Protein AF-0000000071949075 (afdb_homodimer)

pLDDT: mean 72.47, std 21.62, range [27.0, 97.31]

Sequence (476 aa):
MKTLQKVRERFYWNNVRSDVEKCCRKCDSCAACKGPRKRTRGRLQLYNGGAPFERITFNILGPLTRSLDGNNNILVVMDYFTKWHEAYPIPDQDASTVAEVLFQHWMSLFGVPLQLHSDQGRNFDSAVCKRLCEILAIDKTRTTALHPQSDGMAERFNRTILNSLSLLLSSNQEDWDKKLPFFLLVYRSTVHETTGYSPSQMLFGHKLRLPADLLLSRPPDAPLVPEEYIEKFQARMEMKTLQKVRERFYWNNVRSDVEKCCRKCDSCAACKGPRKRTRGRLQLYNGGAPFERITFNILGPLTRSLDGNNNILVVMDYFTKWHEAYPIPDQDASTVAEVLFQHWMSLFGVPLQLHSDQGRNFDSAVCKRLCEILAIDKTRTTALHPQSDGMAERFNRTILNSLSLLLSSNQEDWDKKLPFFLLVYRSTVHETTGYSPSQMLFGHKLRLPADLLLSRPPDAPLVPEEYIEKFQARME

Structure (mmCIF, N/CA/C/O backbone):
data_AF-0000000071949075-model_v1
#
loop_
_entity.id
_entity.type
_entity.pdbx_description
1 polymer 'RNA-directed DNA polymerase'
#
loop_
_atom_site.group_PDB
_atom_site.id
_atom_site.type_symbol
_atom_site.label_atom_id
_atom_site.label_alt_id
_atom_site.label_comp_id
_atom_site.label_asym_id
_atom_site.label_entity_id
_atom_site.label_seq_id
_atom_site.pdbx_PDB_ins_code
_atom_site.Cartn_x
_atom_site.Cartn_y
_atom_site.Cartn_z
_atom_site.occupancy
_atom_site.B_iso_or_equiv
_atom_site.auth_seq_id
_atom_site.auth_comp_id
_atom_site.auth_asym_id
_atom_site.auth_atom_id
_atom_site.pdbx_PDB_model_num
ATOM 1 N N . MET A 1 1 ? -1.582 -19.766 27.672 1 39.97 1 MET A N 1
ATOM 2 C CA . MET A 1 1 ? -2.348 -19.531 26.453 1 39.97 1 MET A CA 1
ATOM 3 C C . MET A 1 1 ? -1.626 -18.547 25.547 1 39.97 1 MET A C 1
ATOM 5 O O . MET A 1 1 ? -1.505 -18.766 24.344 1 39.97 1 MET A O 1
ATOM 9 N N . LYS A 1 2 ? -0.929 -17.406 26.203 1 51.5 2 LYS A N 1
ATOM 10 C CA . LYS A 1 2 ? -0.212 -16.328 25.531 1 51.5 2 LYS A CA 1
ATOM 11 C C . LYS A 1 2 ? 1.067 -16.828 24.891 1 51.5 2 LYS A C 1
ATOM 13 O O . LYS A 1 2 ? 1.38 -16.469 23.75 1 51.5 2 LYS A O 1
ATOM 18 N N . THR A 1 3 ? 1.589 -17.797 25.5 1 50.34 3 THR A N 1
ATOM 19 C CA . THR A 1 3 ? 2.854 -18.391 25.078 1 50.34 3 THR A CA 1
ATOM 20 C C . THR A 1 3 ? 2.643 -19.312 23.875 1 50.34 3 THR A C 1
ATOM 22 O O . THR A 1 3 ? 3.418 -19.266 22.906 1 50.34 3 THR A O 1
ATOM 25 N N . LEU A 1 4 ? 1.52 -19.984 23.953 1 49.19 4 LEU A N 1
ATOM 26 C CA . LEU A 1 4 ? 1.269 -20.938 22.875 1 49.19 4 LEU A CA 1
ATOM 27 C C . LEU A 1 4 ? 0.944 -20.219 21.562 1 49.19 4 LEU A C 1
ATOM 29 O O . LEU A 1 4 ? 1.372 -20.641 20.5 1 49.19 4 LEU A O 1
ATOM 33 N N . GLN A 1 5 ? 0.276 -19.125 21.672 1 57.12 5 GLN A N 1
ATOM 34 C CA . GLN A 1 5 ? -0.067 -18.328 20.5 1 57.12 5 GLN A CA 1
ATOM 35 C C . GLN A 1 5 ? 1.184 -17.75 19.844 1 57.12 5 GLN A C 1
ATOM 37 O O . GLN A 1 5 ? 1.312 -17.766 18.609 1 57.12 5 GLN A O 1
ATOM 42 N N . LYS A 1 6 ? 2.049 -17.438 20.719 1 58.41 6 LYS A N 1
ATOM 43 C CA . LYS A 1 6 ? 3.309 -16.906 20.219 1 58.41 6 LYS A CA 1
ATOM 44 C C . LYS A 1 6 ? 4.109 -17.969 19.469 1 58.41 6 LYS A C 1
ATOM 46 O O . LYS A 1 6 ? 4.707 -17.688 18.438 1 58.41 6 LYS A O 1
ATOM 51 N N . VAL A 1 7 ? 4.102 -19.094 20.031 1 54.06 7 VAL A N 1
ATOM 52 C CA . VAL A 1 7 ? 4.836 -20.188 19.438 1 54.06 7 VAL A CA 1
ATOM 53 C C . VAL A 1 7 ? 4.215 -20.547 18.078 1 54.06 7 VAL A C 1
ATOM 55 O O . VAL A 1 7 ? 4.926 -20.797 17.109 1 54.06 7 VAL A O 1
ATOM 58 N N . ARG A 1 8 ? 2.957 -20.531 18.062 1 58.12 8 ARG A N 1
ATOM 59 C CA . ARG A 1 8 ? 2.246 -20.875 16.828 1 58.12 8 ARG A CA 1
ATOM 60 C C . ARG A 1 8 ? 2.502 -19.828 15.75 1 58.12 8 ARG A C 1
ATOM 62 O O . ARG A 1 8 ? 2.691 -20.188 14.578 1 58.12 8 ARG A O 1
ATOM 69 N N . GLU A 1 9 ? 2.531 -18.703 16.219 1 63.94 9 GLU A N 1
ATOM 70 C CA . GLU A 1 9 ? 2.768 -17.609 15.273 1 63.94 9 GLU A CA 1
ATOM 71 C C . GLU A 1 9 ? 4.195 -17.656 14.734 1 63.94 9 GLU A C 1
ATOM 73 O O . GLU A 1 9 ? 4.418 -17.453 13.531 1 63.94 9 GLU A O 1
ATOM 78 N N . ARG A 1 10 ? 5.051 -17.922 15.617 1 60.84 10 ARG A N 1
ATOM 79 C CA . ARG A 1 10 ? 6.441 -18.062 15.195 1 60.84 10 ARG A CA 1
ATOM 80 C C . ARG A 1 10 ? 6.609 -19.219 14.211 1 60.84 10 ARG A C 1
ATOM 82 O O . ARG A 1 10 ? 7.344 -19.094 13.227 1 60.84 10 ARG A O 1
ATOM 89 N N . PHE A 1 11 ? 5.996 -20.266 14.609 1 59.12 11 PHE A N 1
ATOM 90 C CA . PHE A 1 11 ? 6.035 -21.438 13.734 1 59.12 11 PHE A CA 1
ATOM 91 C C . PHE A 1 11 ? 5.461 -21.094 12.359 1 59.12 11 PHE A C 1
ATOM 93 O O . PHE A 1 11 ? 6.004 -21.516 11.336 1 59.12 11 PHE A O 1
ATOM 100 N N . TYR A 1 12 ? 4.523 -20.391 12.383 1 64.81 12 TYR A N 1
ATOM 101 C CA . TYR A 1 12 ? 3.891 -19.953 11.141 1 64.81 12 TYR A CA 1
ATOM 102 C C . TYR A 1 12 ? 4.852 -19.125 10.297 1 64.81 12 TYR A C 1
ATOM 104 O O . TYR A 1 12 ? 4.996 -19.359 9.094 1 64.81 12 TYR A O 1
ATOM 112 N N . TRP A 1 13 ? 5.52 -18.359 10.961 1 70 13 TRP A N 1
ATOM 113 C CA . TRP A 1 13 ? 6.453 -17.469 10.266 1 70 13 TRP A CA 1
ATOM 114 C C . TRP A 1 13 ? 7.574 -18.281 9.609 1 70 13 TRP A C 1
ATOM 116 O O . TRP A 1 13 ? 7.965 -18 8.477 1 70 13 TRP A O 1
ATOM 126 N N . ASN A 1 14 ? 7.879 -19.203 10.352 1 67.38 14 ASN A N 1
ATOM 127 C CA . ASN A 1 14 ? 8.969 -20.031 9.836 1 67.38 14 ASN A CA 1
ATOM 128 C C . ASN A 1 14 ? 8.539 -20.844 8.617 1 67.38 14 ASN A C 1
ATOM 130 O O . ASN A 1 14 ? 9.297 -20.984 7.66 1 67.38 14 ASN A O 1
ATOM 134 N N . ASN A 1 15 ? 7.383 -21.281 8.734 1 72 15 ASN A N 1
ATOM 135 C CA . ASN A 1 15 ? 6.883 -22.078 7.621 1 72 15 ASN A CA 1
ATOM 136 C C . ASN A 1 15 ? 6.645 -21.219 6.379 1 72 15 ASN A C 1
ATOM 138 O O . ASN A 1 15 ? 6.984 -21.625 5.266 1 72 15 ASN A O 1
ATOM 142 N N . VAL A 1 16 ? 6.156 -20.109 6.598 1 78.38 16 VAL A N 1
ATOM 143 C CA . VAL A 1 16 ? 5.906 -19.219 5.477 1 78.38 16 VAL A CA 1
ATOM 144 C C . VAL A 1 16 ? 7.23 -18.812 4.828 1 78.38 16 VAL A C 1
ATOM 146 O O . VAL A 1 16 ? 7.344 -18.781 3.598 1 78.38 16 VAL A O 1
ATOM 149 N N . ARG A 1 17 ? 8.133 -18.594 5.652 1 80.75 17 ARG A N 1
ATOM 150 C CA . ARG A 1 17 ? 9.438 -18.203 5.125 1 80.75 17 ARG A CA 1
ATOM 151 C C . ARG A 1 17 ? 10.023 -19.312 4.254 1 80.75 17 ARG A C 1
ATOM 153 O O . ARG A 1 17 ? 10.516 -19.047 3.154 1 80.75 17 ARG A O 1
ATOM 160 N N . SER A 1 18 ? 9.969 -20.469 4.785 1 79.62 18 SER A N 1
ATOM 161 C CA . SER A 1 18 ? 10.5 -21.594 4.043 1 79.62 18 SER A CA 1
ATOM 162 C C . SER A 1 18 ? 9.781 -21.766 2.707 1 79.62 18 SER A C 1
ATOM 164 O O . SER A 1 18 ? 10.414 -21.984 1.674 1 79.62 18 SER A O 1
ATOM 166 N N . ASP A 1 19 ? 8.531 -21.703 2.744 1 80.88 19 ASP A N 1
ATOM 167 C CA . ASP A 1 19 ? 7.738 -21.844 1.528 1 80.88 19 ASP A CA 1
ATOM 168 C C . ASP A 1 19 ? 8.055 -20.734 0.527 1 80.88 19 ASP A C 1
ATOM 170 O O . ASP A 1 19 ? 8.156 -21 -0.676 1 80.88 19 ASP A O 1
ATOM 174 N N . VAL A 1 20 ? 8.203 -19.578 1.036 1 85.06 20 VAL A N 1
ATOM 175 C CA . VAL A 1 20 ? 8.492 -18.438 0.173 1 85.06 20 VAL A CA 1
ATOM 176 C C . VAL A 1 20 ? 9.891 -18.594 -0.422 1 85.06 20 VAL A C 1
ATOM 178 O O . VAL A 1 20 ? 10.109 -18.297 -1.599 1 85.06 20 VAL A O 1
ATOM 181 N N . GLU A 1 21 ? 10.797 -19 0.356 1 83.06 21 GLU A N 1
ATOM 182 C CA . GLU A 1 21 ? 12.156 -19.203 -0.139 1 83.06 21 GLU A CA 1
ATOM 183 C C . GLU A 1 21 ? 12.18 -20.234 -1.271 1 83.06 21 GLU A C 1
ATOM 185 O O . GLU A 1 21 ? 12.883 -20.047 -2.268 1 83.06 21 GLU A O 1
ATOM 190 N N . LYS A 1 22 ? 11.477 -21.266 -1.105 1 80.06 22 LYS A N 1
ATOM 191 C CA . LYS A 1 22 ? 11.359 -22.281 -2.156 1 80.06 22 LYS A CA 1
ATOM 192 C C . LYS A 1 22 ? 10.742 -21.688 -3.42 1 80.06 22 LYS A C 1
ATOM 194 O O . LYS A 1 22 ? 11.188 -21.984 -4.531 1 80.06 22 LYS A O 1
ATOM 199 N N . CYS A 1 23 ? 9.766 -20.891 -3.168 1 78.81 23 CYS A N 1
ATOM 200 C CA . CYS A 1 23 ? 9.07 -20.234 -4.266 1 78.81 23 CYS A CA 1
ATOM 201 C C . CYS A 1 23 ? 10.016 -19.344 -5.059 1 78.81 23 CYS A C 1
ATOM 203 O O . CYS A 1 23 ? 9.922 -19.266 -6.285 1 78.81 23 CYS A O 1
ATOM 205 N N . CYS A 1 24 ? 10.891 -18.672 -4.391 1 81.31 24 CYS A N 1
ATOM 206 C CA . CYS A 1 24 ? 11.758 -17.688 -5.008 1 81.31 24 CYS A CA 1
ATOM 207 C C . CYS A 1 24 ? 12.984 -18.344 -5.625 1 81.31 24 CYS A C 1
ATOM 209 O O . CYS A 1 24 ? 13.727 -17.703 -6.375 1 81.31 24 CYS A O 1
ATOM 211 N N . ARG A 1 25 ? 13.195 -19.578 -5.238 1 76.88 25 ARG A N 1
ATOM 212 C CA . ARG A 1 25 ? 14.328 -20.312 -5.793 1 76.88 25 ARG A CA 1
ATOM 213 C C . ARG A 1 25 ? 13.984 -20.875 -7.172 1 76.88 25 ARG A C 1
ATOM 215 O O . ARG A 1 25 ? 12.828 -21.188 -7.457 1 76.88 25 ARG A O 1
ATOM 222 N N . LYS A 1 26 ? 14.992 -20.766 -8.18 1 60.28 26 LYS A N 1
ATOM 223 C CA . LYS A 1 26 ? 14.852 -21.203 -9.57 1 60.28 26 LYS A CA 1
ATOM 224 C C . LYS A 1 26 ? 14.219 -22.594 -9.648 1 60.28 26 LYS A C 1
ATOM 226 O O . LYS A 1 26 ? 14.578 -23.484 -8.883 1 60.28 26 LYS A O 1
ATOM 231 N N . CYS A 1 27 ? 13.055 -22.688 -10.102 1 50.62 27 CYS A N 1
ATOM 232 C CA . CYS A 1 27 ? 12.477 -23.984 -10.383 1 50.62 27 CYS A CA 1
ATOM 233 C C . CYS A 1 27 ? 13.32 -24.75 -11.398 1 50.62 27 CYS A C 1
ATOM 235 O O . CYS A 1 27 ? 13.438 -24.344 -12.555 1 50.62 27 CYS A O 1
ATOM 237 N N . ASP A 1 28 ? 14.336 -25.422 -11.102 1 41.84 28 ASP A N 1
ATOM 238 C CA . ASP A 1 28 ? 14.961 -26.359 -12.023 1 41.84 28 ASP A CA 1
ATOM 239 C C . ASP A 1 28 ? 13.906 -27.172 -12.773 1 41.84 28 ASP A C 1
ATOM 241 O O . ASP A 1 28 ? 14.086 -27.484 -13.953 1 41.84 28 ASP A O 1
ATOM 245 N N . SER A 1 29 ? 12.977 -27.859 -12.117 1 40.5 29 SER A N 1
ATOM 246 C CA . SER A 1 29 ? 12.086 -28.844 -12.727 1 40.5 29 SER A CA 1
ATOM 247 C C . SER A 1 29 ? 11.148 -28.188 -13.727 1 40.5 29 SER A C 1
ATOM 249 O O . SER A 1 29 ? 10.555 -28.859 -14.578 1 40.5 29 SER A O 1
ATOM 251 N N . CYS A 1 30 ? 10.711 -27.031 -13.562 1 40.72 30 CYS A N 1
ATOM 252 C CA . CYS A 1 30 ? 9.93 -26.453 -14.656 1 40.72 30 CYS A CA 1
ATOM 253 C C . CYS A 1 30 ? 10.758 -26.359 -15.93 1 40.72 30 CYS A C 1
ATOM 255 O O . CYS A 1 30 ? 10.227 -26.078 -17 1 40.72 30 CYS A O 1
ATOM 257 N N . ALA A 1 31 ? 12.047 -26.344 -15.891 1 36.66 31 ALA A N 1
ATOM 258 C CA . ALA A 1 31 ? 12.922 -26.672 -17.031 1 36.66 31 ALA A CA 1
ATOM 259 C C . ALA A 1 31 ? 12.789 -28.125 -17.422 1 36.66 31 ALA A C 1
ATOM 261 O O . ALA A 1 31 ? 13.055 -28.5 -18.578 1 36.66 31 ALA A O 1
ATOM 262 N N . ALA A 1 32 ? 12.539 -29.047 -16.531 1 34.22 32 ALA A N 1
ATOM 263 C CA . ALA A 1 32 ? 12.562 -30.469 -16.875 1 34.22 32 ALA A CA 1
ATOM 264 C C . ALA A 1 32 ? 11.352 -30.828 -17.734 1 34.22 32 ALA A C 1
ATOM 266 O O . ALA A 1 32 ? 11.219 -31.984 -18.172 1 34.22 32 ALA A O 1
ATOM 267 N N . CYS A 1 33 ? 10.25 -30.266 -17.766 1 33.16 33 CYS A N 1
ATOM 268 C CA . CYS A 1 33 ? 9.266 -30.75 -18.734 1 33.16 33 CYS A CA 1
ATOM 269 C C . CYS A 1 33 ? 9.789 -30.625 -20.156 1 33.16 33 CYS A C 1
ATOM 271 O O . CYS A 1 33 ? 9.461 -29.656 -20.859 1 33.16 33 CYS A O 1
ATOM 273 N N . LYS A 1 34 ? 11.148 -30.734 -20.375 1 32.72 34 LYS A N 1
ATOM 274 C CA . LYS A 1 34 ? 11.719 -30.969 -21.703 1 32.72 34 LYS A CA 1
ATOM 275 C C . LYS A 1 34 ? 11.266 -32.312 -22.266 1 32.72 34 LYS A C 1
ATOM 277 O O . LYS A 1 34 ? 11.617 -33.375 -21.734 1 32.72 34 LYS A O 1
ATOM 282 N N . GLY A 1 35 ? 10.164 -32.688 -22.734 1 32.75 35 GLY A N 1
ATOM 283 C CA . GLY A 1 35 ? 10.273 -33.656 -23.812 1 32.75 35 GLY A CA 1
ATOM 284 C C . GLY A 1 35 ? 11.484 -33.438 -24.703 1 32.75 35 GLY A C 1
ATOM 285 O O . GLY A 1 35 ? 12.188 -32.438 -24.547 1 32.75 35 GLY A O 1
ATOM 286 N N . PRO A 1 36 ? 11.992 -34.438 -25.641 1 33.34 36 PRO A N 1
ATOM 287 C CA . PRO A 1 36 ? 13.148 -34.469 -26.531 1 33.34 36 PRO A CA 1
ATOM 288 C C . PRO A 1 36 ? 13.406 -33.125 -27.219 1 33.34 36 PRO A C 1
ATOM 290 O O . PRO A 1 36 ? 14.461 -32.938 -27.844 1 33.34 36 PRO A O 1
ATOM 293 N N . ARG A 1 37 ? 12.406 -32.406 -27.703 1 36.25 37 ARG A N 1
ATOM 294 C CA . ARG A 1 37 ? 12.664 -31.656 -28.938 1 36.25 37 ARG A CA 1
ATOM 295 C C . ARG A 1 37 ? 13.812 -30.672 -28.75 1 36.25 37 ARG A C 1
ATOM 297 O O . ARG A 1 37 ? 14.102 -30.25 -27.641 1 36.25 37 ARG A O 1
ATOM 304 N N . LYS A 1 38 ? 14.766 -30.344 -29.75 1 32.59 38 LYS A N 1
ATOM 305 C CA . LYS A 1 38 ? 15.773 -29.375 -30.188 1 32.59 38 LYS A CA 1
ATOM 306 C C . LYS A 1 38 ? 15.445 -27.984 -29.672 1 32.59 38 LYS A C 1
ATOM 308 O O . LYS A 1 38 ? 15.891 -26.984 -30.234 1 32.59 38 LYS A O 1
ATOM 313 N N . ARG A 1 39 ? 14.516 -27.859 -28.844 1 33.06 39 ARG A N 1
ATOM 314 C CA . ARG A 1 39 ? 14.023 -26.484 -28.812 1 33.06 39 ARG A CA 1
ATOM 315 C C . ARG A 1 39 ? 15.094 -25.531 -28.312 1 33.06 39 ARG A C 1
ATOM 317 O O . ARG A 1 39 ? 15.914 -25.891 -27.469 1 33.06 39 ARG A O 1
ATOM 324 N N . THR A 1 40 ? 15.406 -24.438 -29.109 1 29.34 40 THR A N 1
ATOM 325 C CA . THR A 1 40 ? 16.281 -23.281 -29 1 29.34 40 THR A CA 1
ATOM 326 C C . THR A 1 40 ? 16.328 -22.766 -27.562 1 29.34 40 THR A C 1
ATOM 328 O O . THR A 1 40 ? 15.289 -22.594 -26.922 1 29.34 40 THR A O 1
ATOM 331 N N . ARG A 1 41 ? 17.297 -23.125 -26.797 1 33.12 41 ARG A N 1
ATOM 332 C CA . ARG A 1 41 ? 17.828 -22.531 -25.578 1 33.12 41 ARG A CA 1
ATOM 333 C C . ARG A 1 41 ? 17.609 -21.016 -25.562 1 33.12 41 ARG A C 1
ATOM 335 O O . ARG A 1 41 ? 18.516 -20.25 -25.922 1 33.12 41 ARG A O 1
ATOM 342 N N . GLY A 1 42 ? 16.672 -20.562 -26.328 1 31.48 42 GLY A N 1
ATOM 343 C CA . GLY A 1 42 ? 16.641 -19.141 -26.078 1 31.48 42 GLY A CA 1
ATOM 344 C C . GLY A 1 42 ? 16.688 -18.781 -24.609 1 31.48 42 GLY A C 1
ATOM 345 O O . GLY A 1 42 ? 16 -19.406 -23.797 1 31.48 42 GLY A O 1
ATOM 346 N N . ARG A 1 43 ? 17.844 -18.578 -24.141 1 31.75 43 ARG A N 1
ATOM 347 C CA . ARG A 1 43 ? 18.031 -17.859 -22.875 1 31.75 43 ARG A CA 1
ATOM 348 C C . ARG A 1 43 ? 16.781 -17.094 -22.484 1 31.75 43 ARG A C 1
ATOM 350 O O . ARG A 1 43 ? 16.203 -16.375 -23.297 1 31.75 43 ARG A O 1
ATOM 357 N N . LEU A 1 44 ? 16.047 -17.594 -21.656 1 35.72 44 LEU A N 1
ATOM 358 C CA . LEU A 1 44 ? 15.008 -16.781 -21.031 1 35.72 44 LEU A CA 1
ATOM 359 C C . LEU A 1 44 ? 15.352 -15.297 -21.125 1 35.72 44 LEU A C 1
ATOM 361 O O . LEU A 1 44 ? 16.312 -14.836 -20.5 1 35.72 44 LEU A O 1
ATOM 365 N N . GLN A 1 45 ? 15.555 -14.75 -22.266 1 34.69 45 GLN A N 1
ATOM 366 C CA . GLN A 1 45 ? 15.68 -13.297 -22.266 1 34.69 45 GLN A CA 1
ATOM 367 C C . GLN A 1 45 ? 14.75 -12.672 -21.234 1 34.69 45 GLN A C 1
ATOM 369 O O . GLN A 1 45 ? 13.531 -12.648 -21.406 1 34.69 45 GLN A O 1
ATOM 374 N N . LEU A 1 46 ? 14.859 -12.969 -19.969 1 40.72 46 LEU A N 1
ATOM 375 C CA . LEU A 1 46 ? 14.227 -12.164 -18.922 1 40.72 46 LEU A CA 1
ATOM 376 C C . LEU A 1 46 ? 13.945 -10.75 -19.422 1 40.72 46 LEU A C 1
ATOM 378 O O . LEU A 1 46 ? 14.875 -10.016 -19.781 1 40.72 46 LEU A O 1
ATOM 382 N N . TYR A 1 47 ? 13.188 -10.555 -20.297 1 40.44 47 TYR A N 1
ATOM 383 C CA . TYR A 1 47 ? 12.836 -9.172 -20.594 1 40.44 47 TYR A CA 1
ATOM 384 C C . TYR A 1 47 ? 12.719 -8.352 -19.312 1 40.44 47 TYR A C 1
ATOM 386 O O . TYR A 1 47 ? 11.617 -8.102 -18.828 1 40.44 47 TYR A O 1
ATOM 394 N N . ASN A 1 48 ? 13.594 -8.625 -18.344 1 50.12 48 ASN A N 1
ATOM 395 C CA . ASN A 1 48 ? 13.797 -7.727 -17.219 1 50.12 48 ASN A CA 1
ATOM 396 C C . ASN A 1 48 ? 14.016 -6.285 -17.672 1 50.12 48 ASN A C 1
ATOM 398 O O . ASN A 1 48 ? 14.539 -5.461 -16.922 1 50.12 48 ASN A O 1
ATOM 402 N N . GLY A 1 49 ? 13.633 -6.027 -19.078 1 54.69 49 GLY A N 1
ATOM 403 C CA . GLY A 1 49 ? 13.805 -4.645 -19.484 1 54.69 49 GLY A CA 1
ATOM 404 C C . GLY A 1 49 ? 12.68 -3.738 -19.031 1 54.69 49 GLY A C 1
ATOM 405 O O . GLY A 1 49 ? 11.594 -4.211 -18.703 1 54.69 49 GLY A O 1
ATOM 406 N N . GLY A 1 50 ? 13.039 -2.645 -18.469 1 71 50 GLY A N 1
ATOM 407 C CA . GLY A 1 50 ? 12.133 -1.566 -18.094 1 71 50 GLY A CA 1
ATOM 408 C C . GLY A 1 50 ? 12.453 -0.969 -16.734 1 71 50 GLY A C 1
ATOM 409 O O . GLY A 1 50 ? 13.609 -0.958 -16.312 1 71 50 GLY A O 1
ATOM 410 N N . ALA A 1 51 ? 11.555 -0.307 -16.25 1 80.19 51 ALA A N 1
ATOM 411 C CA . ALA A 1 51 ? 11.617 0.366 -14.961 1 80.19 51 ALA A CA 1
ATOM 412 C C . ALA A 1 51 ? 10.516 -0.135 -14.023 1 80.19 51 ALA A C 1
ATOM 414 O O . ALA A 1 51 ? 9.547 -0.746 -14.477 1 80.19 51 ALA A O 1
ATOM 415 N N . PRO A 1 52 ? 10.836 -0.034 -12.812 1 87.56 52 PRO A N 1
ATOM 416 C CA . PRO A 1 52 ? 9.789 -0.451 -11.875 1 87.56 52 PRO A CA 1
ATOM 417 C C . PRO A 1 52 ? 8.406 0.057 -12.266 1 87.56 52 PRO A C 1
ATOM 419 O O . PRO A 1 52 ? 8.266 1.209 -12.68 1 87.56 52 PRO A O 1
ATOM 422 N N . PHE A 1 53 ? 7.453 -0.845 -12.25 1 88.12 53 PHE A N 1
ATOM 423 C CA . PHE A 1 53 ? 6.016 -0.603 -12.32 1 88.12 53 PHE A CA 1
ATOM 424 C C . PHE A 1 53 ? 5.605 -0.201 -13.727 1 88.12 53 PHE A C 1
ATOM 426 O O . PHE A 1 53 ? 4.465 0.209 -13.953 1 88.12 53 PHE A O 1
ATOM 433 N N . GLU A 1 54 ? 6.492 -0.316 -14.703 1 84.06 54 GLU A N 1
ATOM 434 C CA . GLU A 1 54 ? 6.129 -0.073 -16.094 1 84.06 54 GLU A CA 1
ATOM 435 C C . GLU A 1 54 ? 5.23 -1.183 -16.641 1 84.06 54 GLU A C 1
ATOM 437 O O . GLU A 1 54 ? 4.262 -0.912 -17.344 1 84.06 54 GLU A O 1
ATOM 442 N N . ARG A 1 55 ? 5.633 -2.375 -16.328 1 85.88 55 ARG A N 1
ATOM 443 C CA . ARG A 1 55 ? 4.879 -3.547 -16.766 1 85.88 55 ARG A CA 1
ATOM 444 C C . ARG A 1 55 ? 4.422 -4.375 -15.57 1 85.88 55 ARG A C 1
ATOM 446 O O . ARG A 1 55 ? 5.246 -4.863 -14.789 1 85.88 55 ARG A O 1
ATOM 453 N N . ILE A 1 56 ? 3.066 -4.492 -15.523 1 89.25 56 ILE A N 1
ATOM 454 C CA . ILE A 1 56 ? 2.545 -5.281 -14.414 1 89.25 56 ILE A CA 1
ATOM 455 C C . ILE A 1 56 ? 1.605 -6.363 -14.938 1 89.25 56 ILE A C 1
ATOM 457 O O . ILE A 1 56 ? 1.054 -6.234 -16.031 1 89.25 56 ILE A O 1
ATOM 461 N N . THR A 1 57 ? 1.572 -7.449 -14.219 1 88.62 57 THR A N 1
ATOM 462 C CA . THR A 1 57 ? 0.591 -8.5 -14.469 1 88.62 57 THR A CA 1
ATOM 463 C C . THR A 1 57 ? -0.311 -8.695 -13.258 1 88.62 57 THR A C 1
ATOM 465 O O . THR A 1 57 ? 0.065 -8.352 -12.133 1 88.62 57 THR A O 1
ATOM 468 N N . PHE A 1 58 ? -1.53 -9.07 -13.609 1 92.19 58 PHE A N 1
ATOM 469 C CA . PHE A 1 58 ? -2.41 -9.406 -12.492 1 92.19 58 PHE A CA 1
ATOM 470 C C . PHE A 1 58 ? -3.236 -10.641 -12.805 1 92.19 58 PHE A C 1
ATOM 472 O O . PHE A 1 58 ? -3.393 -11.016 -13.977 1 92.19 58 PHE A O 1
ATOM 479 N N . ASN A 1 59 ? -3.631 -11.352 -11.828 1 91.88 59 ASN A N 1
ATOM 480 C CA . ASN A 1 59 ? -4.535 -12.492 -11.891 1 91.88 59 ASN A CA 1
ATOM 481 C C . ASN A 1 59 ? -5.43 -12.57 -10.656 1 91.88 59 ASN A C 1
ATOM 483 O O . ASN A 1 59 ? -5.203 -11.867 -9.672 1 91.88 59 ASN A O 1
ATOM 487 N N . ILE A 1 60 ? -6.461 -13.336 -10.766 1 94.88 60 ILE A N 1
ATOM 488 C CA . ILE A 1 60 ? -7.41 -13.469 -9.664 1 94.88 60 ILE A CA 1
ATOM 489 C C . ILE A 1 60 ? -7.414 -14.914 -9.164 1 94.88 60 ILE A C 1
ATOM 491 O O . ILE A 1 60 ? -7.637 -15.844 -9.945 1 94.88 60 ILE A O 1
ATOM 495 N N . LEU A 1 61 ? -7.133 -15.016 -7.836 1 93.81 61 LEU A N 1
ATOM 496 C CA . LEU A 1 61 ? -7.215 -16.312 -7.172 1 93.81 61 LEU A CA 1
ATOM 497 C C . LEU A 1 61 ? -8.562 -16.484 -6.477 1 93.81 61 LEU A C 1
ATOM 499 O O . LEU A 1 61 ? -8.984 -15.617 -5.711 1 93.81 61 LEU A O 1
ATOM 503 N N . GLY A 1 62 ? -9.133 -17.656 -6.688 1 90.5 62 GLY A N 1
ATOM 504 C CA . GLY A 1 62 ? -10.406 -17.953 -6.039 1 90.5 62 GLY A CA 1
ATOM 505 C C . GLY A 1 62 ? -11.375 -18.688 -6.941 1 90.5 62 GLY A C 1
ATOM 506 O O . GLY A 1 62 ? -11.023 -19.078 -8.055 1 90.5 62 GLY A O 1
ATOM 507 N N . PRO A 1 63 ? -12.516 -19 -6.512 1 92 63 PRO A N 1
ATOM 508 C CA . PRO A 1 63 ? -13.062 -18.531 -5.238 1 92 63 PRO A CA 1
ATOM 509 C C . PRO A 1 63 ? -12.5 -19.297 -4.039 1 92 63 PRO A C 1
ATOM 511 O O . PRO A 1 63 ? -12.266 -20.5 -4.125 1 92 63 PRO A O 1
ATOM 514 N N . LEU A 1 64 ? -12.281 -18.531 -2.99 1 91.75 64 LEU A N 1
ATOM 515 C CA . LEU A 1 64 ? -11.922 -19.047 -1.673 1 91.75 64 LEU A CA 1
ATOM 516 C C . LEU A 1 64 ? -13.125 -19 -0.729 1 91.75 64 LEU A C 1
ATOM 518 O O . LEU A 1 64 ? -14.195 -18.516 -1.106 1 91.75 64 LEU A O 1
ATOM 522 N N . THR A 1 65 ? -12.883 -19.609 0.438 1 90.88 65 THR A N 1
ATOM 523 C CA . THR A 1 65 ? -13.891 -19.438 1.473 1 90.88 65 THR A CA 1
ATOM 524 C C . THR A 1 65 ? -14.094 -17.953 1.786 1 90.88 65 THR A C 1
ATOM 526 O O . THR A 1 65 ? -13.125 -17.188 1.888 1 90.88 65 THR A O 1
ATOM 529 N N . ARG A 1 66 ? -15.375 -17.625 1.913 1 93.69 66 ARG A N 1
ATOM 530 C CA . ARG A 1 66 ? -15.656 -16.234 2.191 1 93.69 66 ARG A CA 1
ATOM 531 C C . ARG A 1 66 ? -15.102 -15.812 3.551 1 93.69 66 ARG A C 1
ATOM 533 O O . ARG A 1 66 ? -15.328 -16.5 4.551 1 93.69 66 ARG A O 1
ATOM 540 N N . SER A 1 67 ? -14.391 -14.758 3.516 1 92.75 67 SER A N 1
ATOM 541 C CA . SER A 1 67 ? -13.82 -14.25 4.758 1 92.75 67 SER A CA 1
ATOM 542 C C . SER A 1 67 ? -14.852 -13.484 5.574 1 92.75 67 SER A C 1
ATOM 544 O O . SER A 1 67 ? -15.938 -13.172 5.074 1 92.75 67 SER A O 1
ATOM 546 N N . LEU A 1 68 ? -14.492 -13.203 6.785 1 89.75 68 LEU A N 1
ATOM 547 C CA . LEU A 1 68 ? -15.359 -12.406 7.66 1 89.75 68 LEU A CA 1
ATOM 548 C C . LEU A 1 68 ? -15.547 -11 7.105 1 89.75 68 LEU A C 1
ATOM 550 O O . LEU A 1 68 ? -16.578 -10.359 7.359 1 89.75 68 LEU A O 1
ATOM 554 N N . ASP A 1 69 ? -14.625 -10.57 6.301 1 91.5 69 ASP A N 1
ATOM 555 C CA . ASP A 1 69 ? -14.695 -9.234 5.719 1 91.5 69 ASP A CA 1
ATOM 556 C C . ASP A 1 69 ? -15.414 -9.258 4.375 1 91.5 69 ASP A C 1
ATOM 558 O O . ASP A 1 69 ? -15.477 -8.242 3.68 1 91.5 69 ASP A O 1
ATOM 562 N N . GLY A 1 70 ? -15.906 -10.375 3.963 1 94.19 70 GLY A N 1
ATOM 563 C CA . GLY A 1 70 ? -16.75 -10.477 2.785 1 94.19 70 GLY A CA 1
ATOM 564 C C . GLY A 1 70 ? -15.977 -10.742 1.512 1 94.19 70 GLY A C 1
ATOM 565 O O . GLY A 1 70 ? -16.516 -10.617 0.41 1 94.19 70 GLY A O 1
ATOM 566 N N . ASN A 1 71 ? -14.68 -11.141 1.642 1 95.94 71 ASN A N 1
ATOM 567 C CA . ASN A 1 71 ? -13.844 -11.422 0.478 1 95.94 71 ASN A CA 1
ATOM 568 C C . ASN A 1 71 ? -13.797 -12.914 0.165 1 95.94 71 ASN A C 1
ATOM 570 O O . ASN A 1 71 ? -13.82 -13.742 1.075 1 95.94 71 ASN A O 1
ATOM 574 N N . ASN A 1 72 ? -13.734 -13.227 -1.124 1 96.12 72 ASN A N 1
ATOM 575 C CA . ASN A 1 72 ? -13.602 -14.641 -1.455 1 96.12 72 ASN A CA 1
ATOM 576 C C . ASN A 1 72 ? -12.648 -14.852 -2.629 1 96.12 72 ASN A C 1
ATOM 578 O O . ASN A 1 72 ? -12.609 -15.93 -3.219 1 96.12 72 ASN A O 1
ATOM 582 N N . ASN A 1 73 ? -11.992 -13.797 -3.051 1 96.56 73 ASN A N 1
ATOM 583 C CA . ASN A 1 73 ? -10.953 -13.828 -4.07 1 96.56 73 ASN A CA 1
ATOM 584 C C . ASN A 1 73 ? -9.727 -13.031 -3.65 1 96.56 73 ASN A C 1
ATOM 586 O O . ASN A 1 73 ? -9.805 -12.195 -2.742 1 96.56 73 ASN A O 1
ATOM 590 N N . ILE A 1 74 ? -8.617 -13.336 -4.254 1 96.94 74 ILE A N 1
ATOM 591 C CA . ILE A 1 74 ? -7.41 -12.531 -4.094 1 96.94 74 ILE A CA 1
ATOM 592 C C . ILE A 1 74 ? -6.965 -11.992 -5.449 1 96.94 74 ILE A C 1
ATOM 594 O O . ILE A 1 74 ? -6.73 -12.758 -6.387 1 96.94 74 ILE A O 1
ATOM 598 N N . LEU A 1 75 ? -6.98 -10.688 -5.629 1 97.12 75 LEU A N 1
ATOM 599 C CA . LEU A 1 75 ? -6.336 -10.047 -6.773 1 97.12 75 LEU A CA 1
ATOM 600 C C . LEU A 1 75 ? -4.828 -9.961 -6.566 1 97.12 75 LEU A C 1
ATOM 602 O O . LEU A 1 75 ? -4.359 -9.242 -5.672 1 97.12 75 LEU A O 1
ATOM 606 N N . VAL A 1 76 ? -4.094 -10.703 -7.34 1 96.44 76 VAL A N 1
ATOM 607 C CA . VAL A 1 76 ? -2.637 -10.703 -7.246 1 96.44 76 VAL A CA 1
ATOM 608 C C . VAL A 1 76 ? -2.043 -9.852 -8.359 1 96.44 76 VAL A C 1
ATOM 610 O O . VAL A 1 76 ? -2.377 -10.031 -9.531 1 96.44 76 VAL A O 1
ATOM 613 N N . VAL A 1 77 ? -1.201 -8.883 -7.984 1 95.06 77 VAL A N 1
ATOM 614 C CA . VAL A 1 77 ? -0.549 -7.984 -8.93 1 95.06 77 VAL A CA 1
ATOM 615 C C . VAL A 1 77 ? 0.967 -8.086 -8.781 1 95.06 77 VAL A C 1
ATOM 617 O O . VAL A 1 77 ? 1.486 -8.133 -7.664 1 95.06 77 VAL A O 1
ATOM 620 N N . MET A 1 78 ? 1.669 -8.133 -9.883 1 93.56 78 MET A N 1
ATOM 621 C CA . MET A 1 78 ? 3.121 -8.281 -9.828 1 93.56 78 MET A CA 1
ATOM 622 C C . MET A 1 78 ? 3.801 -7.316 -10.797 1 93.56 78 MET A C 1
ATOM 624 O O . MET A 1 78 ? 3.334 -7.125 -11.922 1 93.56 78 MET A O 1
ATOM 628 N N . ASP A 1 79 ? 4.82 -6.676 -10.297 1 91.19 79 ASP A N 1
ATOM 629 C CA . ASP A 1 79 ? 5.727 -5.914 -11.148 1 91.19 79 ASP A CA 1
ATOM 630 C C . ASP A 1 79 ? 6.793 -6.824 -11.766 1 91.19 79 ASP A C 1
ATOM 632 O O . ASP A 1 79 ? 7.512 -7.52 -11.047 1 91.19 79 ASP A O 1
ATOM 636 N N . TYR A 1 80 ? 6.973 -6.742 -13.023 1 84.88 80 TYR A N 1
ATOM 637 C CA . TYR A 1 80 ? 7.891 -7.637 -13.727 1 84.88 80 TYR A CA 1
ATOM 638 C C . TYR A 1 80 ? 9.336 -7.316 -13.367 1 84.88 80 TYR A C 1
ATOM 640 O O . TYR A 1 80 ? 10.18 -8.211 -13.312 1 84.88 80 TYR A O 1
ATOM 648 N N . PHE A 1 81 ? 9.57 -6.078 -13.195 1 85.5 81 PHE A N 1
ATOM 649 C CA . PHE A 1 81 ? 10.953 -5.637 -13.047 1 85.5 81 PHE A CA 1
ATOM 650 C C . PHE A 1 81 ? 11.484 -5.98 -11.664 1 85.5 81 PHE A C 1
ATOM 652 O O . PHE A 1 81 ? 12.531 -6.617 -11.539 1 85.5 81 PHE A O 1
ATOM 659 N N . THR A 1 82 ? 10.789 -5.637 -10.625 1 89.44 82 THR A N 1
ATOM 660 C CA . THR A 1 82 ? 11.273 -5.781 -9.258 1 89.44 82 THR A CA 1
ATOM 661 C C . THR A 1 82 ? 10.805 -7.102 -8.648 1 89.44 82 THR A C 1
ATOM 663 O O . THR A 1 82 ? 11.297 -7.52 -7.602 1 89.44 82 THR A O 1
ATOM 666 N N . LYS A 1 83 ? 9.781 -7.738 -9.219 1 90.5 83 LYS A N 1
ATOM 667 C CA . LYS A 1 83 ? 9.133 -8.938 -8.695 1 90.5 83 LYS A CA 1
ATOM 668 C C . LYS A 1 83 ? 8.336 -8.625 -7.434 1 90.5 83 LYS A C 1
ATOM 670 O O . LYS A 1 83 ? 8.031 -9.523 -6.648 1 90.5 83 LYS A O 1
ATOM 675 N N . TRP A 1 84 ? 8.047 -7.352 -7.312 1 93.88 84 TRP A N 1
ATOM 676 C CA . TRP A 1 84 ? 7.164 -6.918 -6.23 1 93.88 84 TRP A CA 1
ATOM 677 C C . TRP A 1 84 ? 5.742 -7.43 -6.449 1 93.88 84 TRP A C 1
ATOM 679 O O . TRP A 1 84 ? 5.18 -7.273 -7.531 1 93.88 84 TRP A O 1
ATOM 689 N N . HIS A 1 85 ? 5.23 -8.102 -5.383 1 95.19 85 HIS A N 1
ATOM 690 C CA . HIS A 1 85 ? 3.869 -8.617 -5.43 1 95.19 85 HIS A CA 1
ATOM 691 C C . HIS A 1 85 ? 2.963 -7.875 -4.449 1 95.19 85 HIS A C 1
ATOM 693 O O . HIS A 1 85 ? 3.385 -7.539 -3.342 1 95.19 85 HIS A O 1
ATOM 699 N N . GLU A 1 86 ? 1.764 -7.629 -4.934 1 96.62 86 GLU A N 1
ATOM 700 C CA . GLU A 1 86 ? 0.645 -7.258 -4.074 1 96.62 86 GLU A CA 1
ATOM 701 C C . GLU A 1 86 ? -0.481 -8.289 -4.16 1 96.62 86 GLU A C 1
ATOM 703 O O . GLU A 1 86 ? -0.669 -8.922 -5.195 1 96.62 86 GLU A O 1
ATOM 708 N N . ALA A 1 87 ? -1.143 -8.469 -3.055 1 96.75 87 ALA A N 1
ATOM 709 C CA . ALA A 1 87 ? -2.311 -9.344 -2.979 1 96.75 87 ALA A CA 1
ATOM 710 C C . ALA A 1 87 ? -3.459 -8.664 -2.242 1 96.75 87 ALA A C 1
ATOM 712 O O . ALA A 1 87 ? -3.338 -8.336 -1.059 1 96.75 87 ALA A O 1
ATOM 713 N N . TYR A 1 88 ? -4.543 -8.469 -3.006 1 97.06 88 TYR A N 1
ATOM 714 C CA . TYR A 1 88 ? -5.691 -7.762 -2.447 1 97.06 88 TYR A CA 1
ATOM 715 C C . TYR A 1 88 ? -6.891 -8.688 -2.318 1 97.06 88 TYR A C 1
ATOM 717 O O . TYR A 1 88 ? -7.332 -9.289 -3.303 1 97.06 88 TYR A O 1
ATOM 725 N N . PRO A 1 89 ? -7.398 -8.844 -1.081 1 96.69 89 PRO A N 1
ATOM 726 C CA . PRO A 1 89 ? -8.68 -9.547 -0.994 1 96.69 89 PRO A CA 1
ATOM 727 C C . PRO A 1 89 ? -9.82 -8.773 -1.667 1 96.69 89 PRO A C 1
ATOM 729 O O . PRO A 1 89 ? -9.938 -7.562 -1.495 1 96.69 89 PRO A O 1
ATOM 732 N N . ILE A 1 90 ? -10.602 -9.422 -2.502 1 97.31 90 ILE A N 1
ATOM 733 C CA . ILE A 1 90 ? -11.703 -8.766 -3.199 1 97.31 90 ILE A CA 1
ATOM 734 C C . ILE A 1 90 ? -12.953 -9.648 -3.131 1 97.31 90 ILE A C 1
ATOM 736 O O . ILE A 1 90 ? -12.852 -10.875 -3.053 1 97.31 90 ILE A O 1
ATOM 740 N N . PRO A 1 91 ? -14.141 -9 -3.156 1 97.06 91 PRO A N 1
ATOM 741 C CA . PRO A 1 91 ? -15.383 -9.75 -2.967 1 97.06 91 PRO A CA 1
ATOM 742 C C . PRO A 1 91 ? -15.844 -10.461 -4.238 1 97.06 91 PRO A C 1
ATOM 744 O O . PRO A 1 91 ? -16.672 -11.375 -4.172 1 97.06 91 PRO A O 1
ATOM 747 N N . ASP A 1 92 ? -15.375 -10 -5.371 1 96.81 92 ASP A N 1
ATOM 748 C CA . ASP A 1 92 ? -15.789 -10.586 -6.645 1 96.81 92 ASP A CA 1
ATOM 749 C C . ASP A 1 92 ? -14.742 -10.344 -7.727 1 96.81 92 ASP A C 1
ATOM 751 O O . ASP A 1 92 ? -13.727 -9.695 -7.484 1 96.81 92 ASP A O 1
ATOM 755 N N . GLN A 1 93 ? -15.008 -10.914 -8.859 1 95.75 93 GLN A N 1
ATOM 756 C CA . GLN A 1 93 ? -14.023 -10.852 -9.938 1 95.75 93 GLN A CA 1
ATOM 757 C C . GLN A 1 93 ? -14.484 -9.914 -11.047 1 95.75 93 GLN A C 1
ATOM 759 O O . GLN A 1 93 ? -14.102 -10.086 -12.211 1 95.75 93 GLN A O 1
ATOM 764 N N . ASP A 1 94 ? -15.32 -8.969 -10.688 1 95.75 94 ASP A N 1
ATOM 765 C CA . ASP A 1 94 ? -15.805 -8.023 -11.695 1 95.75 94 ASP A CA 1
ATOM 766 C C . ASP A 1 94 ? -14.688 -7.07 -12.133 1 95.75 94 ASP A C 1
ATOM 768 O O . ASP A 1 94 ? -13.891 -6.621 -11.305 1 95.75 94 ASP A O 1
ATOM 772 N N . ALA A 1 95 ? -14.703 -6.711 -13.438 1 93.5 95 ALA A N 1
ATOM 773 C CA . ALA A 1 95 ? -13.711 -5.793 -13.984 1 93.5 95 ALA A CA 1
ATOM 774 C C . ALA A 1 95 ? -13.719 -4.461 -13.234 1 93.5 95 ALA A C 1
ATOM 776 O O . ALA A 1 95 ? -12.672 -3.859 -13.008 1 93.5 95 ALA A O 1
ATOM 777 N N . SER A 1 96 ? -14.898 -4.062 -12.883 1 93.62 96 SER A N 1
ATOM 778 C CA . SER A 1 96 ? -15.023 -2.793 -12.172 1 93.62 96 SER A CA 1
ATOM 779 C C . SER A 1 96 ? -14.367 -2.865 -10.797 1 93.62 96 SER A C 1
ATOM 781 O O . SER A 1 96 ? -13.656 -1.939 -10.391 1 93.62 96 SER A O 1
ATOM 783 N N . THR A 1 97 ? -14.641 -4 -10.117 1 95.5 97 THR A N 1
ATOM 784 C CA . THR A 1 97 ? -14.016 -4.207 -8.812 1 95.5 97 THR A CA 1
ATOM 785 C C . THR A 1 97 ? -12.492 -4.238 -8.945 1 95.5 97 THR A C 1
ATOM 787 O O . THR A 1 97 ? -11.789 -3.566 -8.188 1 95.5 97 THR A O 1
ATOM 790 N N . VAL A 1 98 ? -12.031 -4.93 -9.867 1 95.5 98 VAL A N 1
ATOM 791 C CA . VAL A 1 98 ? -10.602 -5.082 -10.094 1 95.5 98 VAL A CA 1
ATOM 792 C C . VAL A 1 98 ? -9.984 -3.725 -10.445 1 95.5 98 VAL A C 1
ATOM 794 O O . VAL A 1 98 ? -8.953 -3.346 -9.891 1 95.5 98 VAL A O 1
ATOM 797 N N . ALA A 1 99 ? -10.617 -2.994 -11.328 1 92.56 99 ALA A N 1
ATOM 798 C CA . ALA A 1 99 ? -10.117 -1.677 -11.719 1 92.56 99 ALA A CA 1
ATOM 799 C C . ALA A 1 99 ? -10.047 -0.739 -10.516 1 92.56 99 ALA A C 1
ATOM 801 O O . ALA A 1 99 ? -9.062 -0.024 -10.336 1 92.56 99 ALA A O 1
ATOM 802 N N . GLU A 1 100 ? -11.031 -0.777 -9.742 1 92 100 GLU A N 1
ATOM 803 C CA . GLU A 1 100 ? -11.086 0.093 -8.57 1 92 100 GLU A CA 1
ATOM 804 C C . GLU A 1 100 ? -9.977 -0.245 -7.578 1 92 100 GLU A C 1
ATOM 806 O O . GLU A 1 100 ? -9.312 0.65 -7.059 1 92 100 GLU A O 1
ATOM 811 N N . VAL A 1 101 ? -9.82 -1.495 -7.367 1 94.88 101 VAL A N 1
ATOM 812 C CA . VAL A 1 101 ? -8.805 -1.94 -6.426 1 94.88 101 VAL A CA 1
ATOM 813 C C . VAL A 1 101 ? -7.414 -1.628 -6.98 1 94.88 101 VAL A C 1
ATOM 815 O O . VAL A 1 101 ? -6.531 -1.177 -6.246 1 94.88 101 VAL A O 1
ATOM 818 N N . LEU A 1 102 ? -7.199 -1.818 -8.242 1 93.56 102 LEU A N 1
ATOM 819 C CA . LEU A 1 102 ? -5.926 -1.493 -8.875 1 93.56 102 LEU A CA 1
ATOM 820 C C . LEU A 1 102 ? -5.609 -0.009 -8.727 1 93.56 102 LEU A C 1
ATOM 822 O O . LEU A 1 102 ? -4.469 0.357 -8.43 1 93.56 102 LEU A O 1
ATOM 826 N N . PHE A 1 103 ? -6.57 0.779 -8.906 1 88.88 103 PHE A N 1
ATOM 827 C CA . PHE A 1 103 ? -6.324 2.207 -8.75 1 88.88 103 PHE A CA 1
ATOM 828 C C . PHE A 1 103 ? -6.066 2.553 -7.285 1 88.88 103 PHE A C 1
ATOM 830 O O . PHE A 1 103 ? -5.047 3.162 -6.957 1 88.88 103 PHE A O 1
ATOM 837 N N . GLN A 1 104 ? -6.926 2.154 -6.43 1 91 104 GLN A N 1
ATOM 838 C CA . GLN A 1 104 ? -6.922 2.586 -5.039 1 91 104 GLN A CA 1
ATOM 839 C C . GLN A 1 104 ? -5.672 2.098 -4.312 1 91 104 GLN A C 1
ATOM 841 O O . GLN A 1 104 ? -5.152 2.787 -3.432 1 91 104 GLN A O 1
ATOM 846 N N . HIS A 1 105 ? -5.238 0.959 -4.73 1 93.62 105 HIS A N 1
ATOM 847 C CA . HIS A 1 105 ? -4.211 0.353 -3.889 1 93.62 105 HIS A CA 1
ATOM 848 C C . HIS A 1 105 ? -2.895 0.206 -4.645 1 93.62 105 HIS A C 1
ATOM 850 O O . HIS A 1 105 ? -1.82 0.414 -4.078 1 93.62 105 HIS A O 1
ATOM 856 N N . TRP A 1 106 ? -2.941 -0.098 -5.887 1 93.94 106 TRP A N 1
ATOM 857 C CA . TRP A 1 106 ? -1.689 -0.243 -6.625 1 93.94 106 TRP A CA 1
ATOM 858 C C . TRP A 1 106 ? -1.252 1.089 -7.223 1 93.94 106 TRP A C 1
ATOM 860 O O . TRP A 1 106 ? -0.199 1.622 -6.863 1 93.94 106 TRP A O 1
ATOM 870 N N . MET A 1 107 ? -2.096 1.695 -7.992 1 90.38 107 MET A N 1
ATOM 871 C CA . MET A 1 107 ? -1.688 2.857 -8.773 1 90.38 107 MET A CA 1
ATOM 872 C C . MET A 1 107 ? -1.504 4.078 -7.883 1 90.38 107 MET A C 1
ATOM 874 O O . MET A 1 107 ? -0.653 4.93 -8.148 1 90.38 107 MET A O 1
ATOM 878 N N . SER A 1 108 ? -2.252 4.145 -6.848 1 91.5 108 SER A N 1
ATOM 879 C CA . SER A 1 108 ? -2.086 5.258 -5.922 1 91.5 108 SER A CA 1
ATOM 880 C C . SER A 1 108 ? -0.74 5.188 -5.207 1 91.5 108 SER A C 1
ATOM 882 O O . SER A 1 108 ? -0.254 6.191 -4.688 1 91.5 108 SER A O 1
ATOM 884 N N . LEU A 1 109 ? -0.148 4.043 -5.164 1 93.75 109 LEU A N 1
ATOM 885 C CA . LEU A 1 109 ? 1.139 3.861 -4.5 1 93.75 109 LEU A CA 1
ATOM 886 C C . LEU A 1 109 ? 2.283 3.938 -5.504 1 93.75 109 LEU A C 1
ATOM 888 O O . LEU A 1 109 ? 3.307 4.57 -5.238 1 93.75 109 LEU A O 1
ATOM 892 N N . PHE A 1 110 ? 2.035 3.324 -6.664 1 92.69 110 PHE A N 1
ATOM 893 C CA . PHE A 1 110 ? 3.176 3.066 -7.535 1 92.69 110 PHE A CA 1
ATOM 894 C C . PHE A 1 110 ? 3.023 3.811 -8.859 1 92.69 110 PHE A C 1
ATOM 896 O O . PHE A 1 110 ? 3.922 3.775 -9.703 1 92.69 110 PHE A O 1
ATOM 903 N N . GLY A 1 111 ? 1.896 4.449 -9.047 1 87.88 111 GLY A N 1
ATOM 904 C CA . GLY A 1 111 ? 1.659 5.148 -10.305 1 87.88 111 GLY A CA 1
ATOM 905 C C . GLY A 1 111 ? 0.986 4.281 -11.352 1 87.88 111 GLY A C 1
ATOM 906 O O . GLY A 1 111 ? 0.721 3.104 -11.109 1 87.88 111 GLY A O 1
ATOM 907 N N . VAL A 1 112 ? 0.733 4.879 -12.453 1 85.12 112 VAL A N 1
ATOM 908 C CA . VAL A 1 112 ? 0.067 4.199 -13.562 1 85.12 112 VAL A CA 1
ATOM 909 C C . VAL A 1 112 ? 1.089 3.402 -14.367 1 85.12 112 VAL A C 1
ATOM 911 O O . VAL A 1 112 ? 2.117 3.941 -14.781 1 85.12 112 VAL A O 1
ATOM 914 N N . PRO A 1 113 ? 0.768 2.08 -14.547 1 86.31 113 PRO A N 1
ATOM 915 C CA . PRO A 1 113 ? 1.7 1.293 -15.359 1 86.31 113 PRO A CA 1
ATOM 916 C C . PRO A 1 113 ? 1.59 1.6 -16.844 1 86.31 113 PRO A C 1
ATOM 918 O O . PRO A 1 113 ? 0.581 2.15 -17.297 1 86.31 113 PRO A O 1
ATOM 921 N N . LEU A 1 114 ? 2.586 1.239 -17.594 1 80.31 114 LEU A N 1
ATOM 922 C CA . LEU A 1 114 ? 2.557 1.354 -19.047 1 80.31 114 LEU A CA 1
ATOM 923 C C . LEU A 1 114 ? 1.783 0.195 -19.672 1 80.31 114 LEU A C 1
ATOM 925 O O . LEU A 1 114 ? 1.104 0.37 -20.688 1 80.31 114 LEU A O 1
ATOM 929 N N . GLN A 1 115 ? 2.006 -0.931 -19.016 1 81.62 115 GLN A N 1
ATOM 930 C CA . GLN A 1 115 ? 1.381 -2.143 -19.531 1 81.62 115 GLN A CA 1
ATOM 931 C C . GLN A 1 115 ? 0.768 -2.973 -18.406 1 81.62 115 GLN A C 1
ATOM 933 O O . GLN A 1 115 ? 1.396 -3.178 -17.359 1 81.62 115 GLN A O 1
ATOM 938 N N . LEU A 1 116 ? -0.454 -3.373 -18.766 1 85.44 116 LEU A N 1
ATOM 939 C CA . LEU A 1 116 ? -1.205 -4.23 -17.859 1 85.44 116 LEU A CA 1
ATOM 940 C C . LEU A 1 116 ? -1.66 -5.504 -18.562 1 85.44 116 LEU A C 1
ATOM 942 O O . LEU A 1 116 ? -2.215 -5.445 -19.656 1 85.44 116 LEU A O 1
ATOM 946 N N . HIS A 1 117 ? -1.407 -6.664 -17.875 1 83.06 117 HIS A N 1
ATOM 947 C CA . HIS A 1 117 ? -1.829 -7.93 -18.469 1 83.06 117 HIS A CA 1
ATOM 948 C C . HIS A 1 117 ? -2.301 -8.906 -17.391 1 83.06 117 HIS A C 1
ATOM 950 O O . HIS A 1 117 ? -1.809 -8.875 -16.266 1 83.06 117 HIS A O 1
ATOM 956 N N . SER A 1 118 ? -3.344 -9.727 -17.844 1 83.88 118 SER A N 1
ATOM 957 C CA . SER A 1 118 ? -3.787 -10.797 -16.953 1 83.88 118 SER A CA 1
ATOM 958 C C . SER A 1 118 ? -3.996 -12.094 -17.719 1 83.88 118 SER A C 1
ATOM 960 O O . SER A 1 118 ? -3.928 -12.117 -18.953 1 83.88 118 SER A O 1
ATOM 962 N N . ASP A 1 119 ? -4.156 -13.18 -17 1 77.75 119 ASP A N 1
ATOM 963 C CA . ASP A 1 119 ? -4.488 -14.469 -17.609 1 77.75 119 ASP A CA 1
ATOM 964 C C . ASP A 1 119 ? -6 -14.648 -17.719 1 77.75 119 ASP A C 1
ATOM 966 O O . ASP A 1 119 ? -6.473 -15.719 -18.109 1 77.75 119 ASP A O 1
ATOM 970 N N . GLN A 1 120 ? -6.797 -13.625 -17.469 1 81.94 120 GLN A N 1
ATOM 971 C CA . GLN A 1 120 ? -8.25 -13.711 -17.531 1 81.94 120 GLN A CA 1
ATOM 972 C C . GLN A 1 120 ? -8.742 -13.555 -18.969 1 81.94 120 GLN A C 1
ATOM 974 O O . GLN A 1 120 ? -9.906 -13.836 -19.266 1 81.94 120 GLN A O 1
ATOM 979 N N . GLY A 1 121 ? -7.91 -13.078 -19.766 1 81.12 121 GLY A N 1
ATOM 980 C CA . GLY A 1 121 ? -8.266 -12.93 -21.172 1 81.12 121 GLY A CA 1
ATOM 981 C C . GLY A 1 121 ? -8.297 -11.484 -21.625 1 81.12 121 GLY A C 1
ATOM 982 O O . GLY A 1 121 ? -8.438 -10.57 -20.797 1 81.12 121 GLY A O 1
ATOM 983 N N . ARG A 1 122 ? -8.297 -11.328 -22.859 1 80.12 122 ARG A N 1
ATOM 984 C CA . ARG A 1 122 ? -8.18 -10.008 -23.484 1 80.12 122 ARG A CA 1
ATOM 985 C C . ARG A 1 122 ? -9.422 -9.164 -23.203 1 80.12 122 ARG A C 1
ATOM 987 O O . ARG A 1 122 ? -9.32 -7.957 -22.984 1 80.12 122 ARG A O 1
ATOM 994 N N . ASN A 1 123 ? -10.555 -9.797 -23.344 1 81.62 123 ASN A N 1
ATOM 995 C CA . ASN A 1 123 ? -11.789 -9.07 -23.094 1 81.62 123 ASN A CA 1
ATOM 996 C C . ASN A 1 123 ? -11.844 -8.523 -21.672 1 81.62 123 ASN A C 1
ATOM 998 O O . ASN A 1 123 ? -12.273 -7.387 -21.453 1 81.62 123 ASN A O 1
ATOM 1002 N N . PHE A 1 124 ? -11.422 -9.273 -20.797 1 88 124 PHE A N 1
ATOM 1003 C CA . PHE A 1 124 ? -11.375 -8.844 -19.406 1 88 124 PHE A CA 1
ATOM 1004 C C . PHE A 1 124 ? -10.375 -7.703 -19.219 1 88 124 PHE A C 1
ATOM 1006 O O . PHE A 1 124 ? -10.695 -6.695 -18.578 1 88 124 PHE A O 1
ATOM 1013 N N . ASP A 1 125 ? -9.281 -7.844 -19.781 1 85.25 125 ASP A N 1
ATOM 1014 C CA . ASP A 1 125 ? -8.25 -6.812 -19.688 1 85.25 125 ASP A CA 1
ATOM 1015 C C . ASP A 1 125 ? -8.75 -5.488 -20.25 1 85.25 125 ASP A C 1
ATOM 1017 O O . ASP A 1 125 ? -8.5 -4.422 -19.688 1 85.25 125 ASP A O 1
ATOM 1021 N N . SER A 1 126 ? -9.391 -5.637 -21.297 1 84.81 126 SER A N 1
ATOM 1022 C CA . SER A 1 126 ? -9.93 -4.438 -21.938 1 84.81 126 SER A CA 1
ATOM 1023 C C . SER A 1 126 ? -10.969 -3.762 -21.047 1 84.81 126 SER A C 1
ATOM 1025 O O . SER A 1 126 ? -11.008 -2.533 -20.953 1 84.81 126 SER A O 1
ATOM 1027 N N . ALA A 1 127 ? -11.789 -4.551 -20.453 1 89.38 127 ALA A N 1
ATOM 1028 C CA . ALA A 1 127 ? -12.805 -4.016 -19.547 1 89.38 127 ALA A CA 1
ATOM 1029 C C . ALA A 1 127 ? -12.164 -3.326 -18.344 1 89.38 127 ALA A C 1
ATOM 1031 O O . ALA A 1 127 ? -12.602 -2.252 -17.922 1 89.38 127 ALA A O 1
ATOM 1032 N N . VAL A 1 128 ? -11.172 -3.943 -17.828 1 89.44 128 VAL A N 1
ATOM 1033 C CA . VAL A 1 128 ? -10.438 -3.363 -16.703 1 89.44 128 VAL A CA 1
ATOM 1034 C C . VAL A 1 128 ? -9.797 -2.043 -17.125 1 89.44 128 VAL A C 1
ATOM 1036 O O . VAL A 1 128 ? -9.914 -1.034 -16.422 1 89.44 128 VAL A O 1
ATOM 1039 N N . CYS A 1 129 ? -9.18 -2.057 -18.234 1 84.81 129 CYS A N 1
ATOM 1040 C CA . CYS A 1 129 ? -8.516 -0.861 -18.734 1 84.81 129 CYS A CA 1
ATOM 1041 C C . CYS A 1 129 ? -9.516 0.266 -18.953 1 84.81 129 CYS A C 1
ATOM 1043 O O . CYS A 1 129 ? -9.242 1.419 -18.625 1 84.81 129 CYS A O 1
ATOM 1045 N N . LYS A 1 130 ? -10.531 -0.109 -19.578 1 84.69 130 LYS A N 1
ATOM 1046 C CA . LYS A 1 130 ? -11.578 0.879 -19.828 1 84.69 130 LYS A CA 1
ATOM 1047 C C . LYS A 1 130 ? -12.031 1.534 -18.516 1 84.69 130 LYS A C 1
ATOM 1049 O O . LYS A 1 130 ? -12.156 2.758 -18.453 1 84.69 130 LYS A O 1
ATOM 1054 N N . ARG A 1 131 ? -12.25 0.754 -17.531 1 86.5 131 ARG A N 1
ATOM 1055 C CA . ARG A 1 131 ? -12.688 1.281 -16.25 1 86.5 131 ARG A CA 1
ATOM 1056 C C . ARG A 1 131 ? -11.586 2.121 -15.594 1 86.5 131 ARG A C 1
ATOM 1058 O O . ARG A 1 131 ? -11.867 3.156 -14.992 1 86.5 131 ARG A O 1
ATOM 1065 N N . LEU A 1 132 ? -10.398 1.668 -15.695 1 83.75 132 LEU A N 1
ATOM 1066 C CA . LEU A 1 132 ? -9.281 2.439 -15.172 1 83.75 132 LEU A CA 1
ATOM 1067 C C . LEU A 1 132 ? -9.195 3.805 -15.844 1 83.75 132 LEU A C 1
ATOM 1069 O O . LEU A 1 132 ? -8.953 4.816 -15.18 1 83.75 132 LEU A O 1
ATOM 1073 N N . CYS A 1 133 ? -9.375 3.811 -17.109 1 78.12 133 CYS A N 1
ATOM 1074 C CA . CYS A 1 133 ? -9.367 5.07 -17.844 1 78.12 133 CYS A CA 1
ATOM 1075 C C . CYS A 1 133 ? -10.469 6 -17.344 1 78.12 133 CYS A C 1
ATOM 1077 O O . CYS A 1 133 ? -10.273 7.211 -17.25 1 78.12 133 CYS A O 1
ATOM 1079 N N . GLU A 1 134 ? -11.539 5.43 -17.031 1 79 134 GLU A N 1
ATOM 1080 C CA . GLU A 1 134 ? -12.648 6.203 -16.484 1 79 134 GLU A CA 1
ATOM 1081 C C . GLU A 1 134 ? -12.289 6.789 -15.125 1 79 134 GLU A C 1
ATOM 1083 O O . GLU A 1 134 ? -12.562 7.957 -14.852 1 79 134 GLU A O 1
ATOM 1088 N N . ILE A 1 135 ? -11.695 5.969 -14.328 1 76.62 135 ILE A N 1
ATOM 1089 C CA . ILE A 1 135 ? -11.328 6.391 -12.977 1 76.62 135 ILE A CA 1
ATOM 1090 C C . ILE A 1 135 ? -10.281 7.5 -13.055 1 76.62 135 ILE A C 1
ATOM 1092 O O . ILE A 1 135 ? -10.352 8.484 -12.312 1 76.62 135 ILE A O 1
ATOM 1096 N N . LEU A 1 136 ? -9.375 7.266 -14 1 72.62 136 LEU A N 1
ATOM 1097 C CA . LEU A 1 136 ? -8.219 8.148 -14.078 1 72.62 136 LEU A CA 1
ATOM 1098 C C . LEU A 1 136 ? -8.5 9.336 -14.992 1 72.62 136 LEU A C 1
ATOM 1100 O O . LEU A 1 136 ? -7.691 10.266 -15.086 1 72.62 136 LEU A O 1
ATOM 1104 N N . ALA A 1 137 ? -9.633 9.258 -15.562 1 66.25 137 ALA A N 1
ATOM 1105 C CA . ALA A 1 137 ? -10.039 10.281 -16.516 1 66.25 137 ALA A CA 1
ATOM 1106 C C . ALA A 1 137 ? -8.992 10.461 -17.609 1 66.25 137 ALA A C 1
ATOM 1108 O O . ALA A 1 137 ? -8.602 11.594 -17.922 1 66.25 137 ALA A O 1
ATOM 1109 N N . ILE A 1 138 ? -8.5 9.258 -17.984 1 62.5 138 ILE A N 1
ATOM 1110 C CA . ILE A 1 138 ? -7.523 9.25 -19.078 1 62.5 138 ILE A CA 1
ATOM 1111 C C . ILE A 1 138 ? -8.062 8.438 -20.25 1 62.5 138 ILE A C 1
ATOM 1113 O O . ILE A 1 138 ? -9 7.652 -20.094 1 62.5 138 ILE A O 1
ATOM 1117 N N . ASP A 1 139 ? -7.574 8.742 -21.5 1 55.81 139 ASP A N 1
ATOM 1118 C CA . ASP A 1 139 ? -8.094 8.102 -22.719 1 55.81 139 ASP A CA 1
ATOM 1119 C C . ASP A 1 139 ? -7.355 6.801 -23.016 1 55.81 139 ASP A C 1
ATOM 1121 O O . ASP A 1 139 ? -7.902 5.898 -23.641 1 55.81 139 ASP A O 1
ATOM 1125 N N . LYS A 1 140 ? -6.07 6.688 -22.859 1 54.78 140 LYS A N 1
ATOM 1126 C CA . LYS A 1 140 ? -5.535 5.43 -23.375 1 54.78 140 LYS A CA 1
ATOM 1127 C C . LYS A 1 140 ? -4.559 4.801 -22.391 1 54.78 140 LYS A C 1
ATOM 1129 O O . LYS A 1 140 ? -3.732 5.5 -21.797 1 54.78 140 LYS A O 1
ATOM 1134 N N . THR A 1 141 ? -4.898 3.709 -21.766 1 55.06 141 THR A N 1
ATOM 1135 C CA . THR A 1 141 ? -3.945 2.76 -21.203 1 55.06 141 THR A CA 1
ATOM 1136 C C . THR A 1 141 ? -3.928 1.467 -22.016 1 55.06 141 THR A C 1
ATOM 1138 O O . THR A 1 141 ? -4.922 1.111 -22.641 1 55.06 141 THR A O 1
ATOM 1141 N N . ARG A 1 142 ? -2.605 1.038 -22.469 1 56.19 142 ARG A N 1
ATOM 1142 C CA . ARG A 1 142 ? -2.568 -0.112 -23.359 1 56.19 142 ARG A CA 1
ATOM 1143 C C . ARG A 1 142 ? -2.316 -1.402 -22.594 1 56.19 142 ARG A C 1
ATOM 1145 O O . ARG A 1 142 ? -1.711 -1.381 -21.516 1 56.19 142 ARG A O 1
ATOM 1152 N N . THR A 1 143 ? -3.084 -2.33 -22.812 1 56.44 143 THR A N 1
ATOM 1153 C CA . THR A 1 143 ? -2.814 -3.705 -22.406 1 56.44 143 THR A CA 1
ATOM 1154 C C . THR A 1 143 ? -2.037 -4.445 -23.484 1 56.44 143 THR A C 1
ATOM 1156 O O . THR A 1 143 ? -2.176 -4.148 -24.672 1 56.44 143 THR A O 1
ATOM 1159 N N . THR A 1 144 ? -0.825 -4.977 -23.172 1 53.53 144 THR A N 1
ATOM 1160 C CA . THR A 1 144 ? -0.121 -5.805 -24.141 1 53.53 144 THR A CA 1
ATOM 1161 C C . THR A 1 144 ? -0.295 -7.285 -23.828 1 53.53 144 THR A C 1
ATOM 1163 O O . THR A 1 144 ? -0.566 -7.645 -22.672 1 53.53 144 THR A O 1
ATOM 1166 N N . ALA A 1 145 ? -0.279 -8.125 -24.953 1 51.03 145 ALA A N 1
ATOM 1167 C CA . ALA A 1 145 ? -0.348 -9.578 -24.828 1 51.03 145 ALA A CA 1
ATOM 1168 C C . ALA A 1 145 ? 0.777 -10.102 -23.938 1 51.03 145 ALA A C 1
ATOM 1170 O O . ALA A 1 145 ? 1.902 -9.594 -23.984 1 51.03 145 ALA A O 1
ATOM 1171 N N . LEU A 1 146 ? 0.397 -10.969 -22.953 1 53.47 146 LEU A N 1
ATOM 1172 C CA . LEU A 1 146 ? 1.229 -11.633 -21.969 1 53.47 146 LEU A CA 1
ATOM 1173 C C . LEU A 1 146 ? 2.385 -12.375 -22.625 1 53.47 146 LEU A C 1
ATOM 1175 O O . LEU A 1 146 ? 2.203 -13.008 -23.672 1 53.47 146 LEU A O 1
ATOM 1179 N N . HIS A 1 147 ? 3.598 -12.164 -22.094 1 54.91 147 HIS A N 1
ATOM 1180 C CA . HIS A 1 147 ? 4.688 -13.047 -22.484 1 54.91 147 HIS A CA 1
ATOM 1181 C C . HIS A 1 147 ? 4.66 -14.344 -21.672 1 54.91 147 HIS A C 1
ATOM 1183 O O . HIS A 1 147 ? 4.324 -14.328 -20.484 1 54.91 147 HIS A O 1
ATOM 1189 N N . PRO A 1 148 ? 4.902 -15.555 -22.234 1 52.31 148 PRO A N 1
ATOM 1190 C CA . PRO A 1 148 ? 4.895 -16.906 -21.656 1 52.31 148 PRO A CA 1
ATOM 1191 C C . PRO A 1 148 ? 5.664 -16.984 -20.344 1 52.31 148 PRO A C 1
ATOM 1193 O O . PRO A 1 148 ? 5.258 -17.719 -19.438 1 52.31 148 PRO A O 1
ATOM 1196 N N . GLN A 1 149 ? 6.754 -16.359 -20.109 1 52 149 GLN A N 1
ATOM 1197 C CA . GLN A 1 149 ? 7.609 -16.531 -18.953 1 52 149 GLN A CA 1
ATOM 1198 C C . GLN A 1 149 ? 6.953 -15.961 -17.688 1 52 149 GLN A C 1
ATOM 1200 O O . GLN A 1 149 ? 7.164 -16.469 -16.594 1 52 149 GLN A O 1
ATOM 1205 N N . SER A 1 150 ? 6.102 -14.969 -17.797 1 57.19 150 SER A N 1
ATOM 1206 C CA . SER A 1 150 ? 5.414 -14.367 -16.656 1 57.19 150 SER A CA 1
ATOM 1207 C C . SER A 1 150 ? 4.383 -15.32 -16.062 1 57.19 150 SER A C 1
ATOM 1209 O O . SER A 1 150 ? 4.109 -15.281 -14.867 1 57.19 150 SER A O 1
ATOM 1211 N N . ASP A 1 151 ? 4.137 -16.344 -16.859 1 64.5 151 ASP A N 1
ATOM 1212 C CA . ASP A 1 151 ? 3.07 -17.25 -16.453 1 64.5 151 ASP A CA 1
ATOM 1213 C C . ASP A 1 151 ? 3.568 -18.25 -15.414 1 64.5 151 ASP A C 1
ATOM 1215 O O . ASP A 1 151 ? 2.875 -18.531 -14.438 1 64.5 151 ASP A O 1
ATOM 1219 N N . GLY A 1 152 ? 4.812 -18.641 -15.539 1 71 152 GLY A N 1
ATOM 1220 C CA . GLY A 1 152 ? 5.328 -19.594 -14.57 1 71 152 GLY A CA 1
ATOM 1221 C C . GLY A 1 152 ? 5.523 -19 -13.188 1 71 152 GLY A C 1
ATOM 1222 O O . GLY A 1 152 ? 5.191 -19.625 -12.18 1 71 152 GLY A O 1
ATOM 1223 N N . MET A 1 153 ? 5.945 -17.812 -13.102 1 76.69 153 MET A N 1
ATOM 1224 C CA . MET A 1 153 ? 6.188 -17.125 -11.836 1 76.69 153 MET A CA 1
ATOM 1225 C C . MET A 1 153 ? 4.879 -16.859 -11.102 1 76.69 153 MET A C 1
ATOM 1227 O O . MET A 1 153 ? 4.785 -17.047 -9.891 1 76.69 153 MET A O 1
ATOM 1231 N N . ALA A 1 154 ? 3.943 -16.422 -11.898 1 81.12 154 ALA A N 1
ATOM 1232 C CA . ALA A 1 154 ? 2.631 -16.156 -11.32 1 81.12 154 ALA A CA 1
ATOM 1233 C C . ALA A 1 154 ? 2.021 -17.422 -10.727 1 81.12 154 ALA A C 1
ATOM 1235 O O . ALA A 1 154 ? 1.446 -17.375 -9.633 1 81.12 154 ALA A O 1
ATOM 1236 N N . GLU A 1 155 ? 2.182 -18.516 -11.461 1 82.44 155 GLU A N 1
ATOM 1237 C CA . GLU A 1 155 ? 1.643 -19.781 -11 1 82.44 155 GLU A CA 1
ATOM 1238 C C . GLU A 1 155 ? 2.316 -20.234 -9.703 1 82.44 155 GLU A C 1
ATOM 1240 O O . GLU A 1 155 ? 1.648 -20.703 -8.773 1 82.44 155 GLU A O 1
ATOM 1245 N N . ARG A 1 156 ? 3.568 -20.109 -9.625 1 83.88 156 ARG A N 1
ATOM 1246 C CA . ARG A 1 156 ? 4.309 -20.5 -8.43 1 83.88 156 ARG A CA 1
ATOM 1247 C C . ARG A 1 156 ? 3.926 -19.641 -7.238 1 83.88 156 ARG A C 1
ATOM 1249 O O . ARG A 1 156 ? 3.742 -20.141 -6.129 1 83.88 156 ARG A O 1
ATOM 1256 N N . PHE A 1 157 ? 3.904 -18.422 -7.516 1 89.94 157 PHE A N 1
ATOM 1257 C CA . PHE A 1 157 ? 3.494 -17.5 -6.461 1 89.94 157 PHE A CA 1
ATOM 1258 C C . PHE A 1 157 ? 2.113 -17.875 -5.934 1 89.94 157 PHE A C 1
ATOM 1260 O O . PHE A 1 157 ? 1.9 -17.922 -4.719 1 89.94 157 PHE A O 1
ATOM 1267 N N . ASN A 1 158 ? 1.198 -18.141 -6.844 1 89.06 158 ASN A N 1
ATOM 1268 C CA . ASN A 1 158 ? -0.172 -18.469 -6.469 1 89.06 158 ASN A CA 1
ATOM 1269 C C . ASN A 1 158 ? -0.232 -19.75 -5.629 1 89.06 158 ASN A C 1
ATOM 1271 O O . ASN A 1 158 ? -0.95 -19.797 -4.629 1 89.06 158 ASN A O 1
ATOM 1275 N N . ARG A 1 159 ? 0.521 -20.672 -5.996 1 86.81 159 ARG A N 1
ATOM 1276 C CA . ARG A 1 159 ? 0.586 -21.906 -5.223 1 86.81 159 ARG A CA 1
ATOM 1277 C C . ARG A 1 159 ? 1.145 -21.656 -3.826 1 86.81 159 ARG A C 1
ATOM 1279 O O . ARG A 1 159 ? 0.625 -22.172 -2.84 1 86.81 159 ARG A O 1
ATOM 1286 N N . THR A 1 160 ? 2.115 -20.875 -3.814 1 86.94 160 THR A N 1
ATOM 1287 C CA . THR A 1 160 ? 2.793 -20.594 -2.553 1 86.94 160 THR A CA 1
ATOM 1288 C C . THR A 1 160 ? 1.878 -19.828 -1.601 1 86.94 160 THR A C 1
ATOM 1290 O O . THR A 1 160 ? 1.795 -20.156 -0.415 1 86.94 160 THR A O 1
ATOM 1293 N N . ILE A 1 161 ? 1.216 -18.828 -2.08 1 89.94 161 ILE A N 1
ATOM 1294 C CA . ILE A 1 161 ? 0.336 -18.047 -1.223 1 89.94 161 ILE A CA 1
ATOM 1295 C C . ILE A 1 161 ? -0.821 -18.922 -0.734 1 89.94 161 ILE A C 1
ATOM 1297 O O . ILE A 1 161 ? -1.206 -18.844 0.436 1 89.94 161 ILE A O 1
ATOM 1301 N N . LEU A 1 162 ? -1.33 -19.75 -1.585 1 87.38 162 LEU A N 1
ATOM 1302 C CA . LEU A 1 162 ? -2.428 -20.625 -1.189 1 87.38 162 LEU A CA 1
ATOM 1303 C C . LEU A 1 162 ? -1.972 -21.625 -0.131 1 87.38 162 LEU A C 1
ATOM 1305 O O . LEU A 1 162 ? -2.688 -21.875 0.842 1 87.38 162 LEU A O 1
ATOM 1309 N N . ASN A 1 163 ? -0.833 -22.156 -0.358 1 83.38 163 ASN A N 1
ATOM 1310 C CA . ASN A 1 163 ? -0.284 -23.078 0.631 1 83.38 163 ASN A CA 1
ATOM 1311 C C . ASN A 1 163 ? -0.068 -22.391 1.977 1 83.38 163 ASN A C 1
ATOM 1313 O O . ASN A 1 163 ? -0.342 -22.969 3.027 1 83.38 163 ASN A O 1
ATOM 1317 N N . SER A 1 164 ? 0.443 -21.219 1.91 1 81.88 164 SER A N 1
ATOM 1318 C CA . SER A 1 164 ? 0.699 -20.453 3.129 1 81.88 164 SER A CA 1
ATOM 1319 C C . SER A 1 164 ? -0.598 -20.141 3.871 1 81.88 164 SER A C 1
ATOM 1321 O O . SER A 1 164 ? -0.632 -20.156 5.102 1 81.88 164 SER A O 1
ATOM 1323 N N . LEU A 1 165 ? -1.596 -19.859 3.131 1 81.19 165 LEU A N 1
ATOM 1324 C CA . LEU A 1 165 ? -2.879 -19.516 3.736 1 81.19 165 LEU A CA 1
ATOM 1325 C C . LEU A 1 165 ? -3.557 -20.766 4.309 1 81.19 165 LEU A C 1
ATOM 1327 O O . LEU A 1 165 ? -4.289 -20.672 5.297 1 81.19 165 LEU A O 1
ATOM 1331 N N . SER A 1 166 ? -3.342 -21.812 3.656 1 76 166 SER A N 1
ATOM 1332 C CA . SER A 1 166 ? -3.906 -23.062 4.145 1 76 166 SER A CA 1
ATOM 1333 C C . SER A 1 166 ? -3.279 -23.469 5.473 1 76 166 SER A C 1
ATOM 1335 O O . SER A 1 166 ? -3.938 -24.094 6.312 1 76 166 SER A O 1
ATOM 1337 N N . LEU A 1 167 ? -2.051 -23.172 5.602 1 63.69 167 LEU A N 1
ATOM 1338 C CA . LEU A 1 167 ? -1.324 -23.516 6.82 1 63.69 167 LEU A CA 1
ATOM 1339 C C . LEU A 1 167 ? -1.799 -22.656 7.988 1 63.69 167 LEU A C 1
ATOM 1341 O O . LEU A 1 167 ? -1.719 -23.078 9.148 1 63.69 167 LEU A O 1
ATOM 1345 N N . LEU A 1 168 ? -2.09 -21.406 7.605 1 59.47 168 LEU A N 1
ATOM 1346 C CA . LEU A 1 168 ? -2.549 -20.469 8.625 1 59.47 168 LEU A CA 1
ATOM 1347 C C . LEU A 1 168 ? -3.996 -20.75 9.008 1 59.47 168 LEU A C 1
ATOM 1349 O O . LEU A 1 168 ? -4.465 -20.281 10.047 1 59.47 168 LEU A O 1
ATOM 1353 N N . LEU A 1 169 ? -4.68 -21.328 8.117 1 54.25 169 LEU A N 1
ATOM 1354 C CA . LEU A 1 169 ? -6.105 -21.578 8.328 1 54.25 169 LEU A CA 1
ATOM 1355 C C . LEU A 1 169 ? -6.332 -22.438 9.562 1 54.25 169 LEU A C 1
ATOM 1357 O O . LEU A 1 169 ? -5.938 -23.609 9.594 1 54.25 169 LEU A O 1
ATOM 1361 N N . SER A 1 170 ? -6.043 -21.719 10.648 1 51.44 170 SER A N 1
ATOM 1362 C CA . SER A 1 170 ? -6.629 -22.328 11.836 1 51.44 170 SER A CA 1
ATOM 1363 C C . SER A 1 170 ? -7.961 -23 11.516 1 51.44 170 SER A C 1
ATOM 1365 O O . SER A 1 170 ? -8.461 -22.875 10.398 1 51.44 170 SER A O 1
ATOM 1367 N N . SER A 1 171 ? -8.695 -23.281 12.758 1 52.22 171 SER A N 1
ATOM 1368 C CA . SER A 1 171 ? -10 -23.938 12.82 1 52.22 171 SER A CA 1
ATOM 1369 C C . SER A 1 171 ? -11.039 -23.172 12.008 1 52.22 171 SER A C 1
ATOM 1371 O O . SER A 1 171 ? -12.023 -23.75 11.547 1 52.22 171 SER A O 1
ATOM 1373 N N . ASN A 1 172 ? -10.727 -21.719 11.891 1 57.03 172 ASN A N 1
ATOM 1374 C CA . ASN A 1 172 ? -11.766 -21.016 11.148 1 57.03 172 ASN A CA 1
ATOM 1375 C C . ASN A 1 172 ? -11.195 -20.344 9.906 1 57.03 172 ASN A C 1
ATOM 1377 O O . ASN A 1 172 ? -10.391 -19.406 10.016 1 57.03 172 ASN A O 1
ATOM 1381 N N . GLN A 1 173 ? -11.195 -20.844 8.68 1 68.44 173 GLN A N 1
ATOM 1382 C CA . GLN A 1 173 ? -10.75 -20.484 7.336 1 68.44 173 GLN A CA 1
ATOM 1383 C C . GLN A 1 173 ? -11.297 -19.125 6.918 1 68.44 173 GLN A C 1
ATOM 1385 O O . GLN A 1 173 ? -11.078 -18.672 5.789 1 68.44 173 GLN A O 1
ATOM 1390 N N . GLU A 1 174 ? -11.766 -18.359 7.98 1 83.12 174 GLU A N 1
ATOM 1391 C CA . GLU A 1 174 ? -12.484 -17.156 7.562 1 83.12 174 GLU A CA 1
ATOM 1392 C C . GLU A 1 174 ? -11.641 -15.906 7.773 1 83.12 174 GLU A C 1
ATOM 1394 O O . GLU A 1 174 ? -12.109 -14.789 7.543 1 83.12 174 GLU A O 1
ATOM 1399 N N . ASP A 1 175 ? -10.336 -16.078 8.141 1 85.38 175 ASP A N 1
ATOM 1400 C CA . ASP A 1 175 ? -9.531 -14.875 8.352 1 85.38 175 ASP A CA 1
ATOM 1401 C C . ASP A 1 175 ? -8.297 -14.875 7.457 1 85.38 175 ASP A C 1
ATOM 1403 O O . ASP A 1 175 ? -7.289 -14.242 7.777 1 85.38 175 ASP A O 1
ATOM 1407 N N . TRP A 1 176 ? -8.422 -15.594 6.332 1 87.81 176 TRP A N 1
ATOM 1408 C CA . TRP A 1 176 ? -7.277 -15.742 5.445 1 87.81 176 TRP A CA 1
ATOM 1409 C C . TRP A 1 176 ? -6.797 -14.391 4.938 1 87.81 176 TRP A C 1
ATOM 1411 O O . TRP A 1 176 ? -5.605 -14.195 4.695 1 87.81 176 TRP A O 1
ATOM 1421 N N . ASP A 1 177 ? -7.719 -13.461 4.719 1 90.62 177 ASP A N 1
ATOM 1422 C CA . ASP A 1 177 ? -7.352 -12.164 4.148 1 90.62 177 ASP A CA 1
ATOM 1423 C C . ASP A 1 177 ? -6.531 -11.344 5.141 1 90.62 177 ASP A C 1
ATOM 1425 O O . ASP A 1 177 ? -5.734 -10.492 4.738 1 90.62 177 ASP A O 1
ATOM 1429 N N . LYS A 1 178 ? -6.621 -11.641 6.441 1 86.69 178 LYS A N 1
ATOM 1430 C CA . LYS A 1 178 ? -5.844 -10.938 7.457 1 86.69 178 LYS A CA 1
ATOM 1431 C C . LYS A 1 178 ? -4.414 -11.469 7.52 1 86.69 178 LYS A C 1
ATOM 1433 O O . LYS A 1 178 ? -3.541 -10.836 8.125 1 86.69 178 LYS A O 1
ATOM 1438 N N . LYS A 1 179 ? -4.168 -12.531 6.895 1 84.56 179 LYS A N 1
ATOM 1439 C CA . LYS A 1 179 ? -2.85 -13.156 6.949 1 84.56 179 LYS A CA 1
ATOM 1440 C C . LYS A 1 179 ? -2.021 -12.805 5.719 1 84.56 179 LYS A C 1
ATOM 1442 O O . LYS A 1 179 ? -0.804 -13 5.707 1 84.56 179 LYS A O 1
ATOM 1447 N N . LEU A 1 180 ? -2.645 -12.25 4.73 1 91.31 180 LEU A N 1
ATOM 1448 C CA . LEU A 1 180 ? -1.985 -11.945 3.465 1 91.31 180 LEU A CA 1
ATOM 1449 C C . LEU A 1 180 ? -0.814 -10.992 3.682 1 91.31 180 LEU A C 1
ATOM 1451 O O . LEU A 1 180 ? 0.265 -11.188 3.117 1 91.31 180 LEU A O 1
ATOM 1455 N N . PRO A 1 181 ? -1.045 -10 4.559 1 90.69 181 PRO A N 1
ATOM 1456 C CA . PRO A 1 181 ? 0.054 -9.055 4.75 1 90.69 181 PRO A CA 1
ATOM 1457 C C . PRO A 1 181 ? 1.315 -9.711 5.301 1 90.69 181 PRO A C 1
ATOM 1459 O O . PRO A 1 181 ? 2.43 -9.32 4.941 1 90.69 181 PRO A O 1
ATOM 1462 N N . PHE A 1 182 ? 1.169 -10.703 6.082 1 84.69 182 PHE A N 1
ATOM 1463 C CA . PHE A 1 182 ? 2.311 -11.422 6.629 1 84.69 182 PHE A CA 1
ATOM 1464 C C . PHE A 1 182 ? 3.07 -12.148 5.527 1 84.69 182 PHE A C 1
ATOM 1466 O O . PHE A 1 182 ? 4.297 -12.07 5.453 1 84.69 182 PHE A O 1
ATOM 1473 N N . PHE A 1 183 ? 2.338 -12.82 4.805 1 88.56 183 PHE A N 1
ATOM 1474 C CA . PHE A 1 183 ? 2.922 -13.547 3.682 1 88.56 183 PHE A CA 1
ATOM 1475 C C . PHE A 1 183 ? 3.699 -12.602 2.771 1 88.56 183 PHE A C 1
ATOM 1477 O O . PHE A 1 183 ? 4.824 -12.906 2.373 1 88.56 183 PHE A O 1
ATOM 1484 N N . LEU A 1 184 ? 3.105 -11.5 2.449 1 93.06 184 LEU A N 1
ATOM 1485 C CA . LEU A 1 184 ? 3.715 -10.539 1.53 1 93.06 184 LEU A CA 1
ATOM 1486 C C . LEU A 1 184 ? 4.988 -9.953 2.123 1 93.06 184 LEU A C 1
ATOM 1488 O O . LEU A 1 184 ? 5.969 -9.727 1.407 1 93.06 184 LEU A O 1
ATOM 1492 N N . LEU A 1 185 ? 4.922 -9.656 3.398 1 90.12 185 LEU A N 1
ATOM 1493 C CA . LEU A 1 185 ? 6.102 -9.125 4.07 1 90.12 185 LEU A CA 1
ATOM 1494 C C . LEU A 1 185 ? 7.281 -10.086 3.936 1 90.12 185 LEU A C 1
ATOM 1496 O O . LEU A 1 185 ? 8.398 -9.672 3.619 1 90.12 185 LEU A O 1
ATOM 1500 N N . VAL A 1 186 ? 7.047 -11.328 4.133 1 87.25 186 VAL A N 1
ATOM 1501 C CA . VAL A 1 186 ? 8.086 -12.344 4.008 1 87.25 186 VAL A CA 1
ATOM 1502 C C . VAL A 1 186 ? 8.555 -12.43 2.559 1 87.25 186 VAL A C 1
ATOM 1504 O O . VAL A 1 186 ? 9.758 -12.43 2.289 1 87.25 186 VAL A O 1
ATOM 1507 N N . TYR A 1 187 ? 7.664 -12.484 1.713 1 90.5 187 TYR A N 1
ATOM 1508 C CA . TYR A 1 187 ? 8 -12.602 0.298 1 90.5 187 TYR A CA 1
ATOM 1509 C C . TYR A 1 187 ? 8.859 -11.43 -0.162 1 90.5 187 TYR A C 1
ATOM 1511 O O . TYR A 1 187 ? 9.875 -11.633 -0.837 1 90.5 187 TYR A O 1
ATOM 1519 N N . ARG A 1 188 ? 8.438 -10.195 0.151 1 92.06 188 ARG A N 1
ATOM 1520 C CA . ARG A 1 188 ? 9.125 -8.984 -0.279 1 92.06 188 ARG A CA 1
ATOM 1521 C C . ARG A 1 188 ? 10.539 -8.93 0.277 1 92.06 188 ARG A C 1
ATOM 1523 O O . ARG A 1 188 ? 11.391 -8.203 -0.242 1 92.06 188 ARG A O 1
ATOM 1530 N N . SER A 1 189 ? 10.727 -9.648 1.342 1 89.88 189 SER A N 1
ATOM 1531 C CA . SER A 1 189 ? 12.023 -9.609 2.021 1 89.88 189 SER A CA 1
ATOM 1532 C C . SER A 1 189 ? 12.898 -10.789 1.615 1 89.88 189 SER A C 1
ATOM 1534 O O . SER A 1 189 ? 14.023 -10.93 2.094 1 89.88 189 SER A O 1
ATOM 1536 N N . THR A 1 190 ? 12.391 -11.625 0.791 1 88.75 190 THR A N 1
ATOM 1537 C CA . THR A 1 190 ? 13.117 -12.828 0.386 1 88.75 190 THR A CA 1
ATOM 1538 C C . THR A 1 190 ? 13.82 -12.617 -0.948 1 88.75 190 THR A C 1
ATOM 1540 O O . THR A 1 190 ? 13.234 -12.086 -1.891 1 88.75 190 THR A O 1
ATOM 1543 N N . VAL A 1 191 ? 15.039 -13.078 -1.019 1 88 191 VAL A N 1
ATOM 1544 C CA . VAL A 1 191 ? 15.828 -12.922 -2.238 1 88 191 VAL A CA 1
ATOM 1545 C C . VAL A 1 191 ? 15.234 -13.781 -3.35 1 88 191 VAL A C 1
ATOM 1547 O O . VAL A 1 191 ? 14.945 -14.961 -3.143 1 88 191 VAL A O 1
ATOM 1550 N N . HIS A 1 192 ? 14.984 -13.102 -4.363 1 85.81 192 HIS A N 1
ATOM 1551 C CA . HIS A 1 192 ? 14.477 -13.781 -5.551 1 85.81 192 HIS A CA 1
ATOM 1552 C C . HIS A 1 192 ? 15.617 -14.242 -6.449 1 85.81 192 HIS A C 1
ATOM 1554 O O . HIS A 1 192 ? 16.516 -13.453 -6.785 1 85.81 192 HIS A O 1
ATOM 1560 N N . GLU A 1 193 ? 15.586 -15.453 -6.895 1 81.25 193 GLU A N 1
ATOM 1561 C CA . GLU A 1 193 ? 16.672 -16.031 -7.695 1 81.25 193 GLU A CA 1
ATOM 1562 C C . GLU A 1 193 ? 16.781 -15.336 -9.047 1 81.25 193 GLU A C 1
ATOM 1564 O O . GLU A 1 193 ? 17.891 -15.188 -9.586 1 81.25 193 GLU A O 1
ATOM 1569 N N . THR A 1 194 ? 15.641 -14.961 -9.57 1 77.5 194 THR A N 1
ATOM 1570 C CA . THR A 1 194 ? 15.609 -14.336 -10.891 1 77.5 194 THR A CA 1
ATOM 1571 C C . THR A 1 194 ? 16.422 -13.047 -10.898 1 77.5 194 THR A C 1
ATOM 1573 O O . THR A 1 194 ? 17.141 -12.758 -11.867 1 77.5 194 THR A O 1
ATOM 1576 N N . THR A 1 195 ? 16.422 -12.227 -9.797 1 81.56 195 THR A N 1
ATOM 1577 C CA . THR A 1 195 ? 17.062 -10.914 -9.773 1 81.56 195 THR A CA 1
ATOM 1578 C C . THR A 1 195 ? 18.312 -10.938 -8.914 1 81.56 195 THR A C 1
ATOM 1580 O O . THR A 1 195 ? 19.172 -10.055 -9.023 1 81.56 195 THR A O 1
ATOM 1583 N N . GLY A 1 196 ? 18.359 -11.922 -8.039 1 85.56 196 GLY A N 1
ATOM 1584 C CA . GLY A 1 196 ? 19.453 -11.961 -7.07 1 85.56 196 GLY A CA 1
ATOM 1585 C C . GLY A 1 196 ? 19.219 -11.047 -5.883 1 85.56 196 GLY A C 1
ATOM 1586 O O . GLY A 1 196 ? 20.094 -10.922 -5.012 1 85.56 196 GLY A O 1
ATOM 1587 N N . TYR A 1 197 ? 18.156 -10.336 -5.871 1 88 197 TYR A N 1
ATOM 1588 C CA . TYR A 1 197 ? 17.766 -9.414 -4.809 1 88 197 TYR A CA 1
ATOM 1589 C C . TYR A 1 197 ? 16.344 -9.672 -4.355 1 88 197 TYR A C 1
ATOM 1591 O O . TYR A 1 197 ? 15.555 -10.281 -5.086 1 88 197 TYR A O 1
ATOM 1599 N N . SER A 1 198 ? 16.109 -9.281 -3.113 1 90.5 198 SER A N 1
ATOM 1600 C CA . SER A 1 198 ? 14.703 -9.281 -2.719 1 90.5 198 SER A CA 1
ATOM 1601 C C . SER A 1 198 ? 13.922 -8.188 -3.438 1 90.5 198 SER A C 1
ATOM 1603 O O . SER A 1 198 ? 14.5 -7.184 -3.863 1 90.5 198 SER A O 1
ATOM 1605 N N . PRO A 1 199 ? 12.625 -8.391 -3.564 1 93.06 199 PRO A N 1
ATOM 1606 C CA . PRO A 1 199 ? 11.812 -7.32 -4.148 1 93.06 199 PRO A CA 1
ATOM 1607 C C . PRO A 1 199 ? 11.977 -5.988 -3.422 1 93.06 199 PRO A C 1
ATOM 1609 O O . PRO A 1 199 ? 12.039 -4.938 -4.062 1 93.06 199 PRO A O 1
ATOM 1612 N N . SER A 1 200 ? 12.109 -6.012 -2.1 1 92.62 200 SER A N 1
ATOM 1613 C CA . SER A 1 200 ? 12.297 -4.781 -1.341 1 92.62 200 SER A CA 1
ATOM 1614 C C . SER A 1 200 ? 13.641 -4.129 -1.671 1 92.62 200 SER A C 1
ATOM 1616 O O . SER A 1 200 ? 13.727 -2.904 -1.777 1 92.62 200 SER A O 1
ATOM 1618 N N . GLN A 1 201 ? 14.609 -4.902 -1.814 1 89.12 201 GLN A N 1
ATOM 1619 C CA . GLN A 1 201 ? 15.906 -4.367 -2.201 1 89.12 201 GLN A CA 1
ATOM 1620 C C . GLN A 1 201 ? 15.852 -3.73 -3.586 1 89.12 201 GLN A C 1
ATOM 1622 O O . GLN A 1 201 ? 16.469 -2.688 -3.82 1 89.12 201 GLN A O 1
ATOM 1627 N N . MET A 1 202 ? 15.172 -4.418 -4.426 1 88 202 MET A N 1
ATOM 1628 C CA . MET A 1 202 ? 15.031 -3.893 -5.777 1 88 202 MET A CA 1
ATOM 1629 C C . MET A 1 202 ? 14.266 -2.576 -5.777 1 88 202 MET A C 1
ATOM 1631 O O . MET A 1 202 ? 14.578 -1.669 -6.551 1 88 202 MET A O 1
ATOM 1635 N N . LEU A 1 203 ? 13.305 -2.498 -4.906 1 90.25 203 LEU A N 1
ATOM 1636 C CA . LEU A 1 203 ? 12.391 -1.364 -4.957 1 90.25 203 LEU A CA 1
ATOM 1637 C C . LEU A 1 203 ? 12.891 -0.221 -4.082 1 90.25 203 LEU A C 1
ATOM 1639 O O . LEU A 1 203 ? 12.828 0.944 -4.48 1 90.25 203 LEU A O 1
ATOM 1643 N N . PHE A 1 204 ? 13.336 -0.539 -2.877 1 88.25 204 PHE A N 1
ATOM 1644 C CA . PHE A 1 204 ? 13.664 0.499 -1.907 1 88.25 204 PHE A CA 1
ATOM 1645 C C . PHE A 1 204 ? 15.172 0.673 -1.792 1 88.25 204 PHE A C 1
ATOM 1647 O O . PHE A 1 204 ? 15.648 1.631 -1.179 1 88.25 204 PHE A O 1
ATOM 1654 N N . GLY A 1 205 ? 15.922 -0.2 -2.32 1 82.06 205 GLY A N 1
ATOM 1655 C CA . GLY A 1 205 ? 17.375 -0.13 -2.225 1 82.06 205 GLY A CA 1
ATOM 1656 C C . GLY A 1 205 ? 17.922 -0.703 -0.929 1 82.06 205 GLY A C 1
ATOM 1657 O O . GLY A 1 205 ? 19.109 -0.617 -0.659 1 82.06 205 GLY A O 1
ATOM 1658 N N . HIS A 1 206 ? 16.984 -1.2 -0.131 1 81.94 206 HIS A N 1
ATOM 1659 C CA . HIS A 1 206 ? 17.438 -1.777 1.133 1 81.94 206 HIS A CA 1
ATOM 1660 C C . HIS A 1 206 ? 16.531 -2.926 1.563 1 81.94 206 HIS A C 1
ATOM 1662 O O . HIS A 1 206 ? 15.43 -3.09 1.026 1 81.94 206 HIS A O 1
ATOM 1668 N N . LYS A 1 207 ? 17.031 -3.713 2.539 1 85 207 LYS A N 1
ATOM 1669 C CA . LYS A 1 207 ? 16.266 -4.805 3.117 1 85 207 LYS A CA 1
ATOM 1670 C C . LYS A 1 207 ? 15.219 -4.273 4.105 1 85 207 LYS A C 1
ATOM 1672 O O . LYS A 1 207 ? 15.477 -3.305 4.82 1 85 207 LYS A O 1
ATOM 1677 N N . LEU A 1 208 ? 14.117 -4.945 4.133 1 87.06 208 LEU A N 1
ATOM 1678 C CA . LEU A 1 208 ? 13.094 -4.605 5.113 1 87.06 208 LEU A CA 1
ATOM 1679 C C . LEU A 1 208 ? 13.484 -5.098 6.504 1 87.06 208 LEU A C 1
ATOM 1681 O O . LEU A 1 208 ? 14.047 -6.184 6.645 1 87.06 208 LEU A O 1
ATOM 1685 N N . ARG A 1 209 ? 13.188 -4.27 7.418 1 80.25 209 ARG A N 1
ATOM 1686 C CA . ARG A 1 209 ? 13.281 -4.738 8.797 1 80.25 209 ARG A CA 1
ATOM 1687 C C . ARG A 1 209 ? 12.094 -5.625 9.156 1 80.25 209 ARG A C 1
ATOM 1689 O O . ARG A 1 209 ? 10.945 -5.211 9.031 1 80.25 209 ARG A O 1
ATOM 1696 N N . LEU A 1 210 ? 12.484 -6.844 9.5 1 77.56 210 LEU A N 1
ATOM 1697 C CA . LEU A 1 210 ? 11.453 -7.816 9.836 1 77.56 210 LEU A CA 1
ATOM 1698 C C . LEU A 1 210 ? 11.32 -7.961 11.352 1 77.56 210 LEU A C 1
ATOM 1700 O O . LEU A 1 210 ? 12.242 -7.633 12.094 1 77.56 210 LEU A O 1
ATOM 1704 N N . PRO A 1 211 ? 10.172 -8.305 11.711 1 68.94 211 PRO A N 1
ATOM 1705 C CA . PRO A 1 211 ? 10.055 -8.617 13.141 1 68.94 211 PRO A CA 1
ATOM 1706 C C . PRO A 1 211 ? 11.102 -9.633 13.602 1 68.94 211 PRO A C 1
ATOM 1708 O O . PRO A 1 211 ? 11.516 -10.5 12.828 1 68.94 211 PRO A O 1
ATOM 1711 N N . ALA A 1 212 ? 11.914 -9.195 14.664 1 54.69 212 ALA A N 1
ATOM 1712 C CA . ALA A 1 212 ? 13.039 -9.945 15.219 1 54.69 212 ALA A CA 1
ATOM 1713 C C . ALA A 1 212 ? 12.828 -11.445 15.062 1 54.69 212 ALA A C 1
ATOM 1715 O O . ALA A 1 212 ? 13.773 -12.18 14.766 1 54.69 212 ALA A O 1
ATOM 1716 N N . ASP A 1 213 ? 11.773 -11.836 15.445 1 50.31 213 ASP A N 1
ATOM 1717 C CA . ASP A 1 213 ? 11.625 -13.289 15.406 1 50.31 213 ASP A CA 1
ATOM 1718 C C . ASP A 1 213 ? 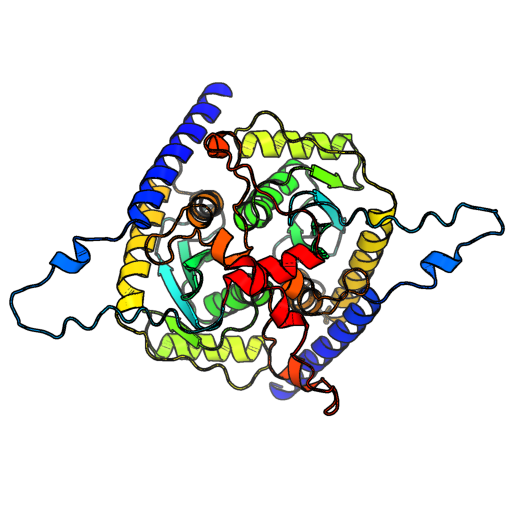11.75 -13.812 13.984 1 50.31 213 ASP A C 1
ATOM 1720 O O . ASP A 1 213 ? 12.109 -14.977 13.773 1 50.31 213 ASP A O 1
ATOM 1724 N N . LEU A 1 214 ? 11.445 -12.977 13.047 1 50.88 214 LEU A N 1
ATOM 1725 C CA . LEU A 1 214 ? 11.688 -13.391 11.664 1 50.88 214 LEU A CA 1
ATOM 1726 C C . LEU A 1 214 ? 13.18 -13.367 11.344 1 50.88 214 LEU A C 1
ATOM 1728 O O . LEU A 1 214 ? 13.648 -14.133 10.5 1 50.88 214 LEU A O 1
ATOM 1732 N N . LEU A 1 215 ? 13.969 -12.406 12 1 44.94 215 LEU A N 1
ATOM 1733 C CA . LEU A 1 215 ? 15.406 -12.266 11.789 1 44.94 215 LEU A CA 1
ATOM 1734 C C . LEU A 1 215 ? 16.172 -13.398 12.461 1 44.94 215 LEU A C 1
ATOM 1736 O O . LEU A 1 215 ? 17.219 -13.828 11.977 1 44.94 215 LEU A O 1
ATOM 1740 N N . LEU A 1 216 ? 15.844 -13.688 13.656 1 41.66 216 LEU A N 1
ATOM 1741 C CA . LEU A 1 216 ? 16.641 -14.672 14.391 1 41.66 216 LEU A CA 1
ATOM 1742 C C . LEU A 1 216 ? 16.688 -15.992 13.633 1 41.66 216 LEU A C 1
ATOM 1744 O O . LEU A 1 216 ? 17.391 -16.922 14.055 1 41.66 216 LEU A O 1
ATOM 1748 N N . SER A 1 217 ? 15.938 -16.219 12.68 1 37.62 217 SER A N 1
ATOM 1749 C CA . SER A 1 217 ? 16.188 -17.531 12.094 1 37.62 217 SER A CA 1
ATOM 1750 C C . SER A 1 217 ? 17.406 -17.5 11.18 1 37.62 217 SER A C 1
ATOM 1752 O O . SER A 1 217 ? 17.625 -18.422 10.391 1 37.62 217 SER A O 1
ATOM 1754 N N . ARG A 1 218 ? 18.078 -16.406 10.844 1 35.38 218 ARG A N 1
ATOM 1755 C CA . ARG A 1 218 ? 19.297 -16.578 10.047 1 35.38 218 ARG A CA 1
ATOM 1756 C C . ARG A 1 218 ? 20.375 -17.312 10.844 1 35.38 218 ARG A C 1
ATOM 1758 O O . ARG A 1 218 ? 20.562 -17.047 12.031 1 35.38 218 ARG A O 1
ATOM 1765 N N . PRO A 1 219 ? 21.047 -18.406 10.227 1 31.53 219 PRO A N 1
ATOM 1766 C CA . PRO A 1 219 ? 22.281 -18.938 10.812 1 31.53 219 PRO A CA 1
ATOM 1767 C C . PRO A 1 219 ? 23.344 -17.859 11.047 1 31.53 219 PRO A C 1
ATOM 1769 O O . PRO A 1 219 ? 23.328 -16.828 10.367 1 31.53 219 PRO A O 1
ATOM 1772 N N . PRO A 1 220 ? 24.281 -17.891 12.125 1 30.2 220 PRO A N 1
ATOM 1773 C CA . PRO A 1 220 ? 25.438 -17.062 12.5 1 30.2 220 PRO A CA 1
ATOM 1774 C C . PRO A 1 220 ? 26.297 -16.672 11.305 1 30.2 220 PRO A C 1
ATOM 1776 O O . PRO A 1 220 ? 27.094 -15.734 11.391 1 30.2 220 PRO A O 1
ATOM 1779 N N . ASP A 1 221 ? 26.719 -17.547 10.336 1 28.36 221 ASP A N 1
ATOM 1780 C CA . ASP A 1 221 ? 27.922 -17.469 9.531 1 28.36 221 ASP A CA 1
ATOM 1781 C C . ASP A 1 221 ? 27.766 -16.453 8.391 1 28.36 221 ASP A C 1
ATOM 1783 O O . ASP A 1 221 ? 28.547 -16.469 7.434 1 28.36 221 ASP A O 1
ATOM 1787 N N . ALA A 1 222 ? 26.656 -16.078 8.039 1 29.81 222 ALA A N 1
ATOM 1788 C CA . ALA A 1 222 ? 26.781 -15.523 6.691 1 29.81 222 ALA A CA 1
ATOM 1789 C C . ALA A 1 222 ? 27.656 -14.273 6.695 1 29.81 222 ALA A C 1
ATOM 1791 O O . ALA A 1 222 ? 27.469 -13.375 7.516 1 29.81 222 ALA A O 1
ATOM 1792 N N . PRO A 1 223 ? 28.828 -14.336 6.035 1 27.72 223 PRO A N 1
ATOM 1793 C CA . PRO A 1 223 ? 29.891 -13.328 5.895 1 27.72 223 PRO A CA 1
ATOM 1794 C C . PRO A 1 223 ? 29.359 -11.977 5.426 1 27.72 223 PRO A C 1
ATOM 1796 O O . PRO A 1 223 ? 28.297 -11.914 4.789 1 27.72 223 PRO A O 1
ATOM 1799 N N . LEU A 1 224 ? 29.969 -10.867 5.812 1 28.62 224 LEU A N 1
ATOM 1800 C CA . LEU A 1 224 ? 29.984 -9.414 5.77 1 28.62 224 LEU A CA 1
ATOM 1801 C C . LEU A 1 224 ? 29.969 -8.906 4.332 1 28.62 224 LEU A C 1
ATOM 1803 O O . LEU A 1 224 ? 29.672 -7.734 4.082 1 28.62 224 LEU A O 1
ATOM 1807 N N . VAL A 1 225 ? 30.047 -9.492 3.238 1 27.19 225 VAL A N 1
ATOM 1808 C CA . VAL A 1 225 ? 30.906 -8.641 2.426 1 27.19 225 VAL A CA 1
ATOM 1809 C C . VAL A 1 225 ? 30.078 -7.535 1.775 1 27.19 225 VAL A C 1
ATOM 1811 O O . VAL A 1 225 ? 29.188 -7.809 0.968 1 27.19 225 VAL A O 1
ATOM 1814 N N . PRO A 1 226 ? 29.594 -6.488 2.555 1 29.03 226 PRO A N 1
ATOM 1815 C CA . PRO A 1 226 ? 28.844 -5.254 2.289 1 29.03 226 PRO A CA 1
ATOM 1816 C C . PRO A 1 226 ? 29.328 -4.539 1.025 1 29.03 226 PRO A C 1
ATOM 1818 O O . PRO A 1 226 ? 28.641 -3.635 0.531 1 29.03 226 PRO A O 1
ATOM 1821 N N . GLU A 1 227 ? 30.438 -4.91 0.573 1 27.44 227 GLU A N 1
ATOM 1822 C CA . GLU A 1 227 ? 31.297 -4.027 -0.201 1 27.44 227 GLU A CA 1
ATOM 1823 C C . GLU A 1 227 ? 30.625 -3.582 -1.494 1 27.44 227 GLU A C 1
ATOM 1825 O O . GLU A 1 227 ? 30.609 -2.391 -1.812 1 27.44 227 GLU A O 1
ATOM 1830 N N . GLU A 1 228 ? 30.422 -4.605 -2.391 1 29.59 228 GLU A N 1
ATOM 1831 C CA . GLU A 1 228 ? 30.422 -4.137 -3.773 1 29.59 228 GLU A CA 1
ATOM 1832 C C . GLU A 1 228 ? 29.062 -3.543 -4.148 1 29.59 228 GLU A C 1
ATOM 1834 O O . GLU A 1 228 ? 28.984 -2.658 -5 1 29.59 228 GLU A O 1
ATOM 1839 N N . TYR A 1 229 ? 28.125 -3.842 -3.309 1 27 229 TYR A N 1
ATOM 1840 C CA . TYR A 1 229 ? 26.797 -3.5 -3.793 1 27 229 TYR A CA 1
ATOM 1841 C C . TYR A 1 229 ? 26.5 -2.023 -3.566 1 27 229 TYR A C 1
ATOM 1843 O O . TYR A 1 229 ? 25.906 -1.364 -4.426 1 27 229 TYR A O 1
ATOM 1851 N N . ILE A 1 230 ? 27 -1.461 -2.445 1 31.47 230 ILE A N 1
ATOM 1852 C CA . ILE A 1 230 ? 26.953 -0.042 -2.105 1 31.47 230 ILE A CA 1
ATOM 1853 C C . ILE A 1 230 ? 27.688 0.766 -3.17 1 31.47 230 ILE A C 1
ATOM 1855 O O . ILE A 1 230 ? 27.375 1.936 -3.4 1 31.47 230 ILE A O 1
ATOM 1859 N N . GLU A 1 231 ? 28.578 0.202 -3.879 1 31.3 231 GLU A N 1
ATOM 1860 C CA . GLU A 1 231 ? 29.406 0.907 -4.859 1 31.3 231 GLU A CA 1
ATOM 1861 C C . GLU A 1 231 ? 28.547 1.575 -5.926 1 31.3 231 GLU A C 1
ATOM 1863 O O . GLU A 1 231 ? 28.75 2.742 -6.258 1 31.3 231 GLU A O 1
ATOM 1868 N N . LYS A 1 232 ? 27.469 0.871 -6.367 1 31.62 232 LYS A N 1
ATOM 1869 C CA . LYS A 1 232 ? 26.703 1.361 -7.516 1 31.62 232 LYS A CA 1
ATOM 1870 C C . LYS A 1 232 ? 25.594 2.322 -7.07 1 31.62 232 LYS A C 1
ATOM 1872 O O . LYS A 1 232 ? 25.25 3.252 -7.801 1 31.62 232 LYS A O 1
ATOM 1877 N N . PHE A 1 233 ? 25.047 2.199 -5.996 1 31.56 233 PHE A N 1
ATOM 1878 C CA . PHE A 1 233 ? 24.016 3.141 -5.559 1 31.56 233 PHE A CA 1
ATOM 1879 C C . PHE A 1 233 ? 24.609 4.531 -5.367 1 31.56 233 PHE A C 1
ATOM 1881 O O . PHE A 1 233 ? 24 5.531 -5.754 1 31.56 233 PHE A O 1
ATOM 1888 N N . GLN A 1 234 ? 25.812 4.734 -5.008 1 32.03 234 GLN A N 1
ATOM 1889 C CA . GLN A 1 234 ? 26.656 5.906 -4.801 1 32.03 234 GLN A CA 1
ATOM 1890 C C . GLN A 1 234 ? 26.984 6.59 -6.121 1 32.03 234 GLN A C 1
ATOM 1892 O O . GLN A 1 234 ? 27.047 7.82 -6.191 1 32.03 234 GLN A O 1
ATOM 1897 N N . ALA A 1 235 ? 27.141 5.934 -7.223 1 32.16 235 ALA A N 1
ATOM 1898 C CA . ALA A 1 235 ? 27.469 6.449 -8.547 1 32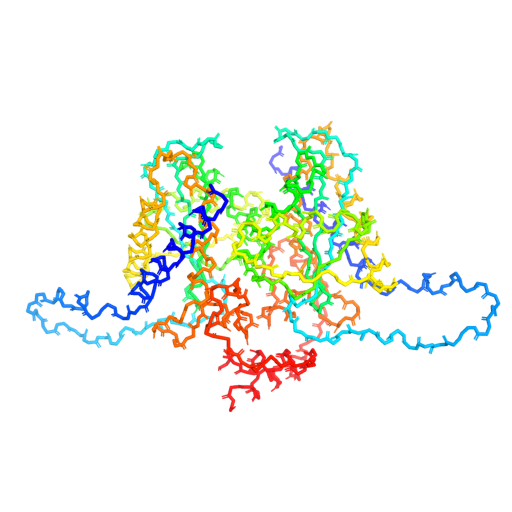.16 235 ALA A CA 1
ATOM 1899 C C . ALA A 1 235 ? 26.312 7.258 -9.125 1 32.16 235 ALA A C 1
ATOM 1901 O O . ALA A 1 235 ? 26.531 8.227 -9.859 1 32.16 235 ALA A O 1
ATOM 1902 N N . ARG A 1 236 ? 25.094 7.156 -8.734 1 31.47 236 ARG A N 1
ATOM 1903 C CA . ARG A 1 236 ? 23.953 7.855 -9.328 1 31.47 236 ARG A CA 1
ATOM 1904 C C . ARG A 1 236 ? 23.766 9.234 -8.695 1 31.47 236 ARG A C 1
ATOM 1906 O O . ARG A 1 236 ? 23.125 10.102 -9.281 1 31.47 236 ARG A O 1
ATOM 1913 N N . MET A 1 237 ? 24.203 9.562 -7.539 1 30.64 237 MET A N 1
ATOM 1914 C CA . MET A 1 237 ? 24.266 10.852 -6.855 1 30.64 237 MET A CA 1
ATOM 1915 C C . MET A 1 237 ? 25.484 11.656 -7.312 1 30.64 237 MET A C 1
ATOM 1917 O O . MET A 1 237 ? 25.656 12.812 -6.93 1 30.64 237 MET A O 1
ATOM 1921 N N . GLU A 1 238 ? 26.375 11.219 -8.039 1 33.12 238 GLU A N 1
ATOM 1922 C CA . GLU A 1 238 ? 27.344 12.094 -8.672 1 33.12 238 GLU A CA 1
ATOM 1923 C C . GLU A 1 238 ? 26.766 12.75 -9.93 1 33.12 238 GLU A C 1
ATOM 1925 O O . GLU A 1 238 ? 25.953 12.148 -10.625 1 33.12 238 GLU A O 1
ATOM 1930 N N . MET B 1 1 ? -23.281 13.883 -20.047 1 40.5 1 MET B N 1
ATOM 1931 C CA . MET B 1 1 ? -23.125 13.562 -18.625 1 40.5 1 MET B CA 1
ATOM 1932 C C . MET B 1 1 ? -21.734 13.023 -18.344 1 40.5 1 MET B C 1
ATOM 1934 O O . MET B 1 1 ? -21.078 13.453 -17.375 1 40.5 1 MET B O 1
ATOM 1938 N N . LYS B 1 2 ? -21.141 12.117 -19.359 1 51.75 2 LYS B N 1
ATOM 1939 C CA . LYS B 1 2 ? -19.844 11.461 -19.266 1 51.75 2 LYS B CA 1
ATOM 1940 C C . LYS B 1 2 ? -18.703 12.477 -19.375 1 51.75 2 LYS B C 1
ATOM 1942 O O . LYS B 1 2 ? -17.734 12.406 -18.609 1 51.75 2 LYS B O 1
ATOM 1947 N N . THR B 1 3 ? -19 13.438 -20.094 1 51.31 3 THR B N 1
ATOM 1948 C CA . THR B 1 3 ? -18.016 14.477 -20.375 1 51.31 3 THR B CA 1
ATOM 1949 C C . THR B 1 3 ? -17.875 15.422 -19.188 1 51.31 3 THR B C 1
ATOM 1951 O O . THR B 1 3 ? -16.766 15.789 -18.797 1 51.31 3 THR B O 1
ATOM 1954 N N . LEU B 1 4 ? -19.031 15.656 -18.578 1 50.94 4 LEU B N 1
ATOM 1955 C CA . LEU B 1 4 ? -19.016 16.594 -17.469 1 50.94 4 LEU B CA 1
ATOM 1956 C C . LEU B 1 4 ? -18.297 16 -16.266 1 50.94 4 LEU B C 1
ATOM 1958 O O . LEU B 1 4 ? -17.562 16.703 -15.562 1 50.94 4 LEU B O 1
ATOM 1962 N N . GLN B 1 5 ? -18.453 14.742 -16.078 1 58.19 5 GLN B N 1
ATOM 1963 C CA . GLN B 1 5 ? -17.781 14.039 -14.977 1 58.19 5 GLN B CA 1
ATOM 1964 C C . GLN B 1 5 ? -16.266 14.039 -15.156 1 58.19 5 GLN B C 1
ATOM 1966 O O . GLN B 1 5 ? -15.531 14.266 -14.203 1 58.19 5 GLN B O 1
ATOM 1971 N N . LYS B 1 6 ? -15.961 13.945 -16.359 1 59.97 6 LYS B N 1
ATOM 1972 C CA . LYS B 1 6 ? -14.531 13.961 -16.672 1 59.97 6 LYS B CA 1
ATOM 1973 C C . LYS B 1 6 ? -13.922 15.336 -16.391 1 59.97 6 LYS B C 1
ATOM 1975 O O . LYS B 1 6 ? -12.812 15.43 -15.875 1 59.97 6 LYS B O 1
ATOM 1980 N N . VAL B 1 7 ? -14.641 16.281 -16.75 1 55.41 7 VAL B N 1
ATOM 1981 C CA . VAL B 1 7 ? -14.172 17.641 -16.547 1 55.41 7 VAL B CA 1
ATOM 1982 C C . VAL B 1 7 ? -14.062 17.938 -15.047 1 55.41 7 VAL B C 1
ATOM 1984 O O . VAL B 1 7 ? -13.094 18.547 -14.602 1 55.41 7 VAL B O 1
ATOM 1987 N N . ARG B 1 8 ? -15 17.484 -14.367 1 59.22 8 ARG B N 1
ATOM 1988 C CA . ARG B 1 8 ? -15.016 17.703 -12.93 1 59.22 8 ARG B CA 1
ATOM 1989 C C . ARG B 1 8 ? -13.852 16.984 -12.25 1 59.22 8 ARG B C 1
ATOM 1991 O O . ARG B 1 8 ? -13.219 17.516 -11.344 1 59.22 8 ARG B O 1
ATOM 1998 N N . GLU B 1 9 ? -13.664 15.875 -12.734 1 64.62 9 GLU B N 1
ATOM 1999 C CA . GLU B 1 9 ? -12.578 15.086 -12.172 1 64.62 9 GLU B CA 1
ATOM 2000 C C . GLU B 1 9 ? -11.219 15.711 -12.484 1 64.62 9 GLU B C 1
ATOM 2002 O O . GLU B 1 9 ? -10.344 15.758 -11.617 1 64.62 9 GLU B O 1
ATOM 2007 N N . ARG B 1 10 ? -11.172 16.188 -13.641 1 61.62 10 ARG B N 1
ATOM 2008 C CA . ARG B 1 10 ? -9.938 16.859 -14.023 1 61.62 10 ARG B CA 1
ATOM 2009 C C . ARG B 1 10 ? -9.719 18.109 -13.18 1 61.62 10 ARG B C 1
ATOM 2011 O O . ARG B 1 10 ? -8.594 18.391 -12.766 1 61.62 10 ARG B O 1
ATOM 2018 N N . PHE B 1 11 ? -10.781 18.844 -13.078 1 60.25 11 PHE B N 1
ATOM 2019 C CA . PHE B 1 11 ? -10.719 20.047 -12.258 1 60.25 11 PHE B CA 1
ATOM 2020 C C . PHE B 1 11 ? -10.297 19.703 -10.828 1 60.25 11 PHE B C 1
ATOM 2022 O O . PHE B 1 11 ? -9.492 20.406 -10.227 1 60.25 11 PHE B O 1
ATOM 2029 N N . TYR B 1 12 ? -10.758 18.719 -10.391 1 65.06 12 TYR B N 1
ATOM 2030 C CA . TYR B 1 12 ? -10.422 18.266 -9.047 1 65.06 12 TYR B CA 1
ATOM 2031 C C . TYR B 1 12 ? -8.938 17.922 -8.945 1 65.06 12 TYR B C 1
ATOM 2033 O O . TYR B 1 12 ? -8.266 18.344 -7.996 1 65.06 12 TYR B O 1
ATOM 2041 N N . TRP B 1 13 ? -8.492 17.344 -9.93 1 69.88 13 TRP B N 1
ATOM 2042 C CA . TRP B 1 13 ? -7.094 16.953 -9.938 1 69.88 13 TRP B CA 1
ATOM 2043 C C . TRP B 1 13 ? -6.18 18.172 -9.914 1 69.88 13 TRP B C 1
ATOM 2045 O O . TRP B 1 13 ? -5.172 18.188 -9.203 1 69.88 13 TRP B O 1
ATOM 2055 N N . ASN B 1 14 ? -6.691 19.078 -10.602 1 67.62 14 ASN B N 1
ATOM 2056 C CA . ASN B 1 14 ? -5.875 20.297 -10.672 1 67.62 14 ASN B CA 1
ATOM 2057 C C . ASN B 1 14 ? -5.859 21.031 -9.336 1 67.62 14 ASN B C 1
ATOM 2059 O O . ASN B 1 14 ? -4.824 21.562 -8.93 1 67.62 14 ASN B O 1
ATOM 2063 N N . ASN B 1 15 ? -6.949 21.016 -8.758 1 72.94 15 ASN B N 1
ATOM 2064 C CA . ASN B 1 15 ? -7.023 21.703 -7.473 1 72.94 15 ASN B CA 1
ATOM 2065 C C . ASN B 1 15 ? -6.227 20.969 -6.398 1 72.94 15 ASN B C 1
ATOM 2067 O O . ASN B 1 15 ? -5.531 21.609 -5.598 1 72.94 15 ASN B O 1
ATOM 2071 N N . VAL B 1 16 ? -6.324 19.75 -6.438 1 78.44 16 VAL B N 1
ATOM 2072 C CA . VAL B 1 16 ? -5.578 18.953 -5.465 1 78.44 16 VAL B CA 1
ATOM 2073 C C . VAL B 1 16 ? -4.078 19.156 -5.68 1 78.44 16 VAL B C 1
ATOM 2075 O O . VAL B 1 16 ? -3.322 19.312 -4.715 1 78.44 16 VAL B O 1
ATOM 2078 N N . ARG B 1 17 ? -3.771 19.172 -6.875 1 81.12 17 ARG B N 1
ATOM 2079 C CA . ARG B 1 17 ? -2.357 19.359 -7.184 1 81.12 17 ARG B CA 1
ATOM 2080 C C . ARG B 1 17 ? -1.854 20.703 -6.648 1 81.12 17 ARG B C 1
ATOM 2082 O O . ARG B 1 17 ? -0.792 20.766 -6.027 1 81.12 17 ARG B O 1
ATOM 2089 N N . SER B 1 18 ? -2.615 21.688 -6.918 1 80.5 18 SER B N 1
ATOM 2090 C CA . SER B 1 18 ? -2.234 23.016 -6.457 1 80.5 18 SER B CA 1
ATOM 2091 C C . SER B 1 18 ? -2.125 23.062 -4.938 1 80.5 18 SER B C 1
ATOM 2093 O O . SER B 1 18 ? -1.167 23.625 -4.395 1 80.5 18 SER B O 1
ATOM 2095 N N . ASP B 1 19 ? -3.055 22.531 -4.301 1 81.62 19 ASP B N 1
ATOM 2096 C CA . ASP B 1 19 ? -3.059 22.516 -2.84 1 81.62 19 ASP B CA 1
ATOM 2097 C C . ASP B 1 19 ? -1.874 21.719 -2.293 1 81.62 19 ASP B C 1
ATOM 2099 O O . ASP B 1 19 ? -1.25 22.125 -1.31 1 81.62 19 ASP B O 1
ATOM 2103 N N . VAL B 1 20 ? -1.604 20.641 -2.936 1 85.88 20 VAL B N 1
ATOM 2104 C CA . VAL B 1 20 ? -0.494 19.797 -2.5 1 85.88 20 VAL B CA 1
ATOM 2105 C C . VAL B 1 20 ? 0.829 20.516 -2.736 1 85.88 20 VAL B C 1
ATOM 2107 O O . VAL B 1 20 ? 1.735 20.469 -1.903 1 85.88 20 VAL B O 1
ATOM 2110 N N . GLU B 1 21 ? 0.935 21.156 -3.822 1 83.75 21 GLU B N 1
ATOM 2111 C CA . GLU B 1 21 ? 2.15 21.906 -4.113 1 83.75 21 GLU B CA 1
ATOM 2112 C C . GLU B 1 21 ? 2.393 22.984 -3.066 1 83.75 21 GLU B C 1
ATOM 2114 O O . GLU B 1 21 ? 3.527 23.203 -2.637 1 83.75 21 GLU B O 1
ATOM 2119 N N . LYS B 1 22 ? 1.375 23.672 -2.703 1 80.81 22 LYS B N 1
ATOM 2120 C CA . LYS B 1 22 ? 1.478 24.672 -1.653 1 80.81 22 LYS B CA 1
ATOM 2121 C C . LYS B 1 22 ? 1.904 24.047 -0.329 1 80.81 22 LYS B C 1
ATOM 2123 O O . LYS B 1 22 ? 2.729 24.609 0.395 1 80.81 22 LYS B O 1
ATOM 2128 N N . CYS B 1 23 ? 1.332 22.922 -0.102 1 80.19 23 CYS B N 1
ATOM 2129 C CA . CYS B 1 23 ? 1.635 22.188 1.119 1 80.19 23 CYS B CA 1
ATOM 2130 C C . CYS B 1 23 ? 3.109 21.812 1.177 1 80.19 23 CYS B C 1
ATOM 2132 O O . CYS B 1 23 ? 3.723 21.844 2.244 1 80.19 23 CYS B O 1
ATOM 2134 N N . CYS B 1 24 ? 3.654 21.453 0.07 1 82.25 24 CYS B N 1
ATOM 2135 C CA . CYS B 1 24 ? 5.016 20.938 0.012 1 82.25 24 CYS B CA 1
ATOM 2136 C C . CYS B 1 24 ? 6.031 22.062 -0.054 1 82.25 24 CYS B C 1
ATOM 2138 O O . CYS B 1 24 ? 7.23 21.844 0.12 1 82.25 24 CYS B O 1
ATOM 2140 N N . ARG B 1 25 ? 5.52 23.203 -0.358 1 77.5 25 ARG B N 1
ATOM 2141 C CA . ARG B 1 25 ? 6.395 24.359 -0.408 1 77.5 25 ARG B CA 1
ATOM 2142 C C . ARG B 1 25 ? 6.668 24.906 0.991 1 77.5 25 ARG B C 1
ATOM 2144 O O . ARG B 1 25 ? 5.828 24.781 1.884 1 77.5 25 ARG B O 1
ATOM 2151 N N . LYS B 1 26 ? 8.008 25.281 1.278 1 60.59 26 LYS B N 1
ATOM 2152 C CA . LYS B 1 26 ? 8.492 25.781 2.564 1 60.59 26 LYS B CA 1
ATOM 2153 C C . LYS B 1 26 ? 7.531 26.812 3.152 1 60.59 26 LYS B C 1
ATOM 2155 O O . LYS B 1 26 ? 7.035 27.688 2.438 1 60.59 26 LYS B O 1
ATOM 2160 N N . CYS B 1 27 ? 6.852 26.469 4.16 1 51.25 27 CYS B N 1
ATOM 2161 C CA . CYS B 1 27 ? 6.074 27.469 4.883 1 51.25 27 CYS B CA 1
ATOM 2162 C C . CYS B 1 27 ? 6.969 28.594 5.379 1 51.25 27 CYS B C 1
ATOM 2164 O O . CYS B 1 27 ? 7.828 28.391 6.238 1 51.25 27 CYS B O 1
ATOM 2166 N N . ASP B 1 28 ? 7.355 29.531 4.668 1 42.19 28 ASP B N 1
ATOM 2167 C CA . ASP B 1 28 ? 7.973 30.734 5.227 1 42.19 28 ASP B CA 1
ATOM 2168 C C . ASP B 1 28 ? 7.262 31.172 6.504 1 42.19 28 ASP B C 1
ATOM 2170 O O . ASP B 1 28 ? 7.902 31.656 7.441 1 42.19 28 ASP B O 1
ATOM 2174 N N . SER B 1 29 ? 5.973 31.391 6.504 1 41.06 29 SER B N 1
ATOM 2175 C CA . SER B 1 29 ? 5.242 32.031 7.586 1 41.06 29 SER B CA 1
ATOM 2176 C C . SER B 1 29 ? 5.246 31.172 8.852 1 41.06 29 SER B C 1
ATOM 2178 O O . SER B 1 29 ? 5.004 31.672 9.945 1 41.06 29 SER B O 1
ATOM 2180 N N . CYS B 1 30 ? 5.203 29.922 8.789 1 41.44 30 CYS B N 1
ATOM 2181 C CA . CYS B 1 30 ? 5.32 29.219 10.055 1 41.44 30 CYS B CA 1
ATOM 2182 C C . CYS B 1 30 ? 6.652 29.516 10.727 1 41.44 30 CYS B C 1
ATOM 2184 O O . CYS B 1 30 ? 6.867 29.141 11.891 1 41.44 30 CYS B O 1
ATOM 2186 N N . ALA B 1 31 ? 7.68 29.906 10.055 1 36.78 31 ALA B N 1
ATOM 2187 C CA . ALA B 1 31 ? 8.828 30.609 10.633 1 36.78 31 ALA B CA 1
ATOM 2188 C C . ALA B 1 31 ? 8.422 31.953 11.219 1 36.78 31 ALA B C 1
ATOM 2190 O O . ALA B 1 31 ? 9.094 32.469 12.109 1 36.78 31 ALA B O 1
ATOM 2191 N N . ALA B 1 32 ? 7.43 32.594 10.672 1 34.22 32 ALA B N 1
ATOM 2192 C CA . ALA B 1 32 ? 7.125 33.969 11.117 1 34.22 32 ALA B CA 1
ATOM 2193 C C . ALA B 1 32 ? 6.453 33.938 12.484 1 34.22 32 ALA B C 1
ATOM 2195 O O . ALA B 1 32 ? 6.188 35 13.055 1 34.22 32 ALA B O 1
ATOM 2196 N N . CYS B 1 33 ? 5.766 33.031 12.961 1 33.28 33 CYS B N 1
ATOM 2197 C CA . CYS B 1 33 ? 5.254 33.25 14.305 1 33.28 33 CYS B CA 1
ATOM 2198 C C . CYS B 1 33 ? 6.391 33.406 15.305 1 33.28 33 CYS B C 1
ATOM 2200 O O . CYS B 1 33 ? 6.758 32.469 16 1 33.28 33 CYS B O 1
ATOM 2202 N N . LYS B 1 34 ? 7.582 34.031 14.867 1 33.06 34 LYS B N 1
ATOM 2203 C CA . LYS B 1 34 ? 8.586 34.594 15.766 1 33.06 34 LYS B CA 1
ATOM 2204 C C . LYS B 1 34 ? 7.992 35.719 16.625 1 33.06 34 LYS B C 1
ATOM 2206 O O . LYS B 1 34 ? 7.609 36.75 16.109 1 33.06 34 LYS B O 1
ATOM 2211 N N . GLY B 1 35 ? 7.215 35.625 17.625 1 32.94 35 GLY B N 1
ATOM 2212 C CA . GLY B 1 35 ? 7.473 36.688 18.594 1 32.94 35 GLY B CA 1
ATOM 2213 C C . GLY B 1 35 ? 8.945 37.031 18.719 1 32.94 35 GLY B C 1
ATOM 2214 O O . GLY B 1 35 ? 9.797 36.375 18.125 1 32.94 35 GLY B O 1
ATOM 2215 N N . PRO B 1 36 ? 9.422 38.219 19.453 1 31.92 36 PRO B N 1
ATOM 2216 C CA . PRO B 1 36 ? 10.75 38.812 19.594 1 31.92 36 PRO B CA 1
ATOM 2217 C C . PRO B 1 36 ? 11.852 37.781 19.781 1 31.92 36 PRO B C 1
ATOM 2219 O O . PRO B 1 36 ? 13 38.031 19.375 1 31.92 36 PRO B O 1
ATOM 2222 N N . ARG B 1 37 ? 11.914 36.969 20.875 1 35.97 37 ARG B N 1
ATOM 2223 C CA . ARG B 1 37 ? 13.227 36.812 21.5 1 35.97 37 ARG B CA 1
ATOM 2224 C C . ARG B 1 37 ? 14.242 36.25 20.5 1 35.97 37 ARG B C 1
ATOM 2226 O O . ARG B 1 37 ? 13.867 35.688 19.469 1 35.97 37 ARG B O 1
ATOM 2233 N N . LYS B 1 38 ? 15.695 36.375 20.672 1 31 38 LYS B N 1
ATOM 2234 C CA . LYS B 1 38 ? 17.062 35.938 20.406 1 31 38 LYS B CA 1
ATOM 2235 C C . LYS B 1 38 ? 17.109 34.438 20.078 1 31 38 LYS B C 1
ATOM 2237 O O . LYS B 1 38 ? 18.188 33.844 20.078 1 31 38 LYS B O 1
ATOM 2242 N N . ARG B 1 39 ? 16.062 33.75 20.266 1 32.41 39 ARG B N 1
ATOM 2243 C CA . ARG B 1 39 ? 16.422 32.375 20.484 1 32.41 39 ARG B CA 1
ATOM 2244 C C . ARG B 1 39 ? 17.125 31.781 19.25 1 32.41 39 ARG B C 1
ATOM 2246 O O . ARG B 1 39 ? 16.938 32.281 18.141 1 32.41 39 ARG B O 1
ATOM 2253 N N . THR B 1 40 ? 18.141 30.812 19.484 1 29.45 40 THR B N 1
ATOM 2254 C CA . THR B 1 40 ? 19.156 30.109 18.719 1 29.45 40 THR B CA 1
ATOM 2255 C C . THR B 1 40 ? 18.578 29.594 17.406 1 29.45 40 THR B C 1
ATOM 2257 O O . THR B 1 40 ? 17.5 29 17.375 1 29.45 40 THR B O 1
ATOM 2260 N N . ARG B 1 41 ? 18.797 30.25 16.297 1 33.03 41 ARG B N 1
ATOM 2261 C CA . ARG B 1 41 ? 18.797 29.844 14.898 1 33.03 41 ARG B CA 1
ATOM 2262 C C . ARG B 1 41 ? 19.125 28.359 14.75 1 33.03 41 ARG B C 1
ATOM 2264 O O . ARG B 1 41 ? 20.266 28 14.445 1 33.03 41 ARG B O 1
ATOM 2271 N N . GLY B 1 42 ? 18.969 27.641 15.828 1 31.08 42 GLY B N 1
ATOM 2272 C CA . GLY B 1 42 ? 19.344 26.297 15.422 1 31.08 42 GLY B CA 1
ATOM 2273 C C . GLY B 1 42 ? 18.719 25.875 14.102 1 31.08 42 GLY B C 1
ATOM 2274 O O . GLY B 1 42 ? 17.531 26.109 13.867 1 31.08 42 GLY B O 1
ATOM 2275 N N . ARG B 1 43 ? 19.422 26.078 13.086 1 31.52 43 ARG B N 1
ATOM 2276 C CA . ARG B 1 43 ? 19.172 25.406 11.82 1 31.52 43 ARG B CA 1
ATOM 2277 C C . ARG B 1 43 ? 18.281 24.188 12.016 1 31.52 43 ARG B C 1
ATOM 2279 O O . ARG B 1 43 ? 18.547 23.359 12.906 1 31.52 43 ARG B O 1
ATOM 2286 N N . LEU B 1 44 ? 17.125 24.297 11.719 1 35.75 44 LEU B N 1
ATOM 2287 C CA . LEU B 1 44 ? 16.297 23.094 11.602 1 35.75 44 LEU B CA 1
ATOM 2288 C C . LEU B 1 44 ? 17.172 21.859 11.352 1 35.75 44 LEU B C 1
ATOM 2290 O O . LEU B 1 44 ? 17.75 21.719 10.273 1 35.75 44 LEU B O 1
ATOM 2294 N N . GLN B 1 45 ? 18.141 21.562 12.156 1 34.56 45 GLN B N 1
ATOM 2295 C CA . GLN B 1 45 ? 18.766 20.281 11.906 1 34.56 45 GLN B CA 1
ATOM 2296 C C . GLN B 1 45 ? 17.75 19.234 11.461 1 34.56 45 GLN B C 1
ATOM 2298 O O . GLN B 1 45 ? 16.953 18.75 12.266 1 34.56 45 GLN B O 1
ATOM 2303 N N . LEU B 1 46 ? 17.031 19.422 10.383 1 40.44 46 LEU B N 1
ATOM 2304 C CA . LEU B 1 46 ? 16.312 18.328 9.758 1 40.44 46 LEU B CA 1
ATOM 2305 C C . LEU B 1 46 ? 16.938 16.984 10.125 1 40.44 46 LEU B C 1
ATOM 2307 O O . LEU B 1 46 ? 18.094 16.734 9.82 1 40.44 46 LEU B O 1
ATOM 2311 N N . TYR B 1 47 ? 16.922 16.609 11.234 1 40 47 TYR B N 1
ATOM 2312 C CA . TYR B 1 47 ? 17.375 15.242 11.469 1 40 47 TYR B CA 1
ATOM 2313 C C . TYR B 1 47 ? 16.906 14.32 10.352 1 40 47 TYR B C 1
ATOM 2315 O O . TYR B 1 47 ? 15.93 13.586 10.508 1 40 47 TYR B O 1
ATOM 2323 N N . ASN B 1 48 ? 16.953 14.828 9.102 1 49.97 48 ASN B N 1
ATOM 2324 C CA . ASN B 1 48 ? 16.875 13.969 7.93 1 49.97 48 ASN B CA 1
ATOM 2325 C C . ASN B 1 48 ? 17.797 12.758 8.055 1 49.97 48 ASN B C 1
ATOM 2327 O O . ASN B 1 48 ? 18.141 12.133 7.051 1 49.97 48 ASN B O 1
A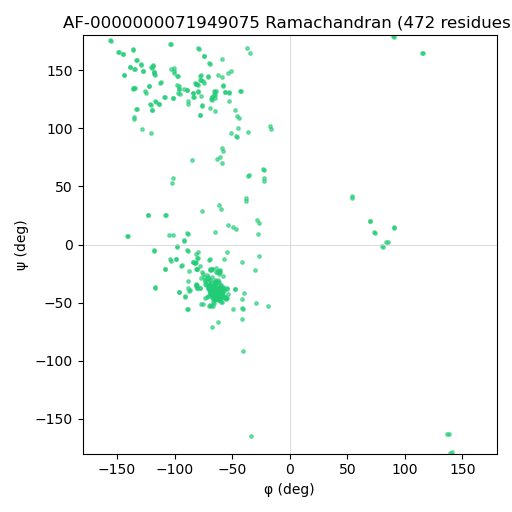TOM 2331 N N . GLY B 1 49 ? 18.312 12.555 9.406 1 54.62 49 GLY B N 1
ATOM 2332 C CA . GLY B 1 49 ? 19.188 11.406 9.531 1 54.62 49 GLY B CA 1
ATOM 2333 C C . GLY B 1 49 ? 18.438 10.094 9.641 1 54.62 49 GLY B C 1
ATOM 2334 O O . GLY B 1 49 ? 17.25 10.078 9.984 1 54.62 49 GLY B O 1
ATOM 2335 N N . GLY B 1 50 ? 18.844 9.18 8.867 1 71.25 50 GLY B N 1
ATOM 2336 C CA . GLY B 1 50 ? 18.391 7.797 8.914 1 71.25 50 GLY B CA 1
ATOM 2337 C C . GLY B 1 50 ? 18.109 7.215 7.539 1 71.25 50 GLY B C 1
ATOM 2338 O O . GLY B 1 50 ? 18.719 7.625 6.551 1 71.25 50 GLY B O 1
ATOM 2339 N N . ALA B 1 51 ? 17.422 6.195 7.555 1 80.62 51 ALA B N 1
ATOM 2340 C CA . ALA B 1 51 ? 17.031 5.445 6.363 1 80.62 51 ALA B CA 1
ATOM 2341 C C . ALA B 1 51 ? 15.508 5.387 6.223 1 80.62 51 ALA B C 1
ATOM 2343 O O . ALA B 1 51 ? 14.781 5.648 7.184 1 80.62 51 ALA B O 1
ATOM 2344 N N . PRO B 1 52 ? 15.117 5.289 5.027 1 87.69 52 PRO B N 1
ATOM 2345 C CA . PRO B 1 52 ? 13.672 5.168 4.844 1 87.69 52 PRO B CA 1
ATOM 2346 C C . PRO B 1 52 ? 13.023 4.227 5.855 1 87.69 52 PRO B C 1
ATOM 2348 O O . PRO B 1 52 ? 13.578 3.164 6.16 1 87.69 52 PRO B O 1
ATOM 2351 N N . PHE B 1 53 ? 11.969 4.684 6.441 1 88.19 53 PHE B N 1
ATOM 2352 C CA . PHE B 1 53 ? 11.008 3.934 7.242 1 88.19 53 PHE B CA 1
ATOM 2353 C C . PHE B 1 53 ? 11.594 3.57 8.594 1 88.19 53 PHE B C 1
ATOM 2355 O O . PHE B 1 53 ? 11.008 2.791 9.352 1 88.19 53 PHE B O 1
ATOM 2362 N N . GLU B 1 54 ? 12.75 4.145 8.961 1 84 54 GLU B N 1
ATOM 2363 C CA . GLU B 1 54 ? 13.312 3.945 10.289 1 84 54 GLU B CA 1
ATOM 2364 C C . GLU B 1 54 ? 12.5 4.688 11.352 1 84 54 GLU B C 1
ATOM 2366 O O . GLU B 1 54 ? 12.25 4.152 12.43 1 84 54 GLU B O 1
ATOM 2371 N N . ARG B 1 55 ? 12.195 5.902 11.016 1 85.88 55 ARG B N 1
ATOM 2372 C CA . ARG B 1 55 ? 11.422 6.742 11.914 1 85.88 55 ARG B CA 1
ATOM 2373 C C . ARG B 1 55 ? 10.117 7.195 11.258 1 85.88 55 ARG B C 1
ATOM 2375 O O . ARG B 1 55 ? 10.148 7.863 10.219 1 85.88 55 ARG B O 1
ATOM 2382 N N . ILE B 1 56 ? 9.023 6.773 11.961 1 89.19 56 ILE B N 1
ATOM 2383 C CA . ILE B 1 56 ? 7.734 7.172 11.398 1 89.19 56 ILE B CA 1
ATOM 2384 C C . ILE B 1 56 ? 6.895 7.867 12.469 1 89.19 56 ILE B C 1
ATOM 2386 O O . ILE B 1 56 ? 7.113 7.668 13.664 1 89.19 56 ILE B O 1
ATOM 2390 N N . THR B 1 57 ? 6.086 8.773 12.016 1 88.62 57 THR B N 1
ATOM 2391 C CA . THR B 1 57 ? 5.078 9.398 12.875 1 88.62 57 THR B CA 1
ATOM 2392 C C . THR B 1 57 ? 3.674 9.094 12.359 1 88.62 57 THR B C 1
ATOM 2394 O O . THR B 1 57 ? 3.488 8.797 11.18 1 88.62 57 THR B O 1
ATOM 2397 N N . PHE B 1 58 ? 2.787 9.016 13.352 1 92.12 58 PHE B N 1
ATOM 2398 C CA . PHE B 1 58 ? 1.401 8.859 12.922 1 92.12 58 PHE B CA 1
ATOM 2399 C C . PHE B 1 58 ? 0.475 9.727 13.766 1 92.12 58 PHE B C 1
ATOM 2401 O O . PHE B 1 58 ? 0.84 10.141 14.867 1 92.12 58 PHE B O 1
ATOM 2408 N N . ASN B 1 59 ? -0.616 10.125 13.234 1 91.94 59 ASN B N 1
ATOM 2409 C CA . ASN B 1 59 ? -1.696 10.836 13.906 1 91.94 59 ASN B CA 1
ATOM 2410 C C . ASN B 1 59 ? -3.062 10.43 13.359 1 91.94 59 ASN B C 1
ATOM 2412 O O . ASN B 1 59 ? -3.148 9.75 12.336 1 91.94 59 ASN B O 1
ATOM 2416 N N . ILE B 1 60 ? -4.062 10.742 14.086 1 94.94 60 ILE B N 1
ATOM 2417 C CA . ILE B 1 60 ? -5.422 10.383 13.688 1 94.94 60 ILE B CA 1
ATOM 2418 C C . ILE B 1 60 ? -6.238 11.648 13.438 1 94.94 60 ILE B C 1
ATOM 2420 O O . ILE B 1 60 ? -6.344 12.508 14.312 1 94.94 60 ILE B O 1
ATOM 2424 N N . LEU B 1 61 ? -6.77 11.703 12.188 1 93.88 61 LEU B N 1
ATOM 2425 C CA . LEU B 1 61 ? -7.676 12.789 11.82 1 93.88 61 LEU B CA 1
ATOM 2426 C C . LEU B 1 61 ? -9.133 12.359 11.984 1 93.88 61 LEU B C 1
ATOM 2428 O O . LEU B 1 61 ? -9.531 11.312 11.469 1 93.88 61 LEU B O 1
ATOM 2432 N N . GLY B 1 62 ? -9.891 13.227 12.602 1 90.62 62 GLY B N 1
ATOM 2433 C CA . GLY B 1 62 ? -11.305 12.945 12.773 1 90.62 62 GLY B CA 1
ATOM 2434 C C . GLY B 1 62 ? -11.844 13.383 14.125 1 90.62 62 GLY B C 1
ATOM 2435 O O . GLY B 1 62 ? -11.125 14.008 14.914 1 90.62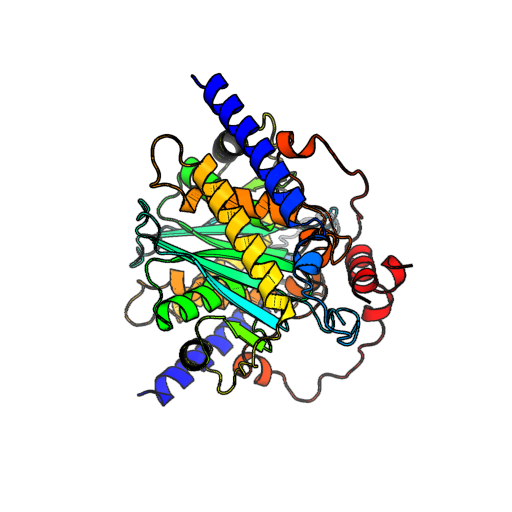 62 GLY B O 1
ATOM 2436 N N . PRO B 1 63 ? -13.055 13.172 14.422 1 92.06 63 PRO B N 1
ATOM 2437 C CA . PRO B 1 63 ? -13.969 12.383 13.594 1 92.06 63 PRO B CA 1
ATOM 2438 C C . PRO B 1 63 ? -14.477 13.156 12.375 1 92.06 63 PRO B C 1
ATOM 2440 O O . PRO B 1 63 ? -14.711 14.367 12.461 1 92.06 63 PRO B O 1
ATOM 2443 N N . LEU B 1 64 ? -14.57 12.422 11.297 1 91.81 64 LEU B N 1
ATOM 2444 C CA . LEU B 1 64 ? -15.203 12.883 10.062 1 91.81 64 LEU B CA 1
ATOM 2445 C C . LEU B 1 64 ? -16.594 12.281 9.906 1 91.81 64 LEU B C 1
ATOM 2447 O O . LEU B 1 64 ? -17.016 11.477 10.742 1 91.81 64 LEU B O 1
ATOM 2451 N N . THR B 1 65 ? -17.266 12.805 8.859 1 90.94 65 THR B N 1
ATOM 2452 C CA . THR B 1 65 ? -18.516 12.148 8.508 1 90.94 65 THR B CA 1
ATOM 2453 C C . THR B 1 65 ? -18.281 10.672 8.188 1 90.94 65 THR B C 1
ATOM 2455 O O . THR B 1 65 ? -17.312 10.328 7.5 1 90.94 65 THR B O 1
ATOM 2458 N N . ARG B 1 66 ? -19.203 9.891 8.727 1 93.75 66 ARG B N 1
ATOM 2459 C CA . ARG B 1 66 ? -19.031 8.461 8.484 1 93.75 66 ARG B CA 1
ATOM 2460 C C . ARG B 1 66 ? -19.188 8.133 7 1 93.75 66 ARG B C 1
ATOM 2462 O O . ARG B 1 66 ? -20.156 8.555 6.363 1 93.75 66 ARG B O 1
ATOM 2469 N N . SER B 1 67 ? -18.234 7.43 6.527 1 92.81 67 SER B N 1
ATOM 2470 C CA . SER B 1 67 ? -18.266 7.039 5.121 1 92.81 67 SER B CA 1
ATOM 2471 C C . SER B 1 67 ? -19.203 5.848 4.906 1 92.81 67 SER B C 1
ATOM 2473 O O . SER B 1 67 ? -19.625 5.211 5.871 1 92.81 67 SER B O 1
ATOM 2475 N N . LEU B 1 68 ? -19.469 5.566 3.66 1 89.88 68 LEU B N 1
ATOM 2476 C CA . LEU B 1 68 ? -20.281 4.41 3.307 1 89.88 68 LEU B CA 1
ATOM 2477 C C . LEU B 1 68 ? -19.609 3.111 3.715 1 89.88 68 LEU B C 1
ATOM 2479 O O . LEU B 1 68 ? -20.266 2.107 3.975 1 89.88 68 LEU B O 1
ATOM 2483 N N . ASP B 1 69 ? -18.312 3.154 3.842 1 91.44 69 ASP B N 1
ATOM 2484 C CA . ASP B 1 69 ? -17.547 1.967 4.211 1 91.44 69 ASP B CA 1
ATOM 2485 C C . ASP B 1 69 ? -17.375 1.874 5.727 1 91.44 69 ASP B C 1
ATOM 2487 O O . ASP B 1 69 ? -16.672 0.995 6.223 1 91.44 69 ASP B O 1
ATOM 2491 N N . GLY B 1 70 ? -17.953 2.76 6.465 1 94.06 70 GLY B N 1
ATOM 2492 C CA . GLY B 1 70 ? -18 2.67 7.914 1 94.06 70 GLY B CA 1
ATOM 2493 C C . GLY B 1 70 ? -16.828 3.354 8.594 1 94.06 70 GLY B C 1
ATOM 2494 O O . GLY B 1 70 ? -16.594 3.156 9.789 1 94.06 70 GLY B O 1
ATOM 2495 N N . ASN B 1 71 ? -16.078 4.203 7.832 1 95.88 71 ASN B N 1
ATOM 2496 C CA . ASN B 1 71 ? -14.922 4.906 8.391 1 95.88 71 ASN B CA 1
ATOM 2497 C C . ASN B 1 71 ? -15.289 6.332 8.805 1 95.88 71 ASN B C 1
ATOM 2499 O O . ASN B 1 71 ? -16.109 6.98 8.148 1 95.88 71 ASN B O 1
ATOM 2503 N N . ASN B 1 72 ? -14.664 6.785 9.883 1 96.12 72 ASN B N 1
ATOM 2504 C CA . ASN B 1 72 ? -14.922 8.172 10.25 1 96.12 72 ASN B CA 1
ATOM 2505 C C . ASN B 1 72 ? -13.656 8.859 10.75 1 96.12 72 ASN B C 1
ATOM 2507 O O . ASN B 1 72 ? -13.719 9.938 11.352 1 96.12 72 ASN B O 1
ATOM 2511 N N . ASN B 1 73 ? -12.539 8.195 10.641 1 96.56 73 ASN B N 1
ATOM 2512 C CA . ASN B 1 73 ? -11.219 8.734 10.945 1 96.56 73 ASN B CA 1
ATOM 2513 C C . ASN B 1 73 ? -10.211 8.414 9.844 1 96.56 73 ASN B C 1
ATOM 2515 O O . ASN B 1 73 ? -10.445 7.52 9.031 1 96.56 73 ASN B O 1
ATOM 2519 N N . ILE B 1 74 ? -9.172 9.18 9.789 1 97 74 ILE B N 1
ATOM 2520 C CA . ILE B 1 74 ? -8.047 8.883 8.922 1 97 74 ILE B CA 1
ATOM 2521 C C . ILE B 1 74 ? -6.777 8.711 9.758 1 97 74 ILE B C 1
ATOM 2523 O O . ILE B 1 74 ? -6.391 9.609 10.508 1 97 74 ILE B O 1
ATOM 2527 N N . LEU B 1 75 ? -6.199 7.535 9.766 1 97.12 75 LEU B N 1
ATOM 2528 C CA . LEU B 1 75 ? -4.859 7.324 10.305 1 97.12 75 LEU B CA 1
ATOM 2529 C C . LEU B 1 75 ? -3.795 7.789 9.312 1 97.12 75 LEU B C 1
ATOM 2531 O O . LEU B 1 75 ? -3.648 7.207 8.234 1 97.12 75 LEU B O 1
ATOM 2535 N N . VAL B 1 76 ? -3.111 8.836 9.656 1 96.38 76 VAL B N 1
ATOM 2536 C CA . VAL B 1 76 ? -2.062 9.375 8.797 1 96.38 76 VAL B CA 1
ATOM 2537 C C . VAL B 1 76 ? -0.693 8.945 9.312 1 96.38 76 VAL B C 1
ATOM 2539 O O . VAL B 1 76 ? -0.386 9.117 10.5 1 96.38 76 VAL B O 1
ATOM 2542 N N . VAL B 1 77 ? 0.106 8.328 8.438 1 95 77 VAL B N 1
ATOM 2543 C CA . VAL B 1 77 ? 1.443 7.855 8.781 1 95 77 VAL B CA 1
ATOM 2544 C C . VAL B 1 77 ? 2.473 8.508 7.855 1 95 77 VAL B C 1
ATOM 2546 O O . VAL B 1 77 ? 2.252 8.609 6.648 1 95 77 VAL B O 1
ATOM 2549 N N . MET B 1 78 ? 3.568 8.953 8.414 1 93.5 78 MET B N 1
ATOM 2550 C CA . MET B 1 78 ? 4.582 9.625 7.605 1 93.5 78 MET B CA 1
ATOM 2551 C C . MET B 1 78 ? 5.977 9.102 7.941 1 93.5 78 MET B C 1
ATOM 2553 O O . MET B 1 78 ? 6.297 8.875 9.109 1 93.5 78 MET B O 1
ATOM 2557 N N . ASP B 1 79 ? 6.727 8.844 6.887 1 91.19 79 ASP B N 1
ATOM 2558 C CA . ASP B 1 79 ? 8.156 8.586 7.031 1 91.19 79 ASP B CA 1
ATOM 2559 C C . ASP B 1 79 ? 8.945 9.891 7.082 1 91.19 79 ASP B C 1
ATOM 2561 O O . ASP B 1 79 ? 8.844 10.719 6.176 1 91.19 79 ASP B O 1
ATOM 2565 N N . TYR B 1 80 ? 9.797 10.047 8.039 1 84.81 80 TYR B N 1
ATOM 2566 C CA . TYR B 1 80 ? 10.531 11.289 8.234 1 84.81 80 TYR B CA 1
ATOM 2567 C C . TYR B 1 80 ? 11.555 11.5 7.129 1 84.81 80 TYR B C 1
ATOM 2569 O O . TYR B 1 80 ? 11.844 12.633 6.738 1 84.81 80 TYR B O 1
ATOM 2577 N N . PHE B 1 81 ? 12.086 10.422 6.707 1 85.88 81 PHE B N 1
ATOM 2578 C CA . PHE B 1 81 ? 13.219 10.516 5.793 1 85.88 81 PHE B CA 1
ATOM 2579 C C . PHE B 1 81 ? 12.75 10.867 4.387 1 85.88 81 PHE B C 1
ATOM 2581 O O . PHE B 1 81 ? 13.227 11.836 3.791 1 85.88 81 PHE B O 1
ATOM 2588 N N . THR B 1 82 ? 11.797 10.156 3.85 1 89.44 82 THR B N 1
ATOM 2589 C CA . THR B 1 82 ? 11.375 10.312 2.461 1 89.44 82 THR B CA 1
ATOM 2590 C C . THR B 1 82 ? 10.203 11.281 2.355 1 89.44 82 THR B C 1
ATOM 2592 O O . THR B 1 82 ? 9.859 11.734 1.26 1 89.44 82 THR B O 1
ATOM 2595 N N . LYS B 1 83 ? 9.5 11.555 3.443 1 90.31 83 LYS B N 1
ATOM 2596 C CA . LYS B 1 83 ? 8.281 12.359 3.492 1 90.31 83 LYS B CA 1
ATOM 2597 C C . LYS B 1 83 ? 7.121 11.625 2.828 1 90.31 83 LYS B C 1
ATOM 2599 O O . LYS B 1 83 ? 6.133 12.25 2.436 1 90.31 83 LYS B O 1
ATOM 2604 N N . TRP B 1 84 ? 7.32 10.328 2.742 1 93.88 84 TRP B N 1
ATOM 2605 C CA . TRP B 1 84 ? 6.238 9.469 2.262 1 93.88 84 TRP B CA 1
ATOM 2606 C C . TRP B 1 84 ? 5.09 9.438 3.264 1 93.88 84 TRP B C 1
ATOM 2608 O O . TRP B 1 84 ? 5.301 9.211 4.457 1 93.88 84 TRP B O 1
ATOM 2618 N N . HIS B 1 85 ? 3.877 9.734 2.725 1 95.12 85 HIS B N 1
ATOM 2619 C CA . HIS B 1 85 ? 2.678 9.703 3.555 1 95.12 85 HIS B CA 1
ATOM 2620 C C . HIS B 1 85 ? 1.745 8.578 3.137 1 95.12 85 HIS B C 1
ATOM 2622 O O . HIS B 1 85 ? 1.595 8.297 1.945 1 95.12 85 HIS B O 1
ATOM 2628 N N . GLU B 1 86 ? 1.2 7.938 4.152 1 96.62 86 GLU B N 1
ATOM 2629 C CA . GLU B 1 86 ? 0.032 7.078 3.99 1 96.62 86 GLU B CA 1
ATOM 2630 C C . GLU B 1 86 ? -1.158 7.605 4.785 1 96.62 86 GLU B C 1
ATOM 2632 O O . GLU B 1 86 ? -0.984 8.234 5.832 1 96.62 86 GLU B O 1
ATOM 2637 N N . ALA B 1 87 ? -2.324 7.414 4.242 1 96.75 87 ALA B N 1
ATOM 2638 C CA . ALA B 1 87 ? -3.576 7.766 4.906 1 96.75 87 ALA B CA 1
ATOM 2639 C C . ALA B 1 87 ? -4.582 6.625 4.82 1 96.75 87 ALA B C 1
ATOM 2641 O O . ALA B 1 87 ? -5.004 6.238 3.729 1 96.75 87 ALA B O 1
ATOM 2642 N N . TYR B 1 88 ? -4.918 6.117 6.016 1 97.06 88 TYR B N 1
ATOM 2643 C CA . TYR B 1 88 ? -5.816 4.969 6.074 1 97.06 88 TYR B CA 1
ATOM 2644 C C . TYR B 1 88 ? -7.145 5.352 6.719 1 97.06 88 TYR B C 1
ATOM 2646 O O . TYR B 1 88 ? -7.18 5.844 7.848 1 97.06 88 TYR B O 1
ATOM 2654 N N . PRO B 1 89 ? -8.25 5.164 5.965 1 96.69 89 PRO B N 1
ATOM 2655 C CA . PRO B 1 89 ? -9.531 5.309 6.66 1 96.69 89 PRO B CA 1
ATOM 2656 C C . PRO B 1 89 ? -9.734 4.25 7.742 1 96.69 89 PRO B C 1
ATOM 2658 O O . PRO B 1 89 ? -9.453 3.07 7.52 1 96.69 89 PRO B O 1
ATOM 2661 N N . ILE B 1 90 ? -10.133 4.645 8.93 1 97.31 90 ILE B N 1
ATOM 2662 C CA . ILE B 1 90 ? -10.352 3.709 10.031 1 97.31 90 ILE B CA 1
ATOM 2663 C C . ILE B 1 90 ? -11.664 4.039 10.734 1 97.31 90 ILE B C 1
ATOM 2665 O O . ILE B 1 90 ? -12.086 5.195 10.758 1 97.31 90 ILE B O 1
ATOM 2669 N N . PRO B 1 91 ? -12.305 2.99 11.328 1 97.06 91 PRO B N 1
ATOM 2670 C CA . PRO B 1 91 ? -13.633 3.191 11.914 1 97.06 91 PRO B CA 1
ATOM 2671 C C . PRO B 1 91 ? -13.57 3.818 13.305 1 97.06 91 PRO B C 1
ATOM 2673 O O . PRO B 1 91 ? -14.57 4.348 13.797 1 97.06 91 PRO B O 1
ATOM 2676 N N . ASP B 1 92 ? -12.438 3.693 13.953 1 96.81 92 ASP B N 1
ATOM 2677 C CA . ASP B 1 92 ? -12.297 4.215 15.312 1 96.81 92 ASP B CA 1
ATOM 2678 C C . ASP B 1 92 ? -10.836 4.52 15.633 1 96.81 92 ASP B C 1
ATOM 2680 O O . ASP B 1 92 ? -9.945 4.277 14.805 1 96.81 92 ASP B O 1
ATOM 2684 N N . GLN B 1 93 ? -10.648 5.07 16.781 1 95.75 93 GLN B N 1
ATOM 2685 C CA . GLN B 1 93 ? -9.305 5.512 17.156 1 95.75 93 GLN B CA 1
ATOM 2686 C C . GLN B 1 93 ? -8.703 4.602 18.219 1 95.75 93 GLN B C 1
ATOM 2688 O O . GLN B 1 93 ? -7.855 5.035 19 1 95.75 93 GLN B O 1
ATOM 2693 N N . ASP B 1 94 ? -9.172 3.379 18.25 1 95.81 94 ASP B N 1
ATOM 2694 C CA . ASP B 1 94 ? -8.641 2.445 19.25 1 95.81 94 ASP B CA 1
ATOM 2695 C C . ASP B 1 94 ? -7.211 2.039 18.906 1 95.81 94 ASP B C 1
ATOM 2697 O O . ASP B 1 94 ? -6.875 1.835 17.734 1 95.81 94 ASP B O 1
ATOM 2701 N N . ALA B 1 95 ? -6.383 1.843 19.953 1 93.62 95 ALA B N 1
ATOM 2702 C CA . ALA B 1 95 ? -4.992 1.437 19.766 1 93.62 95 ALA B CA 1
ATOM 2703 C C . ALA B 1 95 ? -4.902 0.125 19 1 93.62 95 ALA B C 1
ATOM 2705 O O . ALA B 1 95 ? -4 -0.056 18.172 1 93.62 95 ALA B O 1
ATOM 2706 N N . SER B 1 96 ? -5.824 -0.728 19.281 1 93.88 96 SER B N 1
ATOM 2707 C CA . SER B 1 96 ? -5.824 -2.02 18.609 1 93.88 96 SER B CA 1
ATOM 2708 C C . SER B 1 96 ? -6.086 -1.858 17.109 1 93.88 96 SER B C 1
ATOM 2710 O O . SER B 1 96 ? -5.422 -2.492 16.281 1 93.88 96 SER B O 1
ATOM 2712 N N . THR B 1 97 ? -7.094 -1 16.812 1 95.62 97 THR B N 1
ATOM 2713 C CA . THR B 1 97 ? -7.395 -0.723 15.414 1 95.62 97 THR B CA 1
ATOM 2714 C C . THR B 1 97 ? -6.184 -0.105 14.719 1 95.62 97 THR B C 1
ATOM 2716 O O . THR B 1 97 ? -5.805 -0.539 13.633 1 95.62 97 THR B O 1
ATOM 2719 N N . VAL B 1 98 ? -5.59 0.812 15.336 1 95.5 98 VAL B N 1
ATOM 2720 C CA . VAL B 1 98 ? -4.441 1.515 14.773 1 95.5 98 VAL B CA 1
ATOM 2721 C C . VAL B 1 98 ? -3.283 0.538 14.578 1 95.5 98 VAL B C 1
ATOM 2723 O O . VAL B 1 98 ? -2.65 0.518 13.523 1 95.5 98 VAL B O 1
ATOM 2726 N N . ALA B 1 99 ? -3.02 -0.271 15.57 1 92.62 99 ALA B N 1
ATOM 2727 C CA . ALA B 1 99 ? -1.938 -1.249 15.484 1 92.62 99 ALA B CA 1
ATOM 2728 C C . ALA B 1 99 ? -2.172 -2.219 14.328 1 92.62 99 ALA B C 1
ATOM 2730 O O . ALA B 1 99 ? -1.251 -2.525 13.57 1 92.62 99 ALA B O 1
ATOM 2731 N N . GLU B 1 100 ? -3.348 -2.648 14.211 1 92.12 100 GLU B N 1
ATOM 2732 C CA . GLU B 1 100 ? -3.691 -3.602 13.156 1 92.12 100 GLU B CA 1
ATOM 2733 C C . GLU B 1 100 ? -3.51 -2.984 11.773 1 92.12 100 GLU B C 1
ATOM 2735 O O . GLU B 1 100 ? -2.945 -3.615 10.875 1 92.12 100 GLU B O 1
ATOM 2740 N N . VAL B 1 101 ? -3.965 -1.794 11.664 1 94.88 101 VAL B N 1
ATOM 2741 C CA . VAL B 1 101 ? -3.861 -1.104 10.383 1 94.88 101 VAL B CA 1
ATOM 2742 C C . VAL B 1 101 ? -2.396 -0.804 10.07 1 94.88 101 VAL B C 1
ATOM 2744 O O . VAL B 1 101 ? -1.949 -0.966 8.93 1 94.88 101 VAL B O 1
ATOM 2747 N N . LEU B 1 102 ? -1.632 -0.401 11.039 1 93.69 102 LEU B N 1
ATOM 2748 C CA . LEU B 1 102 ? -0.208 -0.147 10.852 1 93.69 102 LEU B CA 1
ATOM 2749 C C . LEU B 1 102 ? 0.511 -1.406 10.375 1 93.69 102 LEU B C 1
ATOM 2751 O O . LEU B 1 102 ? 1.349 -1.346 9.477 1 93.69 102 LEU B O 1
ATOM 2755 N N . PHE B 1 103 ? 0.181 -2.473 10.953 1 89.12 103 PHE B N 1
ATOM 2756 C CA . PHE B 1 103 ? 0.817 -3.711 10.523 1 89.12 103 PHE B CA 1
ATOM 2757 C C . PHE B 1 103 ? 0.362 -4.094 9.117 1 89.12 103 PHE B C 1
ATOM 2759 O O . PHE B 1 103 ? 1.189 -4.309 8.227 1 89.12 103 PHE B O 1
ATOM 2766 N N . GLN B 1 104 ? -0.895 -4.152 8.898 1 91.12 104 GLN B N 1
ATOM 2767 C CA . GLN B 1 104 ? -1.476 -4.703 7.68 1 91.12 104 GLN B CA 1
ATOM 2768 C C . GLN B 1 104 ? -1.096 -3.863 6.465 1 91.12 104 GLN B C 1
ATOM 2770 O O . GLN B 1 104 ? -0.91 -4.395 5.367 1 91.12 104 GLN B O 1
ATOM 2775 N N . HIS B 1 105 ? -0.964 -2.596 6.719 1 93.56 105 HIS B N 1
ATOM 2776 C CA . HIS B 1 105 ? -0.862 -1.743 5.539 1 93.56 105 HIS B CA 1
ATOM 2777 C C . HIS B 1 105 ? 0.485 -1.03 5.492 1 93.56 105 HIS B C 1
ATOM 2779 O O . HIS B 1 105 ? 1.077 -0.885 4.418 1 93.56 105 HIS B O 1
ATOM 2785 N N . TRP B 1 106 ? 0.985 -0.622 6.598 1 93.94 106 TRP B N 1
ATOM 2786 C CA . TRP B 1 106 ? 2.273 0.064 6.562 1 93.94 106 TRP B CA 1
ATOM 2787 C C . TRP B 1 106 ? 3.424 -0.932 6.676 1 93.94 106 TRP B C 1
ATOM 2789 O O . TRP B 1 106 ? 4.227 -1.066 5.75 1 93.94 106 TRP B O 1
ATOM 2799 N N . MET B 1 107 ? 3.422 -1.723 7.703 1 90.5 107 MET B N 1
ATOM 2800 C CA . MET B 1 107 ? 4.586 -2.547 8.008 1 90.5 107 MET B CA 1
ATOM 2801 C C . MET B 1 107 ? 4.711 -3.705 7.027 1 90.5 107 MET B C 1
ATOM 2803 O O . MET B 1 107 ? 5.816 -4.141 6.707 1 90.5 107 MET B O 1
ATOM 2807 N N . SER B 1 108 ? 3.615 -4.168 6.543 1 91.62 108 SER B N 1
ATOM 2808 C CA . SER B 1 108 ? 3.664 -5.234 5.551 1 91.62 108 SER B CA 1
ATOM 2809 C C . SER B 1 108 ? 4.281 -4.742 4.242 1 91.62 108 SER B C 1
ATOM 2811 O O . SER B 1 108 ? 4.75 -5.543 3.432 1 91.62 108 SER B O 1
ATOM 2813 N N . LEU B 1 109 ? 4.277 -3.471 4.023 1 93.69 109 LEU B N 1
ATOM 2814 C CA . LEU B 1 109 ? 4.836 -2.891 2.805 1 93.69 109 LEU B CA 1
ATOM 2815 C C . LEU B 1 109 ? 6.266 -2.422 3.033 1 93.69 109 LEU B C 1
ATOM 2817 O O . LEU B 1 109 ? 7.141 -2.652 2.195 1 93.69 109 LEU B O 1
ATOM 2821 N N . PHE B 1 110 ? 6.461 -1.819 4.211 1 92.81 110 PHE B N 1
ATOM 2822 C CA . PHE B 1 110 ? 7.695 -1.059 4.367 1 92.81 110 PHE B CA 1
ATOM 2823 C C . PHE B 1 110 ? 8.562 -1.648 5.473 1 92.81 110 PHE B C 1
ATOM 2825 O O . PHE B 1 110 ? 9.68 -1.184 5.707 1 92.81 110 PHE B O 1
ATOM 2832 N N . GLY B 1 111 ? 8.05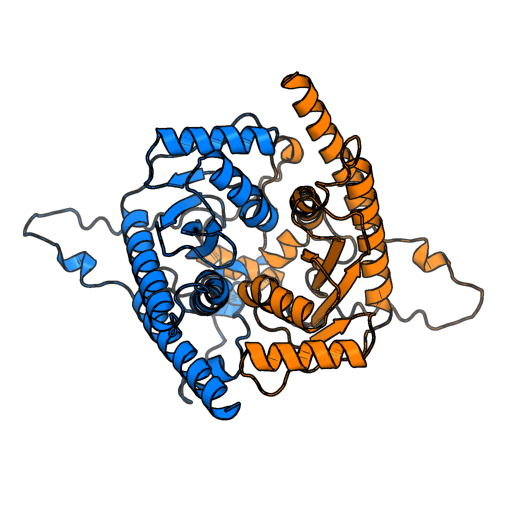5 -2.658 6.164 1 87.88 111 GLY B N 1
ATOM 2833 C CA . GLY B 1 111 ? 8.805 -3.246 7.262 1 87.88 111 GLY B CA 1
ATOM 2834 C C . GLY B 1 111 ? 8.531 -2.578 8.594 1 87.88 111 GLY B C 1
ATOM 2835 O O . GLY B 1 111 ? 7.75 -1.625 8.672 1 87.88 111 GLY B O 1
ATOM 2836 N N . VAL B 1 112 ? 9.164 -3.088 9.586 1 85.19 112 VAL B N 1
ATOM 2837 C CA . VAL B 1 112 ? 8.992 -2.582 10.945 1 85.19 112 VAL B CA 1
ATOM 2838 C C . VAL B 1 112 ? 9.906 -1.373 11.164 1 85.19 112 VAL B C 1
ATOM 2840 O O . VAL B 1 112 ? 11.109 -1.438 10.898 1 85.19 112 VAL B O 1
ATOM 2843 N N . PRO B 1 113 ? 9.258 -0.252 11.633 1 86.38 113 PRO B N 1
ATOM 2844 C CA . PRO B 1 113 ? 10.102 0.914 11.898 1 86.38 113 PRO B CA 1
ATOM 2845 C C . PRO B 1 113 ? 10.922 0.765 13.172 1 86.38 113 PRO B C 1
ATOM 2847 O O . PRO B 1 113 ? 10.602 -0.068 14.023 1 86.38 113 PRO B O 1
ATOM 2850 N N . LEU B 1 114 ? 11.938 1.563 13.312 1 80.5 114 LEU B N 1
ATOM 2851 C CA . LEU B 1 114 ? 12.734 1.616 14.531 1 80.5 114 LEU B CA 1
ATOM 2852 C C . LEU B 1 114 ? 12.047 2.463 15.594 1 80.5 114 LEU B C 1
ATOM 2854 O O . LEU B 1 114 ? 12.141 2.166 16.781 1 80.5 114 LEU B O 1
ATOM 2858 N N . GLN B 1 115 ? 11.438 3.502 15.047 1 81.75 115 GLN B N 1
ATOM 2859 C CA . GLN B 1 115 ? 10.789 4.445 15.953 1 81.75 115 GLN B CA 1
ATOM 2860 C C . GLN B 1 115 ? 9.414 4.844 15.438 1 81.75 115 GLN B C 1
ATOM 2862 O O . GLN B 1 115 ? 9.25 5.145 14.25 1 81.75 115 GLN B O 1
ATOM 2867 N N . LEU B 1 116 ? 8.523 4.785 16.422 1 85.38 116 LEU B N 1
ATOM 2868 C CA . LEU B 1 116 ? 7.141 5.18 16.172 1 85.38 116 LEU B CA 1
ATOM 2869 C C . LEU B 1 116 ? 6.691 6.258 17.141 1 85.38 116 LEU B C 1
ATOM 2871 O O . LEU B 1 116 ? 6.879 6.121 18.359 1 85.38 116 LEU B O 1
ATOM 2875 N N . HIS B 1 117 ? 6.086 7.344 16.578 1 82.94 117 HIS B N 1
ATOM 2876 C CA . HIS B 1 117 ? 5.602 8.414 17.438 1 82.94 117 HIS B CA 1
ATOM 2877 C C . HIS B 1 117 ? 4.301 9.008 16.906 1 82.94 117 HIS B C 1
ATOM 2879 O O . HIS B 1 117 ? 4.078 9.039 15.703 1 82.94 117 HIS B O 1
ATOM 2885 N N . SER B 1 118 ? 3.441 9.414 17.938 1 83.81 118 SER B N 1
ATOM 2886 C CA . SER B 1 118 ? 2.225 10.125 17.562 1 83.81 118 SER B CA 1
ATOM 2887 C C . SER B 1 118 ? 1.98 11.328 18.469 1 83.81 118 SER B C 1
ATOM 2889 O O . SER B 1 118 ? 2.682 11.516 19.453 1 83.81 118 SER B O 1
ATOM 2891 N N . ASP B 1 119 ? 1.066 12.188 18.078 1 77.69 119 ASP B N 1
ATOM 2892 C CA . ASP B 1 119 ? 0.646 13.305 18.922 1 77.69 119 ASP B CA 1
ATOM 2893 C C . ASP B 1 119 ? -0.502 12.906 19.844 1 77.69 119 ASP B C 1
ATOM 2895 O O . ASP B 1 119 ? -1.072 13.75 20.531 1 77.69 119 ASP B O 1
ATOM 2899 N N . GLN B 1 120 ? -0.848 11.633 19.922 1 81.69 120 GLN B N 1
ATOM 2900 C CA . GLN B 1 120 ? -1.939 11.156 20.766 1 81.69 120 GLN B CA 1
ATOM 2901 C C . GLN B 1 120 ? -1.479 10.984 22.203 1 81.69 120 GLN B C 1
ATOM 2903 O O . GLN B 1 120 ? -2.303 10.836 23.109 1 81.69 120 GLN B O 1
ATOM 2908 N N . GLY B 1 121 ? -0.239 10.961 22.375 1 81.19 121 GLY B N 1
ATOM 2909 C CA . GLY B 1 121 ? 0.304 10.844 23.719 1 81.19 121 GLY B CA 1
ATOM 2910 C C . GLY B 1 121 ? 1.067 9.555 23.938 1 81.19 121 GLY B C 1
ATOM 2911 O O . GLY B 1 121 ? 0.866 8.578 23.219 1 81.19 121 GLY B O 1
ATOM 2912 N N . ARG B 1 122 ? 1.794 9.555 24.969 1 80 122 ARG B N 1
ATOM 2913 C CA . ARG B 1 122 ? 2.709 8.461 25.266 1 80 122 ARG B CA 1
ATOM 2914 C C . ARG B 1 122 ? 1.942 7.184 25.609 1 80 122 ARG B C 1
ATOM 2916 O O . ARG B 1 122 ? 2.354 6.086 25.219 1 80 122 ARG B O 1
ATOM 2923 N N . ASN B 1 123 ? 0.908 7.336 26.391 1 81.62 123 ASN B N 1
ATOM 2924 C CA . ASN B 1 123 ? 0.11 6.172 26.75 1 81.62 123 ASN B CA 1
ATOM 2925 C C . ASN B 1 123 ? -0.491 5.496 25.531 1 81.62 123 ASN B C 1
ATOM 2927 O O . ASN B 1 123 ? -0.506 4.266 25.438 1 81.62 123 ASN B O 1
ATOM 2931 N N . PHE B 1 124 ? -0.905 6.258 24.672 1 88.06 124 PHE B N 1
ATOM 2932 C CA . PHE B 1 124 ? -1.457 5.727 23.422 1 88.06 124 PHE B CA 1
ATOM 2933 C C . PHE B 1 124 ? -0.377 5.035 22.609 1 88.06 124 PHE B C 1
ATOM 2935 O O . PHE B 1 124 ? -0.577 3.918 22.125 1 88.06 124 PHE B O 1
ATOM 2942 N N . ASP B 1 125 ? 0.696 5.641 22.5 1 85.31 125 ASP B N 1
ATOM 2943 C CA . ASP B 1 125 ? 1.809 5.066 21.75 1 85.31 125 ASP B CA 1
ATOM 2944 C C . ASP B 1 125 ? 2.236 3.725 22.328 1 85.31 125 ASP B C 1
ATOM 2946 O O . ASP B 1 125 ? 2.52 2.779 21.594 1 85.31 125 ASP B O 1
ATOM 2950 N N . SER B 1 126 ? 2.258 3.742 23.578 1 84.56 126 SER B N 1
ATOM 2951 C CA . SER B 1 126 ? 2.637 2.508 24.266 1 84.56 126 SER B CA 1
ATOM 2952 C C . SER B 1 126 ? 1.631 1.395 23.984 1 84.56 126 SER B C 1
ATOM 2954 O O . SER B 1 126 ? 2.014 0.24 23.781 1 84.56 126 SER B O 1
ATOM 2956 N N . ALA B 1 127 ? 0.394 1.729 24.031 1 89.44 127 ALA B N 1
ATOM 2957 C CA . ALA B 1 127 ? -0.658 0.755 23.75 1 89.44 127 ALA B CA 1
ATOM 2958 C C . ALA B 1 127 ? -0.554 0.23 22.328 1 89.44 127 ALA B C 1
ATOM 2960 O O . ALA B 1 127 ? -0.707 -0.971 22.078 1 89.44 127 ALA B O 1
ATOM 2961 N N . VAL B 1 128 ? -0.304 1.114 21.422 1 89.62 128 VAL B N 1
ATOM 2962 C CA . VAL B 1 128 ? -0.135 0.733 20.016 1 89.62 128 VAL B CA 1
ATOM 2963 C C . VAL B 1 128 ? 1.07 -0.193 19.875 1 89.62 128 VAL B C 1
ATOM 2965 O O . VAL B 1 128 ? 0.984 -1.242 19.234 1 89.62 128 VAL B O 1
ATOM 2968 N N . CYS B 1 129 ? 2.107 0.182 20.469 1 84.62 129 CYS B N 1
ATOM 2969 C CA . CYS B 1 129 ? 3.33 -0.607 20.391 1 84.62 129 CYS B CA 1
ATOM 2970 C C . CYS B 1 129 ? 3.123 -1.995 20.984 1 84.62 129 CYS B C 1
ATOM 2972 O O . CYS B 1 129 ? 3.578 -2.992 20.422 1 84.62 129 CYS B O 1
ATOM 2974 N N . LYS B 1 130 ? 2.533 -1.97 22.078 1 84.69 130 LYS B N 1
ATOM 2975 C CA . LYS B 1 130 ? 2.25 -3.246 22.734 1 84.69 130 LYS B CA 1
ATOM 2976 C C . LYS B 1 130 ? 1.451 -4.168 21.812 1 84.69 130 LYS B C 1
ATOM 2978 O O . LYS B 1 130 ? 1.779 -5.348 21.672 1 84.69 130 LYS B O 1
ATOM 2983 N N . ARG B 1 131 ? 0.467 -3.635 21.203 1 86.75 131 ARG B N 1
ATOM 2984 C CA . ARG B 1 131 ? -0.358 -4.426 20.297 1 86.75 131 ARG B CA 1
ATOM 2985 C C . ARG B 1 131 ? 0.437 -4.859 19.078 1 86.75 131 ARG B C 1
ATOM 2987 O O . ARG B 1 131 ? 0.286 -5.984 18.594 1 86.75 131 ARG B O 1
ATOM 2994 N N . LEU B 1 132 ? 1.231 -3.984 18.562 1 83.94 132 LEU B N 1
ATOM 2995 C CA . LEU B 1 132 ? 2.086 -4.332 17.438 1 83.94 132 LEU B CA 1
ATOM 2996 C C . LEU B 1 132 ? 3.016 -5.488 17.797 1 83.94 132 LEU B C 1
ATOM 2998 O O . LEU B 1 132 ? 3.219 -6.398 16.984 1 83.94 132 LEU B O 1
ATOM 3002 N N . CYS B 1 133 ? 3.551 -5.418 18.953 1 78.44 133 CYS B N 1
ATOM 3003 C CA . CYS B 1 133 ? 4.422 -6.496 19.422 1 78.44 133 CYS B CA 1
ATOM 3004 C C . CYS B 1 133 ? 3.664 -7.816 19.484 1 78.44 133 CYS B C 1
ATOM 3006 O O . CYS B 1 133 ? 4.223 -8.867 19.156 1 78.44 133 CYS B O 1
ATOM 3008 N N . GLU B 1 134 ? 2.469 -7.723 19.859 1 79.38 134 GLU B N 1
ATOM 3009 C CA . GLU B 1 134 ? 1.622 -8.914 19.891 1 79.38 134 GLU B CA 1
ATOM 3010 C C . GLU B 1 134 ? 1.375 -9.469 18.5 1 79.38 134 GLU B C 1
ATOM 3012 O O . GLU B 1 134 ? 1.443 -10.68 18.281 1 79.38 134 GLU B O 1
ATOM 3017 N N . ILE B 1 135 ? 1.114 -8.578 17.609 1 77.06 135 ILE B N 1
ATOM 3018 C CA . ILE B 1 135 ? 0.828 -8.977 16.234 1 77.06 135 ILE B CA 1
ATOM 3019 C C . ILE B 1 135 ? 2.074 -9.594 15.609 1 77.06 135 ILE B C 1
ATOM 3021 O O . ILE B 1 135 ? 1.992 -10.617 14.922 1 77.06 135 ILE B O 1
ATOM 3025 N N . LEU B 1 136 ? 3.182 -8.906 15.906 1 73.06 136 LEU B N 1
ATOM 3026 C CA . LEU B 1 136 ? 4.43 -9.281 15.25 1 73.06 136 LEU B CA 1
ATOM 3027 C C . LEU B 1 136 ? 5.16 -10.367 16.031 1 73.06 136 LEU B C 1
ATOM 3029 O O . LEU B 1 136 ? 6.16 -10.914 15.57 1 73.06 136 LEU B O 1
ATOM 3033 N N . ALA B 1 137 ? 4.613 -10.641 17.125 1 66.12 137 ALA B N 1
ATOM 3034 C CA . ALA B 1 137 ? 5.215 -11.617 18.031 1 66.12 137 ALA B CA 1
ATOM 3035 C C . ALA B 1 137 ? 6.668 -11.258 18.344 1 66.12 137 ALA B C 1
ATOM 3037 O O . ALA B 1 137 ? 7.559 -12.102 18.25 1 66.12 137 ALA B O 1
ATOM 3038 N N . ILE B 1 138 ? 6.785 -9.945 18.547 1 62.28 138 ILE B N 1
ATOM 3039 C CA . ILE B 1 138 ? 8.102 -9.438 18.906 1 62.28 138 ILE B CA 1
ATOM 3040 C C . ILE B 1 138 ? 8.039 -8.773 20.281 1 62.28 138 ILE B C 1
ATOM 3042 O O . ILE B 1 138 ? 6.961 -8.414 20.75 1 62.28 138 ILE B O 1
ATOM 3046 N N . ASP B 1 139 ? 9.203 -8.727 21.031 1 55.56 139 ASP B N 1
ATOM 3047 C CA . ASP B 1 139 ? 9.234 -8.195 22.391 1 55.56 139 ASP B CA 1
ATOM 3048 C C . ASP B 1 139 ? 9.492 -6.688 22.391 1 55.56 139 ASP B C 1
ATOM 3050 O O . ASP B 1 139 ? 9.109 -5.984 23.328 1 55.56 139 ASP B O 1
ATOM 3054 N N . LYS B 1 140 ? 10.297 -6.152 21.547 1 55.28 140 LYS B N 1
ATOM 3055 C CA . LYS B 1 140 ? 10.531 -4.742 21.844 1 55.28 140 LYS B CA 1
ATOM 3056 C C . LYS B 1 140 ? 10.461 -3.891 20.578 1 55.28 140 LYS B C 1
ATOM 3058 O O . LYS B 1 140 ? 10.992 -4.273 19.531 1 55.28 140 LYS B O 1
ATOM 3063 N N . THR B 1 141 ? 9.438 -3.111 20.391 1 54.97 141 THR B N 1
ATOM 3064 C CA . THR B 1 141 ? 9.453 -1.923 19.547 1 54.97 141 THR B CA 1
ATOM 3065 C C . THR B 1 141 ? 9.414 -0.655 20.391 1 54.97 141 THR B C 1
ATOM 3067 O O . THR B 1 141 ? 8.898 -0.671 21.516 1 54.97 141 THR B O 1
ATOM 3070 N N . ARG B 1 142 ? 10.453 0.304 20.109 1 57.84 142 ARG B N 1
ATOM 3071 C CA . ARG B 1 142 ? 10.508 1.463 21 1 57.84 142 ARG B CA 1
ATOM 3072 C C . ARG B 1 142 ? 9.797 2.658 20.391 1 57.84 142 ARG B C 1
ATOM 3074 O O . ARG B 1 142 ? 9.664 2.75 19.156 1 57.84 142 ARG B O 1
ATOM 3081 N N . THR B 1 143 ? 8.984 3.227 21.094 1 57.56 143 THR B N 1
ATOM 3082 C CA . THR B 1 143 ? 8.453 4.547 20.781 1 57.56 143 THR B CA 1
ATOM 3083 C C . THR B 1 143 ? 9.336 5.645 21.375 1 57.56 143 THR B C 1
ATOM 3085 O O . THR B 1 143 ? 10 5.434 22.391 1 57.56 143 THR B O 1
ATOM 3088 N N . THR B 1 144 ? 9.852 6.602 20.547 1 54.31 144 THR B N 1
ATOM 3089 C CA . THR B 1 144 ? 10.578 7.742 21.094 1 54.31 144 THR B CA 1
ATOM 3090 C C . THR B 1 144 ? 9.711 9 21.078 1 54.31 144 THR B C 1
ATOM 3092 O O . THR B 1 144 ? 8.727 9.07 20.344 1 54.31 144 THR B O 1
ATOM 3095 N N . ALA B 1 145 ? 10.023 9.914 22.109 1 51.59 145 ALA B N 1
ATOM 3096 C CA . ALA B 1 145 ? 9.352 11.211 22.203 1 51.59 145 ALA B CA 1
ATOM 3097 C C . ALA B 1 145 ? 9.516 12.008 20.906 1 51.59 145 ALA B C 1
ATOM 3099 O O . ALA B 1 145 ? 10.578 11.961 20.281 1 51.59 145 ALA B O 1
ATOM 3100 N N . LEU B 1 146 ? 8.375 12.547 20.406 1 53.47 146 LEU B N 1
ATOM 3101 C CA . LEU B 1 146 ? 8.219 13.359 19.203 1 53.47 146 LEU B CA 1
ATOM 3102 C C . LEU B 1 146 ? 9.18 14.539 19.219 1 53.47 146 LEU B C 1
ATOM 3104 O O . LEU B 1 146 ? 9.375 15.172 20.266 1 53.47 146 LEU B O 1
ATOM 3108 N N . HIS B 1 147 ? 9.898 14.727 18.125 1 55.12 147 HIS B N 1
ATOM 3109 C CA . HIS B 1 147 ? 10.617 15.984 17.953 1 55.12 147 HIS B CA 1
ATOM 3110 C C . HIS B 1 147 ? 9.688 17.078 17.422 1 55.12 147 HIS B C 1
ATOM 3112 O O . HIS B 1 147 ? 8.805 16.812 16.609 1 55.12 147 HIS B O 1
ATOM 3118 N N . PRO B 1 148 ? 9.75 18.359 17.922 1 52.47 148 PRO B N 1
ATOM 3119 C CA . PRO B 1 148 ? 8.945 19.531 17.594 1 52.47 148 PRO B CA 1
ATOM 3120 C C . PRO B 1 148 ? 8.812 19.75 16.078 1 52.47 148 PRO B C 1
ATOM 3122 O O . PRO B 1 148 ? 7.754 20.188 15.609 1 52.47 148 PRO B O 1
ATOM 3125 N N . GLN B 1 149 ? 9.758 19.547 15.25 1 51.91 149 GLN B N 1
ATOM 3126 C CA . GLN B 1 149 ? 9.734 19.891 13.836 1 51.91 149 GLN B CA 1
ATOM 3127 C C . GLN B 1 149 ? 8.789 18.984 13.055 1 51.91 149 GLN B C 1
ATOM 3129 O O . GLN B 1 149 ? 8.172 19.422 12.078 1 51.91 149 GLN B O 1
ATOM 3134 N N . SER B 1 150 ? 8.578 17.766 13.469 1 57.12 150 SER B N 1
ATOM 3135 C CA . SER B 1 150 ? 7.676 16.844 12.805 1 57.12 150 SER B CA 1
ATOM 3136 C C . SER B 1 150 ? 6.223 17.266 12.961 1 57.12 150 SER B C 1
ATOM 3138 O O . SER B 1 150 ? 5.391 16.984 12.094 1 57.12 150 SER B O 1
ATOM 3140 N N . ASP B 1 151 ? 6.074 18.219 13.867 1 64.5 151 ASP B N 1
ATOM 3141 C CA . ASP B 1 151 ? 4.707 18.609 14.195 1 64.5 151 ASP B CA 1
ATOM 3142 C C . ASP B 1 151 ? 4.152 19.594 13.164 1 64.5 151 ASP B C 1
ATOM 3144 O O . ASP B 1 151 ? 2.998 19.469 12.75 1 64.5 151 ASP B O 1
ATOM 3148 N N . GLY B 1 152 ? 5.016 20.438 12.656 1 71.12 152 GLY B N 1
ATOM 3149 C CA . GLY B 1 152 ? 4.527 21.391 11.672 1 71.12 152 GLY B CA 1
ATOM 3150 C C . GLY B 1 152 ? 4.172 20.75 10.344 1 71.12 152 GLY B C 1
ATOM 3151 O O . GLY B 1 152 ? 3.143 21.078 9.75 1 71.12 152 GLY B O 1
ATOM 3152 N N . MET B 1 153 ? 4.891 19.812 9.906 1 76.69 153 MET B N 1
ATOM 3153 C CA . MET B 1 153 ? 4.652 19.141 8.633 1 76.69 153 MET B CA 1
ATOM 3154 C C . MET B 1 153 ? 3.377 18.297 8.695 1 76.69 153 MET B C 1
ATOM 3156 O O . MET B 1 153 ? 2.586 18.297 7.75 1 76.69 153 MET B O 1
ATOM 3160 N N . ALA B 1 154 ? 3.256 17.641 9.805 1 81.12 154 ALA B N 1
ATOM 3161 C CA . ALA B 1 154 ? 2.057 16.828 9.992 1 81.12 154 ALA B CA 1
ATOM 3162 C C . ALA B 1 154 ? 0.8 17.703 9.969 1 81.12 154 ALA B C 1
ATOM 3164 O O . ALA B 1 154 ? -0.206 17.328 9.359 1 81.12 154 ALA B O 1
ATOM 3165 N N . GLU B 1 155 ? 0.9 18.859 10.617 1 82.5 155 GLU B N 1
ATOM 3166 C CA . GLU B 1 155 ? -0.234 19.766 10.664 1 82.5 155 GLU B CA 1
ATOM 3167 C C . GLU B 1 155 ? -0.587 20.297 9.273 1 82.5 155 GLU B C 1
ATOM 3169 O O . GLU B 1 155 ? -1.763 20.344 8.906 1 82.5 155 GLU B O 1
ATOM 3174 N N . ARG B 1 156 ? 0.363 20.641 8.523 1 83.94 156 ARG B N 1
ATOM 3175 C CA . ARG B 1 156 ? 0.133 21.141 7.172 1 83.94 156 ARG B CA 1
ATOM 3176 C C . ARG B 1 156 ? -0.462 20.047 6.285 1 83.94 156 ARG B C 1
ATOM 3178 O O . ARG B 1 156 ? -1.387 20.312 5.512 1 83.94 156 ARG B O 1
ATOM 3185 N N . PHE B 1 157 ? 0.129 18.969 6.398 1 90.19 157 PHE B N 1
ATOM 3186 C CA . PHE B 1 157 ? -0.398 17.844 5.633 1 90.19 157 PHE B CA 1
ATOM 3187 C C . PHE B 1 157 ? -1.863 17.594 5.969 1 90.19 157 PHE B C 1
ATOM 3189 O O . PHE B 1 157 ? -2.691 17.422 5.074 1 90.19 157 PHE B O 1
ATOM 3196 N N . ASN B 1 158 ? -2.17 17.609 7.246 1 89.38 158 ASN B N 1
ATOM 3197 C CA . ASN B 1 158 ? -3.531 17.344 7.707 1 89.38 158 ASN B CA 1
ATOM 3198 C C . ASN B 1 158 ? -4.504 18.406 7.18 1 89.38 158 ASN B C 1
ATOM 3200 O O . ASN B 1 158 ? -5.605 18.062 6.734 1 89.38 158 ASN B O 1
ATOM 3204 N N . ARG B 1 159 ? -4.09 19.578 7.199 1 87.31 159 ARG B N 1
ATOM 3205 C CA . ARG B 1 159 ? -4.922 20.656 6.656 1 87.31 159 ARG B CA 1
ATOM 3206 C C . ARG B 1 159 ? -5.152 20.469 5.16 1 87.31 159 ARG B C 1
ATOM 3208 O O . ARG B 1 159 ? -6.27 20.641 4.672 1 87.31 159 ARG B O 1
ATOM 3215 N N . THR B 1 160 ? -4.125 20.109 4.535 1 87.56 160 THR B N 1
ATOM 3216 C CA . THR B 1 160 ? -4.188 19.969 3.084 1 87.56 160 THR B CA 1
ATOM 3217 C C . THR B 1 160 ? -5.098 18.812 2.693 1 87.56 160 THR B C 1
ATOM 3219 O O . THR B 1 160 ? -5.922 18.938 1.784 1 87.56 160 THR B O 1
ATOM 3222 N N . ILE B 1 161 ? -4.965 17.703 3.326 1 90.38 161 ILE B N 1
ATOM 3223 C CA . ILE B 1 161 ? -5.793 16.547 2.99 1 90.38 161 ILE B CA 1
ATOM 3224 C C . ILE B 1 161 ? -7.254 16.859 3.299 1 90.38 161 ILE B C 1
ATOM 3226 O O . ILE B 1 161 ? -8.148 16.5 2.521 1 90.38 161 ILE B O 1
ATOM 3230 N N . LEU B 1 162 ? -7.504 17.516 4.375 1 87.88 162 LEU B N 1
ATOM 3231 C CA . LEU B 1 162 ? -8.875 17.859 4.734 1 87.88 162 LEU B CA 1
ATOM 3232 C C . LEU B 1 162 ? -9.469 18.828 3.719 1 87.88 162 LEU B C 1
ATOM 3234 O O . LEU B 1 162 ? -10.625 18.688 3.314 1 87.88 162 LEU B O 1
ATOM 3238 N N . ASN B 1 163 ? -8.688 19.781 3.375 1 83.81 163 ASN B N 1
ATOM 3239 C CA . ASN B 1 163 ? -9.148 20.719 2.355 1 83.81 163 ASN B CA 1
ATOM 3240 C C . ASN B 1 163 ? -9.445 20.016 1.035 1 83.81 163 ASN B C 1
ATOM 3242 O O . ASN B 1 163 ? -10.43 20.328 0.369 1 83.81 163 ASN B O 1
ATOM 3246 N N . SER B 1 164 ? -8.586 19.141 0.685 1 82.5 164 SER B N 1
ATOM 3247 C CA . SER B 1 164 ? -8.758 18.391 -0.554 1 82.5 164 SER B CA 1
ATOM 3248 C C . SER B 1 164 ? -10.023 17.547 -0.513 1 82.5 164 SER B C 1
ATOM 3250 O O . SER B 1 164 ? -10.719 17.406 -1.521 1 82.5 164 SER B O 1
ATOM 3252 N N . LEU B 1 165 ? -10.281 16.984 0.609 1 82 165 LEU B N 1
ATOM 3253 C CA . LEU B 1 165 ? -11.445 16.125 0.753 1 82 165 LEU B CA 1
ATOM 3254 C C . LEU B 1 165 ? -12.734 16.953 0.772 1 82 165 LEU B C 1
ATOM 3256 O O . LEU B 1 165 ? -13.781 16.484 0.309 1 82 165 LEU B O 1
ATOM 3260 N N . SER B 1 166 ? -12.625 18.078 1.341 1 76.75 166 SER B N 1
ATOM 3261 C CA . SER B 1 166 ? -13.781 18.953 1.379 1 76.75 166 SER B CA 1
ATOM 3262 C C . SER B 1 166 ? -14.172 19.422 -0.022 1 76.75 166 SER B C 1
ATOM 3264 O O . SER B 1 166 ? -15.352 19.641 -0.304 1 76.75 166 SER B O 1
ATOM 3266 N N . LEU B 1 167 ? -13.219 19.625 -0.831 1 64.19 167 LEU B N 1
ATOM 3267 C CA . LEU B 1 167 ? -13.445 20.062 -2.203 1 64.19 167 LEU B CA 1
ATOM 3268 C C . LEU B 1 167 ? -14.109 18.953 -3.021 1 64.19 167 LEU B C 1
ATOM 3270 O O . LEU B 1 167 ? -14.836 19.234 -3.977 1 64.19 167 LEU B O 1
ATOM 3274 N N . LEU B 1 168 ? -13.68 17.797 -2.658 1 60.69 168 LEU B N 1
ATOM 3275 C CA . LEU B 1 168 ? -14.242 16.641 -3.354 1 60.69 168 LEU B CA 1
ATOM 3276 C C . LEU B 1 168 ? -15.648 16.344 -2.863 1 60.69 168 LEU B C 1
ATOM 3278 O O . LEU B 1 168 ? -16.453 15.734 -3.582 1 60.69 168 LEU B O 1
ATOM 3282 N N . LEU B 1 169 ? -15.984 16.766 -1.667 1 56.5 169 LEU B N 1
ATOM 3283 C CA . LEU B 1 169 ? -17.234 16.438 -0.981 1 56.5 169 LEU B CA 1
ATOM 3284 C C . LEU B 1 169 ? -18.391 17.25 -1.55 1 56.5 169 LEU B C 1
ATOM 3286 O O . LEU B 1 169 ? -19.156 17.859 -0.798 1 56.5 169 LEU B O 1
ATOM 3290 N N . SER B 1 170 ? -18.281 17.578 -2.734 1 51.75 170 SER B N 1
ATOM 3291 C CA . SER B 1 170 ? -19.453 18.328 -3.143 1 51.75 170 SER B CA 1
ATOM 3292 C C . SER B 1 170 ? -20.734 17.719 -2.566 1 51.75 170 SER B C 1
ATOM 3294 O O . SER B 1 170 ? -21.516 18.406 -1.902 1 51.75 170 SER B O 1
ATOM 3296 N N . SER B 1 171 ? -21.453 16.703 -3.383 1 51.97 171 SER B N 1
ATOM 3297 C CA . SER B 1 171 ? -22.844 16.359 -3.123 1 51.97 171 SER B CA 1
ATOM 3298 C C . SER B 1 171 ? -22.969 15.273 -2.059 1 51.97 171 SER B C 1
ATOM 3300 O O . SER B 1 171 ? -23.922 15.273 -1.271 1 51.97 171 SER B O 1
ATOM 3302 N N . ASN B 1 172 ? -22.078 14.242 -2.045 1 57.25 172 ASN B N 1
ATOM 3303 C CA . ASN B 1 172 ? -22.234 13.203 -1.032 1 57.25 172 ASN B CA 1
ATOM 3304 C C . ASN B 1 172 ? -20.938 12.969 -0.267 1 57.25 172 ASN B C 1
ATOM 3306 O O . ASN B 1 172 ? -20 12.383 -0.806 1 57.25 172 ASN B O 1
ATOM 3310 N N . GLN B 1 173 ? -20.734 13.539 0.999 1 69.62 173 GLN B N 1
ATOM 3311 C CA . GLN B 1 173 ? -19.594 13.547 1.905 1 69.62 173 GLN B CA 1
ATOM 3312 C C . GLN B 1 173 ? -19.281 12.148 2.41 1 69.62 173 GLN B C 1
ATOM 3314 O O . GLN B 1 173 ? -18.328 11.953 3.174 1 69.62 173 GLN B O 1
ATOM 3319 N N . GLU B 1 174 ? -19.969 11.18 1.74 1 83.44 174 GLU B N 1
ATOM 3320 C CA . GLU B 1 174 ? -19.844 9.859 2.344 1 83.44 174 GLU B CA 1
ATOM 3321 C C . GLU B 1 174 ? -18.844 8.992 1.577 1 83.44 174 GLU B C 1
ATOM 3323 O O . GLU B 1 174 ? -18.656 7.816 1.894 1 83.44 174 GLU B O 1
ATOM 3328 N N . ASP B 1 175 ? -18.125 9.602 0.616 1 85.56 175 ASP B N 1
ATOM 3329 C CA . ASP B 1 175 ? -17.172 8.781 -0.123 1 85.56 175 ASP B CA 1
ATOM 3330 C C . ASP B 1 175 ? -15.758 9.359 -0.034 1 85.56 175 ASP B C 1
ATOM 3332 O O . ASP B 1 175 ? -14.922 9.117 -0.909 1 85.56 175 ASP B O 1
ATOM 3336 N N . TRP B 1 176 ? -15.539 10.109 1.069 1 88.06 176 TRP B N 1
ATOM 3337 C CA . TRP B 1 176 ? -14.25 10.781 1.219 1 88.06 176 TRP B CA 1
ATOM 3338 C C . TRP B 1 176 ? -13.109 9.781 1.236 1 88.06 176 TRP B C 1
ATOM 3340 O O . TRP B 1 176 ? -12 10.078 0.776 1 88.06 176 TRP B O 1
ATOM 3350 N N . ASP B 1 177 ? -13.328 8.609 1.811 1 90.75 177 ASP B N 1
ATOM 3351 C CA . ASP B 1 177 ? -12.266 7.625 1.944 1 90.75 177 ASP B CA 1
ATOM 3352 C C . ASP B 1 177 ? -11.859 7.062 0.583 1 90.75 177 ASP B C 1
ATOM 3354 O O . ASP B 1 177 ? -10.719 6.641 0.395 1 90.75 177 ASP B O 1
ATOM 3358 N N . LYS B 1 178 ? -12.734 7.152 -0.42 1 86.5 178 LYS B N 1
ATOM 3359 C CA . LYS B 1 178 ? -12.414 6.676 -1.765 1 86.5 178 LYS B CA 1
ATOM 3360 C C . LYS B 1 178 ? -11.57 7.695 -2.521 1 86.5 178 LYS B C 1
ATOM 3362 O O . LYS B 1 178 ? -10.992 7.375 -3.562 1 86.5 178 LYS B O 1
ATOM 3367 N N . LYS B 1 179 ? -11.453 8.836 -2.02 1 84.44 179 LYS B N 1
ATOM 3368 C CA . LYS B 1 179 ? -10.719 9.906 -2.695 1 84.44 179 LYS B CA 1
ATOM 3369 C C . LYS B 1 179 ? -9.305 10.039 -2.15 1 84.44 179 LYS B C 1
ATOM 3371 O O . LYS B 1 179 ? -8.445 10.672 -2.77 1 84.44 179 LYS B O 1
ATOM 3376 N N . LEU B 1 180 ? -9.039 9.406 -1.051 1 91.25 180 LEU B N 1
ATOM 3377 C CA . LEU B 1 180 ? -7.746 9.516 -0.379 1 91.25 180 LEU B CA 1
ATOM 3378 C C . LEU B 1 180 ? -6.617 9.062 -1.295 1 91.25 180 LEU B C 1
ATOM 3380 O O . LEU B 1 180 ? -5.574 9.711 -1.378 1 91.25 180 LEU B O 1
ATOM 3384 N N . PRO B 1 181 ? -6.898 7.969 -2.018 1 90.44 181 PRO B N 1
ATOM 3385 C CA . PRO B 1 181 ? -5.812 7.492 -2.877 1 90.44 181 PRO B CA 1
ATOM 3386 C C . PRO B 1 181 ? -5.406 8.516 -3.936 1 90.44 181 PRO B C 1
ATOM 3388 O O . PRO B 1 181 ? -4.227 8.617 -4.285 1 90.44 181 PRO B O 1
ATOM 3391 N N . PHE B 1 182 ? -6.305 9.273 -4.391 1 84.62 182 PHE B N 1
ATOM 3392 C CA . PHE B 1 182 ? -6.004 10.312 -5.375 1 84.62 182 PHE B CA 1
ATOM 3393 C C . PHE B 1 182 ? -5.113 11.391 -4.77 1 84.62 182 PHE B C 1
ATOM 3395 O O . PHE B 1 182 ? -4.109 11.781 -5.375 1 84.62 182 PHE B O 1
ATOM 3402 N N . PHE B 1 183 ? -5.531 11.82 -3.695 1 88.62 183 PHE B N 1
ATOM 3403 C CA . PHE B 1 183 ? -4.762 12.828 -2.984 1 88.62 183 PHE B CA 1
ATOM 3404 C C .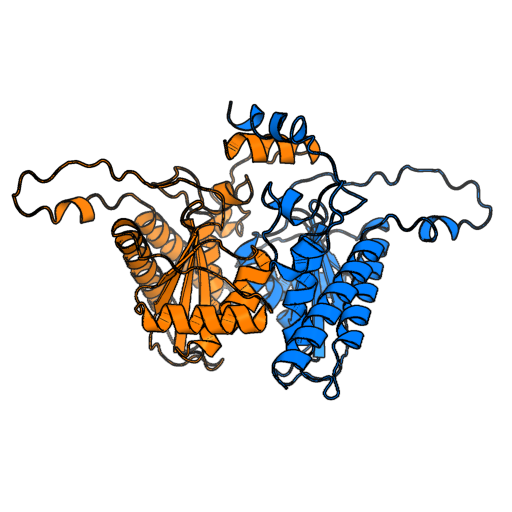 PHE B 1 183 ? -3.334 12.359 -2.746 1 88.62 183 PHE B C 1
ATOM 3406 O O . PHE B 1 183 ? -2.379 13.102 -2.973 1 88.62 183 PHE B O 1
ATOM 3413 N N . LEU B 1 184 ? -3.197 11.156 -2.295 1 93 184 LEU B N 1
ATOM 3414 C CA . LEU B 1 184 ? -1.887 10.609 -1.96 1 93 184 LEU B CA 1
ATOM 3415 C C . LEU B 1 184 ? -1.018 10.477 -3.207 1 93 184 LEU B C 1
ATOM 3417 O O . LEU B 1 184 ? 0.19 10.719 -3.154 1 93 184 LEU B O 1
ATOM 3421 N N . LEU B 1 185 ? -1.627 10.031 -4.27 1 90.06 185 LEU B N 1
ATOM 3422 C CA . LEU B 1 185 ? -0.892 9.914 -5.523 1 90.06 185 LEU B CA 1
ATOM 3423 C C . LEU B 1 185 ? -0.291 11.25 -5.93 1 90.06 185 LEU B C 1
ATOM 3425 O O . LEU B 1 185 ? 0.881 11.328 -6.305 1 90.06 185 LEU B O 1
ATOM 3429 N N . VAL B 1 186 ? -1.054 12.281 -5.832 1 87 186 VAL B N 1
ATOM 3430 C CA . VAL B 1 186 ? -0.581 13.625 -6.168 1 87 186 VAL B CA 1
ATOM 3431 C C . VAL B 1 186 ? 0.521 14.039 -5.195 1 87 186 VAL B C 1
ATOM 3433 O O . VAL B 1 186 ? 1.573 14.531 -5.617 1 87 186 VAL B O 1
ATOM 3436 N N . TYR B 1 187 ? 0.283 13.844 -4.004 1 90.62 187 TYR B N 1
ATOM 3437 C CA . TYR B 1 187 ? 1.249 14.242 -2.986 1 90.62 187 TYR B CA 1
ATOM 3438 C C . TYR B 1 187 ? 2.584 13.539 -3.199 1 90.62 187 TYR B C 1
ATOM 3440 O O . TYR B 1 187 ? 3.641 14.172 -3.156 1 90.62 187 TYR B O 1
ATOM 3448 N N . ARG B 1 188 ? 2.555 12.211 -3.383 1 92.12 188 ARG B N 1
ATOM 3449 C CA . ARG B 1 188 ? 3.756 11.398 -3.531 1 92.12 188 ARG B CA 1
ATOM 3450 C C . ARG B 1 188 ? 4.555 11.82 -4.758 1 92.12 188 ARG B C 1
ATOM 3452 O O . ARG B 1 188 ? 5.75 11.523 -4.859 1 92.12 188 ARG B O 1
ATOM 3459 N N . SER B 1 189 ? 3.865 12.43 -5.668 1 89.62 189 SER B N 1
ATOM 3460 C CA . SER B 1 189 ? 4.496 12.797 -6.93 1 89.62 189 SER B CA 1
ATOM 3461 C C . SER B 1 189 ? 4.934 14.258 -6.922 1 89.62 189 SER B C 1
ATOM 3463 O O . SER B 1 189 ? 5.492 14.75 -7.906 1 89.62 189 SER B O 1
ATOM 3465 N N . THR B 1 190 ? 4.664 14.938 -5.875 1 88.56 190 THR B N 1
ATOM 3466 C CA . THR B 1 190 ? 4.969 16.359 -5.785 1 88.56 190 THR B CA 1
ATOM 3467 C C . THR B 1 190 ? 6.305 16.578 -5.074 1 88.56 190 THR B C 1
ATOM 3469 O O . THR B 1 190 ? 6.562 15.984 -4.027 1 88.56 190 THR B O 1
ATOM 3472 N N . VAL B 1 191 ? 7.094 17.469 -5.633 1 87.69 191 VAL B N 1
ATOM 3473 C CA . VAL B 1 191 ? 8.398 17.766 -5.059 1 87.69 191 VAL B CA 1
ATOM 3474 C C . VAL B 1 191 ? 8.227 18.469 -3.711 1 87.69 191 VAL B C 1
ATOM 3476 O O . VAL B 1 191 ? 7.453 19.422 -3.596 1 87.69 191 VAL B O 1
ATOM 3479 N N . HIS B 1 192 ? 8.836 17.859 -2.793 1 85.69 192 HIS B N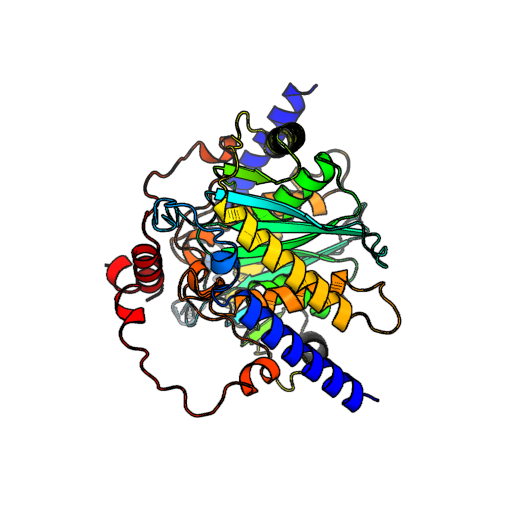 1
ATOM 3480 C CA . HIS B 1 192 ? 8.836 18.438 -1.454 1 85.69 192 HIS B CA 1
ATOM 3481 C C . HIS B 1 192 ? 10.016 19.391 -1.269 1 85.69 192 HIS B C 1
ATOM 3483 O O . HIS B 1 192 ? 11.156 19.047 -1.562 1 85.69 192 HIS B O 1
ATOM 3489 N N . GLU B 1 193 ? 9.766 20.562 -0.735 1 81.44 193 GLU B N 1
ATOM 3490 C CA . GLU B 1 193 ? 10.797 21.594 -0.584 1 81.44 193 GLU B CA 1
ATOM 3491 C C . GLU B 1 193 ? 11.875 21.141 0.402 1 81.44 193 GLU B C 1
ATOM 3493 O O . GLU B 1 193 ? 13.047 21.484 0.234 1 81.44 193 GLU B O 1
ATOM 3498 N N . THR B 1 194 ? 11.453 20.438 1.42 1 77.38 194 THR B N 1
ATOM 3499 C CA . THR B 1 194 ? 12.375 20 2.463 1 77.38 194 THR B CA 1
ATOM 3500 C C . THR B 1 194 ? 13.469 19.109 1.878 1 77.38 194 THR B C 1
ATOM 3502 O O . THR B 1 194 ? 14.633 19.219 2.27 1 77.38 194 THR B O 1
ATOM 3505 N N . THR B 1 195 ? 13.164 18.234 0.862 1 81.69 195 THR B N 1
ATOM 3506 C CA . THR B 1 195 ? 14.117 17.25 0.349 1 81.69 195 THR B CA 1
ATOM 3507 C C . THR B 1 195 ? 14.594 17.641 -1.047 1 81.69 195 THR B C 1
ATOM 3509 O O . THR B 1 195 ? 15.617 17.141 -1.517 1 81.69 195 THR B O 1
ATOM 3512 N N . GLY B 1 196 ? 13.805 18.453 -1.678 1 85.5 196 GLY B N 1
ATOM 3513 C CA . GLY B 1 196 ? 14.086 18.797 -3.064 1 85.5 196 GLY B CA 1
ATOM 3514 C C . GLY B 1 196 ? 13.625 17.734 -4.039 1 85.5 196 GLY B C 1
ATOM 3515 O O . GLY B 1 196 ? 13.844 17.844 -5.25 1 85.5 196 GLY B O 1
ATOM 3516 N N . TYR B 1 197 ? 13.078 16.672 -3.572 1 88.12 197 TYR B N 1
ATOM 3517 C CA . TYR B 1 197 ? 12.547 15.562 -4.352 1 88.12 197 TYR B CA 1
ATOM 3518 C C . TYR B 1 197 ? 11.125 15.219 -3.926 1 88.12 197 TYR B C 1
ATOM 3520 O O . TYR B 1 197 ? 10.695 15.578 -2.826 1 88.12 197 TYR B O 1
ATOM 3528 N N . SER B 1 198 ? 10.422 14.625 -4.867 1 90.25 198 SER B N 1
ATOM 3529 C CA . SER B 1 198 ? 9.148 14.062 -4.434 1 90.25 198 SER B CA 1
ATOM 3530 C C . SER B 1 198 ? 9.359 12.844 -3.537 1 90.25 198 SER B C 1
ATOM 3532 O O . SER B 1 198 ? 10.398 12.188 -3.605 1 90.25 198 SER B O 1
ATOM 3534 N N . PRO B 1 199 ? 8.359 12.57 -2.715 1 92.88 199 PRO B N 1
ATOM 3535 C CA . PRO B 1 199 ? 8.461 11.352 -1.909 1 92.88 199 PRO B CA 1
ATOM 3536 C C . PRO B 1 199 ? 8.703 10.102 -2.754 1 92.88 199 PRO B C 1
ATOM 3538 O O . PRO B 1 199 ? 9.477 9.227 -2.363 1 92.88 199 PRO B O 1
ATOM 3541 N N . SER B 1 200 ? 8.086 10.008 -3.92 1 92.31 200 SER B N 1
ATOM 3542 C CA . SER B 1 200 ? 8.297 8.859 -4.797 1 92.31 200 SER B CA 1
ATOM 3543 C C . SER B 1 200 ? 9.734 8.805 -5.305 1 92.31 200 SER B C 1
ATOM 3545 O O . SER B 1 200 ? 10.328 7.73 -5.395 1 92.31 200 SER B O 1
ATOM 3547 N N . GLN B 1 201 ? 10.242 9.922 -5.641 1 88.69 201 GLN B N 1
ATOM 3548 C CA . GLN B 1 201 ? 11.633 9.961 -6.074 1 88.69 201 GLN B CA 1
ATOM 3549 C C . GLN B 1 201 ? 12.57 9.531 -4.953 1 88.69 201 GLN B C 1
ATOM 3551 O O . GLN B 1 201 ? 13.555 8.828 -5.199 1 88.69 201 GLN B O 1
ATOM 3556 N N . MET B 1 202 ? 12.234 10.016 -3.797 1 88.12 202 MET B N 1
ATOM 3557 C CA . MET B 1 202 ? 13.055 9.656 -2.646 1 88.12 202 MET B CA 1
ATOM 3558 C C . MET B 1 202 ? 12.977 8.156 -2.373 1 88.12 202 MET B C 1
ATOM 3560 O O . MET B 1 202 ? 13.969 7.539 -1.978 1 88.12 202 MET B O 1
ATOM 3564 N N . LEU B 1 203 ? 11.82 7.594 -2.602 1 90.12 203 LEU B N 1
ATOM 3565 C CA . LEU B 1 203 ? 11.586 6.211 -2.191 1 90.12 203 LEU B CA 1
ATOM 3566 C C . LEU B 1 203 ? 11.938 5.242 -3.316 1 90.12 203 LEU B C 1
ATOM 3568 O O . LEU B 1 203 ? 12.562 4.207 -3.078 1 90.12 203 LEU B O 1
ATOM 3572 N N . PHE B 1 204 ? 11.5 5.551 -4.516 1 88.06 204 PHE B N 1
ATOM 3573 C CA . PHE B 1 204 ? 11.625 4.605 -5.617 1 88.06 204 PHE B CA 1
ATOM 3574 C C . PHE B 1 204 ? 12.773 4.992 -6.539 1 88.06 204 PHE B C 1
ATOM 3576 O O . PHE B 1 204 ? 13.18 4.207 -7.395 1 88.06 204 PHE B O 1
ATOM 3583 N N . GLY B 1 205 ? 13.273 6.156 -6.441 1 82.06 205 GLY B N 1
ATOM 3584 C CA . GLY B 1 205 ? 14.344 6.621 -7.309 1 82.06 205 GLY B CA 1
ATOM 3585 C C . GLY B 1 205 ? 13.844 7.184 -8.625 1 82.06 205 GLY B C 1
ATOM 3586 O O . GLY B 1 205 ? 14.641 7.504 -9.508 1 82.06 205 GLY B O 1
ATOM 3587 N N . HIS B 1 206 ? 12.547 7.199 -8.719 1 81.88 206 HIS B N 1
ATOM 3588 C CA . HIS B 1 206 ? 11.992 7.746 -9.953 1 81.88 206 HIS B CA 1
ATOM 3589 C C . HIS B 1 206 ? 10.641 8.414 -9.703 1 81.88 206 HIS B C 1
ATOM 3591 O O . HIS B 1 206 ? 10.039 8.219 -8.641 1 81.88 206 HIS B O 1
ATOM 3597 N N . LYS B 1 207 ? 10.211 9.188 -10.703 1 84.31 207 LYS B N 1
ATOM 3598 C CA . LYS B 1 207 ? 8.906 9.836 -10.648 1 84.31 207 LYS B CA 1
ATOM 3599 C C . LYS B 1 207 ? 7.789 8.852 -10.977 1 84.31 207 LYS B C 1
ATOM 3601 O O . LYS B 1 207 ? 7.965 7.965 -11.82 1 84.31 207 LYS B O 1
ATOM 3606 N N . LEU B 1 208 ? 6.691 9.047 -10.328 1 87.25 208 LEU B N 1
ATOM 3607 C CA . LEU B 1 208 ? 5.516 8.242 -10.641 1 87.25 208 LEU B CA 1
ATOM 3608 C C . LEU B 1 208 ? 4.879 8.68 -11.953 1 87.25 208 LEU B C 1
ATOM 3610 O O . LEU B 1 208 ? 4.82 9.875 -12.25 1 87.25 208 LEU B O 1
ATOM 3614 N N . ARG B 1 209 ? 4.488 7.695 -12.672 1 80.25 209 ARG B N 1
ATOM 3615 C CA . ARG B 1 209 ? 3.648 8.008 -13.82 1 80.25 209 ARG B CA 1
ATOM 3616 C C . ARG B 1 209 ? 2.225 8.336 -13.391 1 80.25 209 ARG B C 1
ATOM 3618 O O . ARG B 1 209 ? 1.577 7.547 -12.703 1 80.25 209 ARG B O 1
ATOM 3625 N N . LEU B 1 210 ? 1.887 9.531 -13.742 1 77.31 210 LEU B N 1
ATOM 3626 C CA . LEU B 1 210 ? 0.563 10 -13.352 1 77.31 210 LEU B CA 1
ATOM 3627 C C . LEU B 1 210 ? -0.415 9.898 -14.523 1 77.31 210 LEU B C 1
ATOM 3629 O O . LEU B 1 210 ? -0.001 9.859 -15.68 1 77.31 210 LEU B O 1
ATOM 3633 N N . PRO B 1 211 ? -1.581 9.648 -14.18 1 66.62 211 PRO B N 1
ATOM 3634 C CA . PRO B 1 211 ? -2.564 9.727 -15.258 1 66.62 211 PRO B CA 1
ATOM 3635 C C . PRO B 1 211 ? -2.436 11 -16.094 1 66.62 211 PRO B C 1
ATOM 3637 O O . PRO B 1 211 ? -2.02 12.039 -15.562 1 66.62 211 PRO B O 1
ATOM 3640 N N . ALA B 1 212 ? -2.07 10.727 -17.5 1 53.16 212 ALA B N 1
ATOM 3641 C CA . ALA B 1 212 ? -1.798 11.781 -18.469 1 53.16 212 ALA B CA 1
ATOM 3642 C C . ALA B 1 212 ? -2.371 13.117 -18 1 53.16 212 ALA B C 1
ATOM 3644 O O . ALA B 1 212 ? -1.745 14.164 -18.188 1 53.16 212 ALA B O 1
ATOM 3645 N N . ASP B 1 213 ? -3.508 13.016 -17.734 1 49.66 213 ASP B N 1
ATOM 3646 C CA . ASP B 1 213 ? -4.016 14.352 -17.438 1 49.66 213 ASP B CA 1
ATOM 3647 C C . ASP B 1 213 ? -3.289 14.961 -16.234 1 49.66 213 ASP B C 1
ATOM 3649 O O . ASP B 1 213 ? -3.328 16.172 -16.031 1 49.66 213 ASP B O 1
ATOM 3653 N N . LEU B 1 214 ? -2.783 13.992 -15.477 1 49.78 214 LEU B N 1
ATOM 3654 C CA . LEU B 1 214 ? -1.912 14.562 -14.453 1 49.78 214 LEU B CA 1
ATOM 3655 C C . LEU B 1 214 ? -0.539 14.883 -15.031 1 49.78 214 LEU B C 1
ATOM 3657 O O . LEU B 1 214 ? 0.216 15.664 -14.445 1 49.78 214 LEU B O 1
ATOM 3661 N N . LEU B 1 215 ? -0.05 13.969 -16.062 1 44.28 215 LEU B N 1
ATOM 3662 C CA . LEU B 1 215 ? 1.233 14.062 -16.734 1 44.28 215 LEU B CA 1
ATOM 3663 C C . LEU B 1 215 ? 1.319 15.344 -17.562 1 44.28 215 LEU B C 1
ATOM 3665 O O . LEU B 1 215 ? 2.354 15.625 -18.172 1 44.28 215 LEU B O 1
ATOM 3669 N N . LEU B 1 216 ? 0.427 16 -17.938 1 38.53 216 LEU B N 1
ATOM 3670 C CA . LEU B 1 216 ? 0.883 17.031 -18.859 1 38.53 216 LEU B CA 1
ATOM 3671 C C . LEU B 1 216 ? 2.303 17.469 -18.531 1 38.53 216 LEU B C 1
ATOM 3673 O O . LEU B 1 216 ? 2.898 18.266 -19.25 1 38.53 216 LEU B O 1
ATOM 3677 N N . SER B 1 217 ? 2.812 17.266 -17.297 1 33.59 217 SER B N 1
ATOM 3678 C CA . SER B 1 217 ? 4.195 17.734 -17.25 1 33.59 217 SER B CA 1
ATOM 3679 C C . SER B 1 217 ? 5.176 16.562 -17.359 1 33.59 217 SER B C 1
ATOM 3681 O O . SER B 1 217 ? 5.469 15.898 -16.375 1 33.59 217 SER B O 1
ATOM 3683 N N . ARG B 1 218 ? 5.281 15.656 -18.312 1 34.31 218 ARG B N 1
ATOM 3684 C CA . ARG B 1 218 ? 5.93 14.383 -18.625 1 34.31 218 ARG B CA 1
ATOM 3685 C C . ARG B 1 218 ? 7.43 14.461 -18.359 1 34.31 218 ARG B C 1
ATOM 3687 O O . ARG B 1 218 ? 8.141 15.25 -18.984 1 34.31 218 ARG B O 1
ATOM 3694 N N . PRO B 1 219 ? 8.07 14.039 -17.203 1 33.25 219 PRO B N 1
ATOM 3695 C CA . PRO B 1 219 ? 9.523 14.102 -17.344 1 33.25 219 PRO B CA 1
ATOM 3696 C C . PRO B 1 219 ? 10.102 12.898 -18.094 1 33.25 219 PRO B C 1
ATOM 3698 O O . PRO B 1 219 ? 9.523 11.812 -18.047 1 33.25 219 PRO B O 1
ATOM 3701 N N . PRO B 1 220 ? 11.062 12.812 -19.047 1 32.78 220 PRO B N 1
ATOM 3702 C CA . PRO B 1 220 ? 11.766 11.93 -19.984 1 32.78 220 PRO B CA 1
ATOM 3703 C C . PRO B 1 220 ? 12.508 10.797 -19.297 1 32.78 220 PRO B C 1
ATOM 3705 O O . PRO B 1 220 ? 12.766 9.75 -19.891 1 32.78 220 PRO B O 1
ATOM 3708 N N . ASP B 1 221 ? 13.312 10.703 -18.203 1 34.31 221 ASP B N 1
ATOM 3709 C CA . ASP B 1 221 ? 14.617 10.055 -18.078 1 34.31 221 ASP B CA 1
ATOM 3710 C C . ASP B 1 221 ? 14.492 8.703 -17.375 1 34.31 221 ASP B C 1
ATOM 3712 O O . ASP B 1 221 ? 14.594 8.617 -16.156 1 34.31 221 ASP B O 1
ATOM 3716 N N . ALA B 1 222 ? 13.703 7.691 -17.672 1 38.84 222 ALA B N 1
ATOM 3717 C CA . ALA B 1 222 ? 13.578 6.406 -16.984 1 38.84 222 ALA B CA 1
ATOM 3718 C C . ALA B 1 222 ? 14.836 5.562 -17.172 1 38.84 222 ALA B C 1
ATOM 3720 O O . ALA B 1 222 ? 15.281 5.336 -18.297 1 38.84 222 ALA B O 1
ATOM 3721 N N . PRO B 1 223 ? 15.578 5.215 -16.125 1 39.31 223 PRO B N 1
ATOM 3722 C CA . PRO B 1 223 ? 16.797 4.422 -16.328 1 39.31 223 PRO B CA 1
ATOM 3723 C C . PRO B 1 223 ? 16.5 2.949 -16.594 1 39.31 223 PRO B C 1
ATOM 3725 O O . PRO B 1 223 ? 15.492 2.422 -16.109 1 39.31 223 PRO B O 1
ATOM 3728 N N . LEU B 1 224 ? 16.938 2.207 -17.594 1 38.59 224 LEU B N 1
ATOM 3729 C CA . LEU B 1 224 ? 16.734 0.89 -18.188 1 38.59 224 LEU B CA 1
ATOM 3730 C C . LEU B 1 224 ? 17.219 -0.211 -17.25 1 38.59 224 LEU B C 1
ATOM 3732 O O . LEU B 1 224 ? 16.562 -1.247 -17.109 1 38.59 224 LEU B O 1
ATOM 3736 N N . VAL B 1 225 ? 18.422 -0.54 -16.922 1 42.84 225 VAL B N 1
ATOM 3737 C CA . VAL B 1 225 ? 18.953 -1.834 -16.516 1 42.84 225 VAL B CA 1
ATOM 3738 C C . VAL B 1 225 ? 18.891 -1.959 -15 1 42.84 225 VAL B C 1
ATOM 3740 O O . VAL B 1 225 ? 19.188 -1.003 -14.281 1 42.84 225 VAL B O 1
ATOM 3743 N N . PRO B 1 226 ? 18.375 -3.188 -14.539 1 47.03 226 PRO B N 1
ATOM 3744 C CA . PRO B 1 226 ? 18.219 -3.438 -13.102 1 47.03 226 PRO B CA 1
ATOM 3745 C C . PRO B 1 226 ? 19.484 -3.107 -12.312 1 47.03 226 PRO B C 1
ATOM 3747 O O . PRO B 1 226 ? 19.406 -2.516 -11.234 1 47.03 226 PRO B O 1
ATOM 3750 N N . GLU B 1 227 ? 20.562 -3.727 -12.734 1 48.56 227 GLU B N 1
ATOM 3751 C CA . GLU B 1 227 ? 21.812 -3.5 -12.008 1 48.56 227 GLU B CA 1
ATOM 3752 C C . GLU B 1 227 ? 22.125 -2.01 -11.898 1 48.56 227 GLU B C 1
ATOM 3754 O O . GLU B 1 227 ? 22.578 -1.539 -10.859 1 48.56 227 GLU B O 1
ATOM 3759 N N . GLU B 1 228 ? 21.859 -1.443 -13.07 1 48.56 228 GLU B N 1
ATOM 3760 C CA . GLU B 1 228 ? 22.094 -0.002 -13.109 1 48.56 228 GLU B CA 1
ATOM 3761 C C . GLU B 1 228 ? 21.094 0.739 -12.219 1 48.56 228 GLU B C 1
ATOM 3763 O O . GLU B 1 228 ? 21.438 1.772 -11.633 1 48.56 228 GLU B O 1
ATOM 3768 N N . TYR B 1 229 ? 20.047 0.155 -12.102 1 48.69 229 TYR B N 1
ATOM 3769 C CA . TYR B 1 229 ? 19 0.764 -11.297 1 48.69 229 TYR B CA 1
ATOM 3770 C C . TYR B 1 229 ? 19.359 0.757 -9.82 1 48.69 229 TYR B C 1
ATOM 3772 O O . TYR B 1 229 ? 19.25 1.779 -9.141 1 48.69 229 TYR B O 1
ATOM 3780 N N . ILE B 1 230 ? 19.688 -0.393 -9.352 1 53.09 230 ILE B N 1
ATOM 3781 C CA . ILE B 1 230 ? 20 -0.504 -7.93 1 53.09 230 ILE B CA 1
ATOM 3782 C C . ILE B 1 230 ? 21.188 0.394 -7.59 1 53.09 230 ILE B C 1
ATOM 3784 O O . ILE B 1 230 ? 21.203 1.054 -6.551 1 53.09 230 ILE B O 1
ATOM 3788 N N . GLU B 1 231 ? 22.203 0.395 -8.43 1 51.09 231 GLU B N 1
ATOM 3789 C CA . GLU B 1 231 ? 23.375 1.242 -8.219 1 51.09 231 GLU B CA 1
ATOM 3790 C C . GLU B 1 231 ? 22.984 2.719 -8.195 1 51.09 231 GLU B C 1
ATOM 3792 O O . GLU B 1 231 ? 23.469 3.477 -7.348 1 51.09 231 GLU B O 1
ATOM 3797 N N . LYS B 1 232 ? 22.125 3.051 -9.188 1 49.41 232 LYS B N 1
ATOM 3798 C CA . LYS B 1 232 ? 21.656 4.434 -9.25 1 49.41 232 LYS B CA 1
ATOM 3799 C C . LYS B 1 232 ? 20.797 4.781 -8.039 1 49.41 232 LYS B C 1
ATOM 3801 O O . LYS B 1 232 ? 20.859 5.898 -7.523 1 49.41 232 LYS B O 1
ATOM 3806 N N . PHE B 1 233 ? 20.047 3.916 -7.648 1 51.06 233 PHE B N 1
ATOM 3807 C CA . PHE B 1 233 ? 19.172 4.102 -6.504 1 51.06 233 PHE B CA 1
ATOM 3808 C C . PHE B 1 233 ? 19.969 4.246 -5.215 1 51.06 233 PHE B C 1
ATOM 3810 O O . PHE B 1 233 ? 19.688 5.133 -4.402 1 51.06 233 PHE B O 1
ATOM 3817 N N . GLN B 1 234 ? 20.828 3.373 -4.922 1 51.38 234 GLN B N 1
ATOM 3818 C CA . GLN B 1 234 ? 21.672 3.43 -3.727 1 51.38 234 GLN B CA 1
ATOM 3819 C C . GLN B 1 234 ? 22.516 4.703 -3.703 1 51.38 234 GLN B C 1
ATOM 3821 O O . GLN B 1 234 ? 22.734 5.285 -2.639 1 51.38 234 GLN B O 1
ATOM 3826 N N . ALA B 1 235 ? 23.031 5.191 -4.891 1 46.47 235 ALA B N 1
ATOM 3827 C CA . ALA B 1 235 ? 23.844 6.398 -5.023 1 46.47 235 ALA B CA 1
ATOM 3828 C C . ALA B 1 235 ? 23.047 7.641 -4.641 1 46.47 235 ALA B C 1
ATOM 3830 O O . ALA B 1 235 ? 23.609 8.617 -4.129 1 46.47 235 ALA B O 1
ATOM 3831 N N . ARG B 1 236 ? 21.812 7.633 -4.867 1 44.78 236 ARG B N 1
ATOM 3832 C CA . ARG B 1 236 ? 20.969 8.773 -4.523 1 44.78 236 ARG B CA 1
ATOM 3833 C C . ARG B 1 236 ? 20.672 8.805 -3.029 1 44.78 236 ARG B C 1
ATOM 3835 O O . ARG B 1 236 ? 20.312 9.852 -2.482 1 44.78 236 ARG B O 1
ATOM 3842 N N . MET B 1 237 ? 20.641 7.773 -2.395 1 45.84 237 MET B N 1
ATOM 3843 C CA . MET B 1 237 ? 20.344 7.715 -0.965 1 45.84 237 MET B CA 1
ATOM 3844 C C . MET B 1 237 ? 21.578 8.047 -0.142 1 45.84 237 MET B C 1
ATOM 3846 O O . MET B 1 237 ? 21.5 8.227 1.073 1 45.84 237 MET B O 1
ATOM 3850 N N . GLU B 1 238 ? 22.797 7.957 -0.569 1 41.22 238 GLU B N 1
ATOM 3851 C CA . GLU B 1 238 ? 23.984 8.492 0.091 1 41.22 238 GLU B CA 1
ATOM 3852 C C . GLU B 1 238 ? 24.078 10 -0.09 1 41.22 238 GLU B C 1
ATOM 3854 O O . GLU B 1 238 ? 23.766 10.523 -1.158 1 41.22 238 GLU B O 1
#

Secondary structure (DSSP, 8-state):
-HHHHHHHHHHHHHHHHHHHHHHHS--SHHHH---S-------------S-TTSEEEEEEE-PPPPPTTS--EEEEEEETTT--EEEEEES---HHHHHHHIIIIIIHHH---SEEEESS-HHHHHHHHHHHHHHHT-S--EEPPPPHHHHHHHHHHHHHHHHHHHHH--S-GGGHHHHHHHHHHHHHTSPPTTTSS-HHHHHHSSPPPPPHHHHTTS-TT-----HHHHHHHHHTT-/-HHHHHHHHHHHHHHHHHHHHHHHS--SHHHH---S-------------S-TTSEEEEEEE-PPPPPTTS--EEEEEEETTT--EEEEEES---HHHHHHHIIIIIIHHH---SEEEESS-HHHHHHHHHHHHHHHT-S--EEPPPPHHHHHHHHHHHHHHHHHHHHH-SS-GGGHHHHHHHHHHHHHTSPPTTTSS-HHHHHHSSPPPPPHHHHSS--------HHHHHHHHHHHH-

Organism: Trichonephila clavipes (NCBI:txid2585209)

Foldseek 3Di:
DVVVVVVLVLVLLVVLLVLLQVLLDPPPCVVVVDDPDPPPPPPVVLCLDDDWQQEKEWEKDDQAPAAPVQFRIWIWMATSNLRQIDIAGFNDDALLRNLVCCVVPPCVVRNDYQEYYYPPDDVSVVSNQVNNCVVVVHDDRDYDDDDPVVVVSVVSVSVSLVVSLVSVCDPHSRCSNVCSVSSSLSNQQHQHPVVRGRSCCSPVVDGDDDDVSSVVVDDPDDDDPVPDSVVVVVVVVD/DVVVVVVLVLVLLVVLLVLLQVLQDPPPCVVVVDDDDPPDPPPCVLCLDDDWQQEKEWEKDDQAPAAPVQFRIWIWMATSNLRQIDIAGFNDDALLRVLVCCVVPPCVVRNDYQEYYYPPDDVSVVSNQVNNCVVVVHDDRDYDDDDPVVVVSVVSVSVSLVVSLVSVPDPPSRCSNVCSVSSSLSNQQHQHPVVRRRSCCLPQVDGDDDDVSSVPVPDPDDDPDPVVRVVSNVVVND

Nearest PDB structures (foldseek):
  5cz1-assembly3_C  TM=6.913E-01  e=5.561E-06  Mouse mammary tumor virus
  4fw2-assembly1_B  TM=6.690E-01  e=9.251E-06  Rous sarcoma virus - Prague C
  5cz1-assembly4_D  TM=7.081E-01  e=7.931E-05  Mouse mammary tumor virus
  7jn3-assembly1_E  TM=6.522E-01  e=4.024E-05  Rous sarcoma virus (strain Schmidt-Ruppin A)
  5ejk-assembly1_E  TM=6.383E-01  e=5.649E-05  Rous sarcoma virus - Prague C

InterPro domains:
  IPR001584 Integrase, catalytic core [PF00665] (73-145)
  IPR001584 Integrase, catalytic core [PS50994] (48-207)
  IPR012337 Ribonuclease H-like superfamily [SSF53098] (49-205)
  IPR036397 Ribonuclease H superfamily [G3DSA:3.30.420.10] (48-227)
  IPR041588 Integrase zinc-binding domain [PF17921] (2-34)

Solvent-accessible surface area (backbone atoms only — not comparable to full-atom values): 25994 Å² total; per-residue (Å²): 112,74,63,56,52,43,50,51,50,50,51,47,50,51,50,43,45,52,48,41,48,56,60,30,38,75,66,63,61,79,61,56,79,56,69,88,72,85,70,77,77,65,64,78,70,67,73,49,69,48,40,78,44,34,42,31,39,36,46,76,46,67,83,48,66,61,24,80,86,58,24,23,29,33,42,34,37,34,22,65,53,41,60,40,69,47,74,40,70,28,65,61,86,44,41,63,56,50,23,50,49,42,42,56,60,46,28,29,71,60,24,53,52,60,27,46,30,52,84,78,40,67,71,49,46,48,48,20,41,53,43,36,22,60,76,52,56,34,90,79,73,54,66,52,86,75,62,76,73,60,51,58,55,5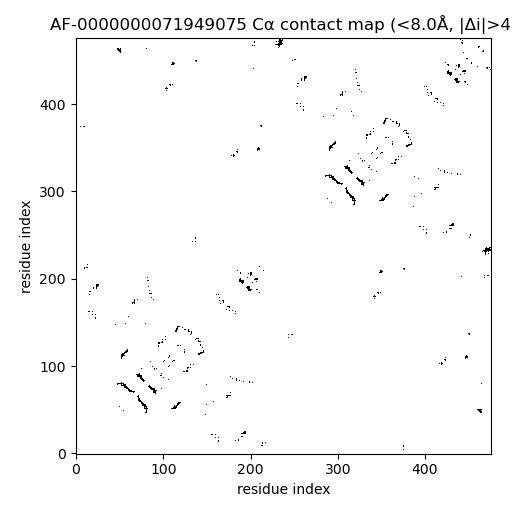1,52,45,50,52,50,44,53,50,53,46,42,56,70,61,39,52,100,62,58,34,53,51,70,76,45,44,32,57,54,44,33,48,44,35,59,34,57,25,53,92,76,70,38,17,19,30,29,57,46,58,55,41,80,54,43,59,48,56,64,69,52,68,68,59,77,90,71,75,77,72,86,67,62,70,67,57,55,36,1,44,58,48,56,101,112,75,63,56,51,41,51,50,51,50,51,47,50,51,50,43,43,52,49,40,48,57,61,29,38,75,65,64,60,77,62,53,77,56,70,85,79,85,71,78,77,64,64,79,69,66,72,60,71,80,50,78,44,33,42,32,39,35,46,75,47,66,83,50,66,61,24,81,88,57,24,23,28,33,43,37,36,35,22,64,54,38,62,40,69,49,73,40,70,28,66,62,87,46,43,63,57,50,24,50,49,42,42,54,60,47,28,28,72,59,24,55,51,61,28,44,29,51,85,78,41,68,70,48,48,48,49,22,41,53,44,37,24,60,73,54,56,33,89,80,73,52,67,52,86,75,61,76,72,61,51,58,56,53,51,46,50,50,51,44,53,50,52,48,42,56,66,67,31,68,91,64,59,36,50,51,69,75,46,46,33,57,54,42,33,47,44,35,57,34,57,25,53,91,77,70,37,17,18,30,31,60,46,57,60,40,79,52,42,48,46,55,76,68,24,79,73,72,84,85,87,76,72,50,51,61,71,57,42,42,11,33,38,36,3,56,73,99

Radius of gyration: 22.56 Å; Cα contacts (8 Å, |Δi|>4): 724; chains: 2; bounding box: 54×73×57 Å